Protein 8TN8 (pdb70)

Sequence (505 aa):
GDAYVYRGPCQEAADPLHAARYAAWSVVDVHTNHTSPPRWSGVVPDGQTSAWSACTLELPGAFYQGAQEIDPVAAADGTFAVNHWNTTNQKLTRLGTAYGCNQHRARTTGAEFRVISVTSVLWRAEISTGWNYDRFLAKLWNGTILAEPTTSHQDSGIPLTRGGLNWVRSENTVYAYRNQITAGKWYVTFWMTYDPDEWVWLDQFKLQFALHPANWSDPIAPRWDITEDSLGTGLWSLQDLTFYPVGHQPAAGDAYVYRGPCQEAADPLHAARYAAWSVVDVHTNHTSPPRWSGVVPDGQTSAWSACTLELPGAFYQGAQEIDPVAAADGTFAVNHWNTTNQKLTRLGTAYGCNQHRARTTGAEFRVISVTSVLWRAEISTGWNYDRFLAKLWNGTILAEPTTSHQDSGIPLTRGGLNWVRSENTVYAYRNQITAGKWYVTFWMTYDPDEWVWLDQFKLQFALHPANWSDPIAPRWDITEDSLGTGLWSLQDLTFYPVGHQPAAA

Solvent-accessible surface area: 19602 Å² total; per-residue (Å²): 57,113,33,4,28,9,71,48,59,8,35,17,3,15,72,120,145,68,33,39,22,38,6,2,3,15,12,8,0,48,93,44,11,129,116,64,54,2,75,52,6,0,0,0,0,60,54,58,37,29,2,28,4,7,2,3,0,11,4,66,34,20,7,68,65,77,82,120,114,26,74,6,54,87,36,29,94,10,64,13,13,0,9,19,41,42,48,123,88,144,115,71,44,115,1,0,13,0,23,0,0,6,5,19,50,9,125,16,58,62,105,136,114,53,20,0,0,1,0,2,0,0,0,82,3,78,60,69,44,20,16,74,10,26,138,9,48,4,52,0,2,1,5,6,24,17,0,22,12,43,63,110,113,62,58,8,28,16,0,49,10,47,0,0,15,21,45,20,37,104,104,90,0,4,3,24,9,121,2,50,0,51,48,49,71,42,3,0,0,2,10,8,14,6,35,14,96,90,62,25,80,16,101,161,26,117,0,0,0,7,12,20,7,22,110,58,35,78,15,100,73,20,49,0,84,20,60,150,96,3,71,8,2,2,3,13,21,20,44,48,2,24,0,49,2,1,42,78,18,55,100,47,67,107,32,1,36,8,84,48,61,9,36,17,2,11,70,111,142,57,37,42,23,47,6,2,4,14,11,9,0,54,86,45,20,135,103,62,57,3,75,52,6,0,0,0,0,59,54,58,36,30,1,28,5,7,2,3,0,11,3,65,35,20,7,64,71,74,73,124,99,34,77,6,64,86,30,28,96,9,64,15,12,0,9,17,41,42,45,123,89,144,112,70,38,118,1,0,12,0,34,0,0,6,4,21,38,8,103,11,112,54,113,115,119,38,16,0,1,1,0,2,0,0,0,102,1,80,64,74,42,19,17,75,11,26,142,10,51,4,48,0,2,0,6,6,25,17,0,21,11,42,76,109,110,66,52,8,29,15,0,48,10,59,0,0,14,21,41,20,42,106,110,89,1,5,3,22,9,112,2,42,2,48,48,29,60,40,2,0,0,3,10,9,15,7,31,15,97,93,63,24,87,15,127,157,19,100,0,0,0,7,13,19,7,23,105,60,38,76,15,96,73,15,64,1,80,19,60,140,100,4,84,7,2,2,2,15,22,22,51,40,2,22,1,52,1,2,20,81,4,55,79,10,108

Nearest PDB structures (foldseek):
  8tn8-assembly1_A  T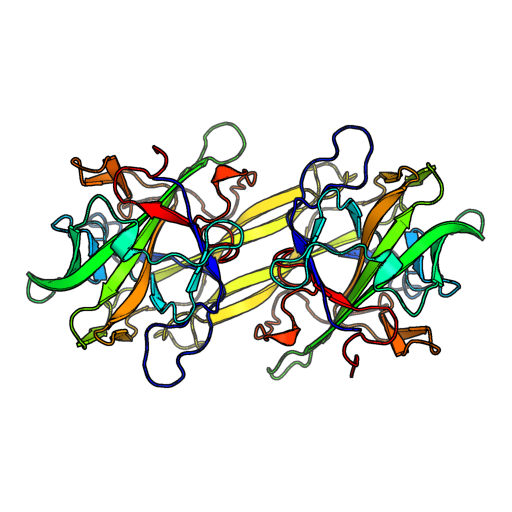M=1.004E+00  e=3.034E-51  Murine astrovirus
  8ufo-assembly1_C  TM=4.792E-01  e=1.916E-05  Astrovirus VA1
  8ufn-assembly1_A  TM=4.867E-01  e=2.343E-04  Astrovirus VA1
  5w1n-assembly1_A  TM=4.342E-01  e=2.229E-04  Human astrovirus 2
  4gei-assembly1_A  TM=2.595E-01  e=7.441E+00  Homo sapiens

B-factor: mean 27.11, std 10.26, range [12.43, 85.92]

Structure (mmCIF, N/CA/C/O backbone):
data_8TN8
#
_entry.id   8TN8
#
_cell.length_a   45.328
_cell.length_b   48.872
_cell.length_c   65.463
_cell.angle_alpha   93.340
_cell.angle_beta   102.910
_cell.angle_gamma   114.700
#
_symmetry.space_group_name_H-M   'P 1'
#
loop_
_entity.id
_entity.type
_entity.pdbx_description
1 polymer 'Capsid polyprotein VP90'
2 non-polymer 'POTASSIUM ION'
3 water water
#
loop_
_atom_site.group_PDB
_atom_site.id
_atom_site.type_symbol
_atom_site.label_atom_id
_atom_site.label_alt_id
_atom_site.labe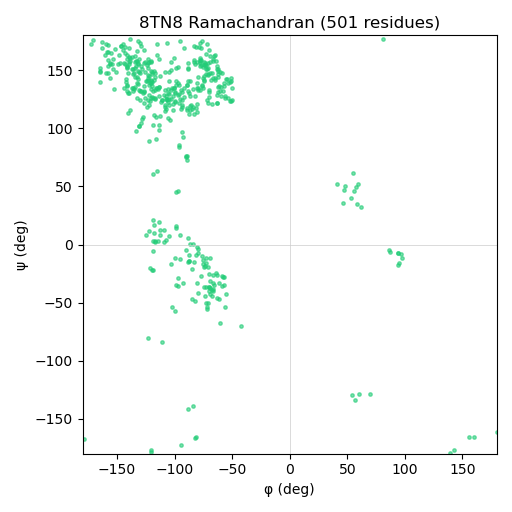l_comp_id
_atom_site.label_asym_id
_atom_site.label_entity_id
_atom_site.label_seq_id
_atom_site.pdbx_PDB_ins_code
_atom_site.Cartn_x
_atom_site.Cartn_y
_atom_site.Cartn_z
_atom_site.occupancy
_atom_site.B_iso_or_equiv
_atom_site.auth_seq_id
_atom_site.auth_comp_id
_atom_site.auth_asym_id
_atom_site.auth_atom_id
_atom_site.pdbx_PDB_model_num
ATOM 1 N N . GLY A 1 2 ? 12.31590 13.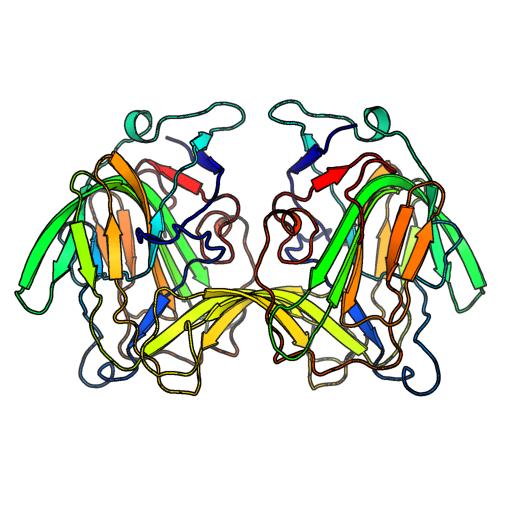52389 -5.43585 1.000 52.06677 427 GLY A N 1
ATOM 2 C CA . GLY A 1 2 ? 13.21530 13.81455 -4.33527 1.000 48.84270 427 GLY A CA 1
ATOM 3 C C . GLY A 1 2 ? 13.50679 12.61330 -3.45845 1.000 49.56910 427 GLY A C 1
ATOM 4 O O . GLY A 1 2 ? 13.61903 11.48643 -3.94371 1.000 50.20602 427 GLY A O 1
ATOM 5 N N . ASP A 1 3 ? 13.62009 12.85293 -2.15932 1.000 44.01580 428 ASP A N 1
ATOM 6 C CA . ASP A 1 3 ? 14.00955 11.82265 -1.21240 1.000 37.33869 428 ASP A CA 1
ATOM 7 C C . ASP A 1 3 ? 12.78918 11.17150 -0.57025 1.000 32.05911 428 ASP A C 1
ATOM 8 O O . ASP A 1 3 ? 11.64030 11.57058 -0.77077 1.000 30.22204 428 ASP A O 1
ATOM 13 N N . ALA A 1 4 ? 13.06772 10.15427 0.22561 1.000 28.31655 429 ALA A N 1
ATOM 14 C CA . ALA A 1 4 ? 12.02033 9.41610 0.89983 1.000 25.82941 429 ALA A CA 1
ATOM 15 C C . ALA A 1 4 ? 11.40774 10.23780 2.02573 1.000 25.28461 429 ALA A C 1
ATOM 16 O O . ALA A 1 4 ? 12.06142 11.08861 2.63733 1.000 27.00850 429 ALA A O 1
ATOM 18 N N . TYR A 1 5 ? 10.13858 9.96275 2.30496 1.000 22.82116 430 TYR A N 1
ATOM 19 C CA . TYR A 1 5 ? 9.45695 10.48443 3.47873 1.000 22.62903 430 TYR A CA 1
ATOM 20 C C . TYR A 1 5 ? 8.71956 9.32726 4.14100 1.000 21.61838 430 TYR A C 1
ATOM 21 O O . TYR A 1 5 ? 8.45887 8.29545 3.51657 1.000 21.60259 430 TYR A O 1
ATOM 30 N N . VAL A 1 6 ? 8.43285 9.48091 5.43189 1.000 20.70248 431 VAL A N 1
ATOM 31 C CA . VAL A 1 6 ? 7.94638 8.38369 6.25831 1.000 21.31045 431 VAL A CA 1
ATOM 32 C C . VAL A 1 6 ? 6.56010 8.73257 6.77265 1.000 20.51299 431 VAL A C 1
ATOM 33 O O . VAL A 1 6 ? 6.27795 9.89149 7.09783 1.000 23.33174 431 VAL A O 1
ATOM 37 N N . TYR A 1 7 ? 5.68605 7.73558 6.81589 1.000 18.74435 432 TYR A N 1
ATOM 38 C CA . TYR A 1 7 ? 4.34577 7.92146 7.34321 1.000 19.80237 432 TYR A CA 1
ATOM 39 C C . TYR A 1 7 ? 4.32794 7.64804 8.84512 1.000 21.43941 432 TYR A C 1
ATOM 40 O O . TYR A 1 7 ? 4.96365 6.69889 9.33021 1.000 22.03948 432 TYR A O 1
ATOM 49 N N . ARG A 1 8 ? 3.62256 8.50785 9.58298 1.000 20.86040 433 ARG A N 1
ATOM 50 C CA . ARG A 1 8 ? 3.41277 8.34345 11.01782 1.000 21.56838 433 ARG A CA 1
ATOM 51 C C . ARG A 1 8 ? 1.92560 8.38539 11.32302 1.000 19.62604 433 ARG A C 1
ATOM 52 O O . ARG A 1 8 ? 1.24681 9.36150 10.99392 1.000 21.77630 433 ARG A O 1
ATOM 60 N N . GLY A 1 9 ? 1.44321 7.36121 11.99947 1.000 18.76278 434 GLY A N 1
ATOM 61 C CA . GLY A 1 9 ? 0.04503 7.27216 12.32468 1.000 23.02381 434 GLY A CA 1
ATOM 62 C C . GLY A 1 9 ? -0.46491 5.86422 12.14800 1.000 22.21582 434 GLY A C 1
ATOM 63 O O . GLY A 1 9 ? 0.26827 4.94831 11.77514 1.000 21.67628 434 GLY A O 1
ATOM 64 N N . PRO A 1 10 ? -1.75005 5.66817 12.40724 1.000 24.22922 435 PRO A N 1
ATOM 65 C CA . PRO A 1 10 ? -2.33600 4.34323 12.24255 1.000 24.45030 435 PRO A CA 1
ATOM 66 C C . PRO A 1 10 ? -2.58620 4.04365 10.77232 1.000 22.26583 435 PRO A C 1
ATOM 67 O O . PRO A 1 10 ? -2.70772 4.94089 9.93151 1.000 20.93409 435 PRO A O 1
ATOM 71 N N . CYS A 1 11 ? -2.59406 2.75874 10.46196 1.000 21.71576 436 CYS A N 1
ATOM 72 C CA . CYS A 1 11 ? -3.07037 2.25111 9.18755 1.000 19.02860 436 CYS A CA 1
ATOM 73 C C . CYS A 1 11 ? -4.40154 1.57007 9.45663 1.000 20.41824 436 CYS A C 1
ATOM 74 O O . CYS A 1 11 ? -4.49305 0.72982 10.35534 1.000 23.17646 436 CYS A O 1
ATOM 77 N N . GLN A 1 12 ? -5.42811 1.93430 8.70117 1.000 19.38917 437 GLN A N 1
ATOM 78 C CA . GLN A 1 12 ? -6.77529 1.47825 9.01231 1.000 21.53942 437 GLN A CA 1
ATOM 79 C C . GLN A 1 12 ? -7.35968 0.69459 7.84876 1.000 22.79221 437 GLN A C 1
ATOM 80 O O . GLN A 1 12 ? -7.03003 0.93991 6.68301 1.000 21.04200 437 GLN A O 1
ATOM 86 N N . GLU A 1 13 ? -8.22188 -0.26649 8.18302 1.000 19.37864 438 GLU A N 1
ATOM 87 C CA . GLU A 1 13 ? -8.99834 -0.94618 7.15740 1.000 21.79472 438 GLU A CA 1
ATOM 88 C C . GLU A 1 13 ? -9.76387 0.08807 6.34828 1.000 21.89999 438 GLU A C 1
ATOM 89 O O . GLU A 1 13 ? -10.23114 1.09493 6.88431 1.000 22.75799 438 GLU A O 1
ATOM 95 N N . ALA A 1 14 ? -9.86716 -0.15156 5.04315 1.000 19.23125 439 ALA A N 1
ATOM 96 C CA . ALA A 1 14 ? -10.57765 0.76571 4.15102 1.000 21.87631 439 ALA A CA 1
ATOM 97 C C . ALA A 1 14 ? -12.05063 0.35775 4.10310 1.000 24.87667 439 ALA A C 1
ATOM 98 O O . ALA A 1 14 ? -12.54013 -0.24296 3.14866 1.000 24.41345 439 ALA A O 1
ATOM 100 N N . ALA A 1 15 ? -12.75422 0.69447 5.18081 1.000 25.75572 440 ALA A N 1
ATOM 101 C CA . ALA A 1 15 ? -14.12733 0.24644 5.37593 1.000 34.41728 440 ALA A CA 1
ATOM 102 C C . ALA A 1 15 ? -14.75591 1.09015 6.47283 1.000 47.62150 440 ALA A C 1
ATOM 103 O O . ALA A 1 15 ? -14.11447 1.37485 7.49126 1.000 47.61097 440 ALA A O 1
ATOM 105 N N . ASP A 1 16 ? -16.02480 1.45123 6.26923 1.000 56.78839 441 ASP A N 1
ATOM 106 C CA . ASP A 1 16 ? -16.62722 2.50502 7.08520 1.000 61.61791 441 ASP A CA 1
ATOM 107 C C . ASP A 1 16 ? -16.88402 2.09662 8.52795 1.000 63.31285 441 ASP A C 1
ATOM 108 O O . ASP A 1 16 ? -16.48949 2.85635 9.43038 1.000 63.41550 441 ASP A O 1
ATOM 113 N N . PRO A 1 17 ? -17.54621 0.93955 8.83326 1.000 66.60272 442 PRO A N 1
ATOM 114 C CA . PRO A 1 17 ? -18.00197 0.68317 10.21194 1.000 66.90276 442 PRO A CA 1
ATOM 115 C C . PRO A 1 17 ? -17.01256 1.05784 11.30858 1.000 65.66840 442 PRO A C 1
ATOM 116 O O . PRO A 1 17 ? -17.22194 2.03864 12.03175 1.000 64.94200 442 PRO A O 1
ATOM 120 N N . LEU A 1 18 ? -15.92065 0.30878 11.42897 1.000 57.34635 443 LEU A N 1
ATOM 121 C CA . LEU A 1 18 ? -15.03326 0.48743 12.56751 1.000 52.81949 443 LEU A CA 1
ATOM 122 C C . LEU A 1 18 ? -13.75407 1.25149 12.24842 1.000 44.60798 443 LEU A C 1
ATOM 123 O O . LEU A 1 18 ? -13.10957 1.73522 13.18491 1.000 44.04475 443 LEU A O 1
ATOM 128 N N . HIS A 1 19 ? -13.37537 1.38785 10.96967 1.000 41.13651 444 HIS A N 1
ATOM 129 C CA . HIS A 1 19 ? -12.09115 1.99592 10.59154 1.000 37.09918 444 HIS A CA 1
ATOM 130 C C . HIS A 1 19 ? -10.95162 1.43766 11.43801 1.000 30.68526 444 HIS A C 1
ATOM 131 O O . HIS A 1 19 ? -10.02281 2.15253 11.81272 1.000 31.24059 444 HIS A O 1
ATOM 138 N N . ALA A 1 20 ? -11.04083 0.15057 11.75860 1.000 28.97716 445 ALA A N 1
ATOM 139 C CA . ALA A 1 20 ? -10.16039 -0.45073 12.74891 1.000 26.40317 445 ALA A CA 1
ATOM 140 C C . ALA A 1 20 ? -8.71812 -0.49462 12.25569 1.000 23.43439 445 ALA A C 1
ATOM 141 O O . ALA A 1 20 ? -8.44447 -0.65529 11.06379 1.000 21.89999 445 ALA A O 1
ATOM 143 N N . ALA A 1 21 ? -7.78663 -0.36991 13.19923 1.000 24.59769 446 ALA A N 1
ATOM 144 C CA . ALA A 1 21 ? -6.36844 -0.39485 12.85800 1.000 20.11557 446 ALA A CA 1
ATOM 145 C C . ALA A 1 21 ? -5.96215 -1.74069 12.27084 1.000 19.42338 446 ALA A C 1
ATOM 146 O O . ALA A 1 21 ? -6.53735 -2.78577 12.58623 1.000 19.99450 446 ALA A O 1
ATOM 148 N N . ARG A 1 22 ? -4.94468 -1.70647 11.41741 1.000 17.34418 447 ARG A N 1
ATOM 149 C CA . ARG A 1 22 ? -4.32042 -2.90434 10.89141 1.000 18.72856 447 ARG A CA 1
ATOM 150 C C . ARG A 1 22 ? -2.81652 -2.79243 11.07127 1.000 17.17838 447 ARG A C 1
ATOM 151 O O . ARG A 1 22 ? -2.25046 -1.69642 11.01489 1.000 16.58357 447 ARG A O 1
ATOM 159 N N . TYR A 1 23 ? -2.17467 -3.94350 11.29229 1.000 16.60989 448 TYR A N 1
ATOM 160 C CA . TYR A 1 23 ? -0.75986 -3.99463 11.64005 1.000 17.10995 448 TYR A CA 1
ATOM 161 C C . TYR A 1 23 ? 0.06765 -4.81738 10.66728 1.000 16.13088 448 TYR A C 1
ATOM 162 O O . TYR A 1 23 ? 1.25251 -5.06148 10.92285 1.000 16.22037 448 TYR A O 1
ATOM 171 N N . ALA A 1 24 ? -0.49773 -5.18804 9.52786 1.000 14.20170 449 ALA A N 1
ATOM 172 C CA . ALA A 1 24 ? 0.23481 -5.91077 8.50506 1.000 14.94653 449 ALA A CA 1
ATOM 173 C C . ALA A 1 24 ? -0.46346 -5.66238 7.17875 1.000 14.35698 449 ALA A C 1
ATOM 174 O O . ALA A 1 24 ? -1.69443 -5.59134 7.14109 1.000 15.95981 449 ALA A O 1
ATOM 176 N N . ALA A 1 25 ? 0.33713 -5.54610 6.11822 1.000 15.28604 450 ALA A N 1
ATOM 177 C CA . ALA A 1 25 ? -0.12912 -5.74570 4.74290 1.000 18.25745 450 ALA A CA 1
ATOM 178 C C . ALA A 1 25 ? -0.25000 -7.23962 4.45542 1.000 16.20457 450 ALA A C 1
ATOM 179 O O . ALA A 1 25 ? 0.44565 -8.05680 5.05857 1.000 19.00228 450 ALA A O 1
ATOM 181 N N . TRP A 1 26 ? -1.13150 -7.60533 3.51983 1.000 16.44934 451 TRP A N 1
ATOM 182 C CA . TRP A 1 26 ? -1.37236 -9.00624 3.21030 1.000 16.06772 451 TRP A CA 1
ATOM 183 C C . TRP A 1 26 ? -1.52054 -9.16681 1.70318 1.000 16.63094 451 TRP A C 1
ATOM 184 O O . TRP A 1 26 ? -1.64111 -8.19260 0.95839 1.000 14.80177 451 TRP A O 1
ATOM 195 N N . SER A 1 27 ? -1.52633 -10.41769 1.26582 1.000 13.69638 452 SER A N 1
ATOM 196 C CA . SER A 1 27 ? -1.72057 -10.74829 -0.14438 1.000 17.08363 452 SER A CA 1
ATOM 197 C C . SER A 1 27 ? -2.68752 -11.91522 -0.28624 1.000 18.31009 452 SER A C 1
ATOM 198 O O . SER A 1 27 ? -2.56092 -12.93142 0.40554 1.000 17.40998 452 SER A O 1
ATOM 201 N N . VAL A 1 28 ? -3.63301 -11.78594 -1.20972 1.000 17.62843 453 VAL A N 1
ATOM 202 C CA . VAL A 1 28 ? -4.63190 -12.81285 -1.45256 1.000 18.79436 453 VAL A CA 1
ATOM 203 C C . VAL A 1 28 ? -4.12631 -13.71655 -2.56653 1.000 17.99953 453 VAL A C 1
ATOM 204 O O . VAL A 1 28 ? -3.66873 -13.23226 -3.60615 1.000 18.92332 453 VAL A O 1
ATOM 208 N N . VAL A 1 29 ? -4.18146 -15.02561 -2.34193 1.000 16.44144 454 VAL A N 1
ATOM 209 C CA . VAL A 1 29 ? -3.72296 -16.02035 -3.30796 1.000 20.38402 454 VAL A CA 1
ATOM 210 C C . VAL A 1 29 ? -4.91171 -16.82618 -3.80184 1.000 21.20254 454 VAL A C 1
ATOM 211 O O . VAL A 1 29 ? -5.64616 -17.41739 -3.00141 1.000 21.82630 454 VAL A O 1
ATOM 215 N N . ASP A 1 30 ? -5.05999 -16.90181 -5.11395 1.000 20.29191 455 ASP A N 1
ATOM 216 C CA . ASP A 1 30 ? -6.05967 -17.76561 -5.73574 1.000 21.92631 455 ASP A CA 1
ATOM 217 C C . ASP A 1 30 ? -5.51866 -19.19160 -5.80884 1.000 23.65547 455 ASP A C 1
ATOM 218 O O . ASP A 1 30 ? -4.50531 -19.43544 -6.47036 1.000 25.19776 455 ASP A O 1
ATOM 223 N N . VAL A 1 31 ? -6.18306 -20.12978 -5.12147 1.000 23.05276 456 VAL A N 1
ATOM 224 C CA . VAL A 1 31 ? -5.86505 -21.55276 -5.19570 1.000 25.05037 456 VAL A CA 1
ATOM 225 C C . VAL A 1 31 ? -7.04778 -22.35558 -5.73557 1.000 30.79053 456 VAL A C 1
ATOM 226 O O . VAL A 1 31 ? -7.14192 -23.55764 -5.51996 1.000 30.60367 456 VAL A O 1
ATOM 230 N N . HIS A 1 32 ? -7.95438 -21.68037 -6.43388 1.000 28.42446 457 HIS A N 1
ATOM 231 C CA . HIS A 1 32 ? -9.12806 -22.28717 -7.04669 1.000 35.60427 457 HIS A CA 1
ATOM 232 C C . HIS A 1 32 ? -8.93824 -22.48475 -8.54364 1.000 43.33677 457 HIS A C 1
ATOM 233 O O . HIS A 1 32 ? -9.07999 -23.60460 -9.04604 1.000 45.05540 457 HIS A O 1
ATOM 240 N N . THR A 1 33 ? -8.58482 -21.40855 -9.26015 1.000 45.19226 458 THR A N 1
ATOM 241 C CA . THR A 1 33 ? -8.52902 -21.38814 -10.72011 1.000 46.93984 458 THR A CA 1
ATOM 242 C C . THR A 1 33 ? -7.12772 -21.12002 -11.26527 1.000 49.99547 458 THR A C 1
ATOM 243 O O . THR A 1 33 ? -6.97905 -20.88068 -12.47312 1.000 51.18508 458 THR A O 1
ATOM 247 N N . ASN A 1 34 ? -6.10219 -21.14529 -10.41071 1.000 45.06330 459 ASN A N 1
ATOM 248 C CA . ASN A 1 34 ? -4.75395 -20.78520 -10.83487 1.000 42.10242 459 ASN A CA 1
ATOM 249 C C . ASN A 1 34 ? -4.17142 -21.77493 -11.83684 1.000 50.04811 459 ASN A C 1
ATOM 250 O O . ASN A 1 34 ? -3.29098 -21.40873 -12.62025 1.000 46.40293 459 ASN A O 1
ATOM 255 N N . HIS A 1 35 ? -4.62047 -23.03293 -11.81144 1.000 53.66433 460 HIS A N 1
ATOM 256 C CA . HIS A 1 35 ? -4.10097 -24.01967 -12.75143 1.000 57.86483 460 HIS A CA 1
ATOM 257 C C . HIS A 1 35 ? -4.55419 -23.71826 -14.17459 1.000 65.18150 460 HIS A C 1
ATOM 258 O O . HIS A 1 35 ? -3.75867 -23.80801 -15.11718 1.000 66.90802 460 HIS A O 1
ATOM 265 N N . THR A 1 36 ? -5.82709 -23.34918 -14.34419 1.000 81.44398 461 THR A N 1
ATOM 266 C CA . THR A 1 36 ? -6.36535 -23.06880 -15.67240 1.000 82.62833 461 THR A CA 1
ATOM 267 C C . THR A 1 36 ? -5.55194 -21.99261 -16.38865 1.000 83.99165 461 THR A C 1
ATOM 268 O O . THR A 1 36 ? -5.07733 -22.19631 -17.51245 1.000 85.91820 461 THR A O 1
ATOM 272 N N . SER A 1 37 ? -5.37726 -20.84480 -15.74423 1.000 63.26811 462 SER A N 1
ATOM 273 C CA . SER A 1 37 ? -4.55895 -19.75967 -16.27048 1.000 54.53022 462 SER A CA 1
ATOM 274 C C . SER A 1 37 ? -4.15757 -18.88201 -15.09501 1.000 46.35029 462 SER A C 1
ATOM 275 O O . SER A 1 37 ? -4.70418 -19.02931 -13.99235 1.000 44.57640 462 SER A O 1
ATOM 278 N N . PRO A 1 38 ? -3.17845 -17.99298 -15.27523 1.000 38.48093 463 PRO A N 1
ATOM 279 C CA . PRO A 1 38 ? -2.74204 -17.14131 -14.15675 1.000 33.16450 463 PRO A CA 1
ATOM 280 C C . PRO A 1 38 ? -3.90033 -16.33244 -13.60215 1.000 32.54601 463 PRO A C 1
ATOM 281 O O . PRO A 1 38 ? -4.73590 -15.83020 -14.36447 1.000 34.29622 463 PRO A O 1
ATOM 285 N N . PRO A 1 39 ? -3.99405 -16.20281 -12.27617 1.000 31.07215 464 PRO A N 1
ATOM 286 C CA . PRO A 1 39 ? -5.16238 -15.55296 -11.65362 1.000 27.94282 464 PRO A CA 1
ATOM 287 C C . PRO A 1 39 ? -5.19321 -14.05289 -11.90222 1.000 24.41872 464 PRO A C 1
ATOM 288 O O . PRO A 1 39 ? -4.28041 -13.32402 -11.50751 1.000 22.27899 464 PRO A O 1
ATOM 292 N N . ARG A 1 40 ? -6.27686 -13.59069 -12.51568 1.000 22.22372 465 ARG A N 1
ATOM 293 C CA . ARG A 1 40 ? -6.43762 -12.18758 -12.89837 1.000 22.82905 465 ARG A CA 1
ATOM 294 C C . ARG A 1 40 ? -7.83084 -11.74267 -12.46701 1.000 24.01077 465 ARG A C 1
ATOM 295 O O . ARG A 1 40 ? -8.80646 -11.97744 -13.18261 1.000 23.54493 465 ARG A O 1
ATOM 303 N N . TRP A 1 41 ? -7.93146 -11.08999 -11.31688 1.000 20.41561 466 TRP A N 1
ATOM 304 C CA . TRP A 1 41 ? -9.21980 -10.81314 -10.69050 1.000 20.34718 466 TRP A CA 1
ATOM 305 C C . TRP A 1 41 ? -9.43885 -9.31218 -10.52420 1.000 19.68657 466 TRP A C 1
ATOM 306 O O . TRP A 1 41 ? -8.60263 -8.49009 -10.89851 1.000 18.37326 466 TRP A O 1
ATOM 317 N N . SER A 1 42 ? -10.57917 -8.96732 -9.93273 1.000 20.60773 467 SER A N 1
ATOM 318 C CA . SER A 1 42 ? -10.91227 -7.57038 -9.69152 1.000 17.54421 467 SER A CA 1
ATOM 319 C C . SER A 1 42 ? -10.07288 -7.00572 -8.55590 1.000 17.84951 467 SER A C 1
ATOM 320 O O . SER A 1 42 ? -9.63338 -7.72698 -7.66086 1.000 17.41788 467 SER A O 1
ATOM 323 N N . GLY A 1 43 ? -9.88884 -5.69472 -8.57343 1.000 16.29406 468 GLY A N 1
ATOM 324 C CA . GLY A 1 43 ? -9.19043 -5.06205 -7.46387 1.000 15.20182 468 GLY A CA 1
ATOM 325 C C . GLY A 1 43 ? -8.65519 -3.69795 -7.84519 1.000 16.97046 468 GLY A C 1
ATOM 326 O O . GLY A 1 43 ? -9.04162 -3.11566 -8.85923 1.000 17.97058 468 GLY A O 1
ATOM 327 N N . VAL A 1 44 ? -7.76664 -3.19721 -6.99056 1.000 15.28078 469 VAL A N 1
ATOM 328 C CA . VAL A 1 44 ? -7.11647 -1.92515 -7.25384 1.000 13.69901 469 VAL A CA 1
ATOM 329 C C . VAL A 1 44 ? -5.92898 -2.18693 -8.16027 1.000 15.90980 469 VAL A C 1
ATOM 330 O O . VAL A 1 44 ? -5.16212 -3.13101 -7.93812 1.000 15.59134 469 VAL A O 1
ATOM 334 N N . VAL A 1 45 ? -5.78339 -1.36664 -9.19796 1.000 15.02812 470 VAL A N 1
ATOM 335 C CA . VAL A 1 45 ? -4.75584 -1.60537 -10.21146 1.000 15.72294 470 VAL A CA 1
ATOM 336 C C . VAL A 1 45 ? -4.08962 -0.29329 -10.56273 1.000 15.39132 470 VAL A C 1
ATOM 337 O O . VAL A 1 45 ? -4.68365 0.78869 -10.45675 1.000 16.77570 470 VAL A O 1
ATOM 341 N N . PRO A 1 46 ? -2.82240 -0.35920 -10.97105 1.000 16.49408 471 PRO A N 1
ATOM 342 C CA . PRO A 1 46 ? -2.11515 0.86289 -11.36732 1.000 15.70715 471 PRO A CA 1
ATOM 343 C C . PRO A 1 46 ? -2.33635 1.21831 -12.82534 1.000 18.83384 471 PRO A C 1
ATOM 344 O O . PRO A 1 46 ? -1.95787 0.45355 -13.72135 1.000 18.18376 471 PRO A O 1
ATOM 348 N N . ASP A 1 47 ? -2.90919 2.38939 -13.06432 1.000 18.07585 472 ASP A N 1
ATOM 349 C CA . ASP A 1 47 ? -3.04244 2.95477 -14.41324 1.000 18.89963 472 ASP A CA 1
ATOM 350 C C . ASP A 1 47 ? -3.74399 1.90203 -15.26792 1.000 18.99701 472 ASP A C 1
ATOM 351 O O . ASP A 1 47 ? -4.77924 1.37093 -14.83964 1.000 18.94438 472 ASP A O 1
ATOM 356 N N . GLY A 1 48 ? -3.21836 1.55635 -16.43373 1.000 21.81577 473 GLY A N 1
ATOM 357 C CA . GLY A 1 48 ? -3.88189 0.65062 -17.34535 1.000 20.12347 473 GLY A CA 1
ATOM 358 C C . GLY A 1 48 ? -3.43298 -0.78842 -17.22751 1.000 21.56838 473 GLY A C 1
ATOM 359 O O . GLY A 1 48 ? -3.81254 -1.60718 -18.07395 1.000 19.76290 473 GLY A O 1
ATOM 360 N N . GLN A 1 49 ? -2.62754 -1.12373 -16.21816 1.000 19.29179 474 GLN A N 1
ATOM 361 C CA . GLN A 1 49 ? -2.12768 -2.48979 -16.03127 1.000 20.81829 474 GLN A CA 1
ATOM 362 C C . GLN A 1 49 ? -3.11118 -3.24802 -15.14703 1.000 19.88659 474 GLN A C 1
ATOM 363 O O . GLN A 1 49 ? -2.86783 -3.50136 -13.96696 1.000 18.88384 474 GLN A O 1
ATOM 369 N N . THR A 1 50 ? -4.25086 -3.62383 -15.73876 1.000 18.84173 475 THR A N 1
ATOM 370 C CA . THR A 1 50 ? -5.29731 -4.27202 -14.95651 1.000 17.39419 475 THR A CA 1
ATOM 371 C C . THR A 1 50 ? -4.90959 -5.67116 -14.49570 1.000 17.71002 475 THR A C 1
ATOM 372 O O . THR A 1 50 ? -5.60107 -6.23538 -13.65323 1.000 18.59433 475 THR A O 1
ATOM 376 N N . SER A 1 51 ? -3.82632 -6.24004 -15.01726 1.000 17.01257 476 SER A N 1
ATOM 377 C CA . SER A 1 51 ? -3.43958 -7.57617 -14.59343 1.000 16.68621 476 SER A CA 1
ATOM 378 C C . SER A 1 51 ? -2.83335 -7.57358 -13.19510 1.000 17.40472 476 SER A C 1
ATOM 379 O O . SER A 1 51 ? -2.79173 -8.61976 -12.54537 1.000 17.28365 476 SER A O 1
ATOM 382 N N . ALA A 1 52 ? -2.37558 -6.42072 -12.72552 1.000 17.57579 477 ALA A N 1
ATOM 383 C CA . ALA A 1 52 ? -1.74930 -6.29111 -11.41014 1.000 16.92045 477 ALA A CA 1
ATOM 384 C C . ALA A 1 52 ? -2.81483 -5.82336 -10.42259 1.000 15.67820 477 ALA A C 1
ATOM 385 O O . ALA A 1 52 ? -2.96995 -4.63643 -10.14634 1.000 17.32576 477 ALA A O 1
ATOM 387 N N . TRP A 1 53 ? -3.58013 -6.78249 -9.90228 1.000 16.78886 478 TRP A N 1
ATOM 388 C CA . TRP A 1 53 ? -4.69761 -6.49171 -9.01381 1.000 14.89126 478 TRP A CA 1
ATOM 389 C C . TRP A 1 53 ? -4.27641 -6.67613 -7.56363 1.000 16.51514 478 TRP A C 1
ATOM 390 O O . TRP A 1 53 ? -3.62062 -7.66324 -7.22355 1.000 17.65738 478 TRP A O 1
ATOM 401 N N . SER A 1 54 ? -4.68686 -5.74036 -6.70959 1.000 15.39132 479 SER A N 1
ATOM 402 C CA . SER A 1 54 ? -4.43264 -5.82677 -5.27448 1.000 15.99665 479 SER A CA 1
ATOM 403 C C . SER A 1 54 ? -5.73407 -5.78097 -4.49018 1.000 16.93098 479 SER A C 1
ATOM 404 O O . SER A 1 54 ? -6.63089 -4.97486 -4.78944 1.000 16.36775 479 SER A O 1
ATOM 407 N N . ALA A 1 55 ? -5.82265 -6.63925 -3.47147 1.000 16.35722 480 ALA A N 1
ATOM 408 C CA . ALA A 1 55 ? -6.93017 -6.61649 -2.52507 1.000 16.01245 480 ALA A CA 1
ATOM 409 C C . ALA A 1 55 ? -6.53189 -6.01688 -1.17568 1.000 16.19668 480 ALA A C 1
ATOM 410 O O . ALA A 1 55 ? -7.33841 -6.03913 -0.23913 1.000 18.23903 480 ALA A O 1
ATOM 412 N N . CYS A 1 56 ? -5.32094 -5.46894 -1.05586 1.000 13.89640 481 CYS A N 1
ATOM 413 C CA . CYS A 1 56 ? -4.84562 -4.89231 0.20756 1.000 15.58871 481 CYS A CA 1
ATOM 414 C C . CYS A 1 56 ? -4.67751 -3.38727 0.06008 1.000 14.02800 481 CYS A C 1
ATOM 415 O O . CYS A 1 56 ? -3.66521 -2.92615 -0.47024 1.000 15.23867 481 CYS A O 1
ATOM 418 N N . THR A 1 57 ? -5.63378 -2.63140 0.59377 1.000 13.34897 482 THR A N 1
ATOM 419 C CA . THR A 1 57 ? -5.58176 -1.17441 0.61621 1.000 15.73347 482 THR A CA 1
ATOM 420 C C . THR A 1 57 ? -5.88553 -0.73481 2.04117 1.000 16.68621 482 THR A C 1
ATOM 421 O O . THR A 1 57 ? -6.81988 -1.25796 2.65651 1.000 18.71540 482 THR A O 1
ATOM 425 N N . LEU A 1 58 ? -5.08080 0.18602 2.57687 1.000 15.16761 483 LEU A N 1
ATOM 426 C CA . LEU A 1 58 ? -5.27553 0.71565 3.92491 1.000 14.88073 483 LEU A CA 1
ATOM 427 C C . LEU A 1 58 ? -5.42548 2.23166 3.90826 1.000 17.53631 483 LEU A C 1
ATOM 428 O O . LEU A 1 58 ? -4.72306 2.92585 3.17284 1.000 16.83623 483 LEU A O 1
ATOM 433 N N . GLU A 1 59 ? -6.31793 2.75144 4.74991 1.000 17.97847 484 GLU A N 1
ATOM 434 C CA . GLU A 1 59 ? -6.43298 4.19340 4.90326 1.000 18.00216 484 GLU A CA 1
ATOM 435 C C . GLU A 1 59 ? -5.33447 4.71711 5.82301 1.000 20.96041 484 GLU A C 1
ATOM 436 O O . GLU A 1 59 ? -4.95502 4.05683 6.79503 1.000 18.59433 484 GLU A O 1
ATOM 442 N N . LEU A 1 60 ? -4.83227 5.91519 5.51162 1.000 18.41010 485 LEU A N 1
ATOM 443 C CA . LEU A 1 60 ? -3.74267 6.55396 6.25240 1.000 19.34969 485 LEU A CA 1
ATOM 444 C C . LEU A 1 60 ? -4.20891 7.91182 6.75953 1.000 21.41309 485 LEU A C 1
ATOM 445 O O . LEU A 1 60 ? -4.05151 8.93901 6.07390 1.000 23.57125 485 LEU A O 1
ATOM 450 N N . PRO A 1 61 ? -4.79757 7.97050 7.95622 1.000 22.00527 486 PRO A N 1
ATOM 451 C CA . PRO A 1 61 ? -5.27883 9.25236 8.48932 1.000 23.14488 486 PRO A CA 1
ATOM 452 C C . PRO A 1 61 ? -4.19814 10.12116 9.10616 1.000 24.06604 486 PRO A C 1
ATOM 453 O O . PRO A 1 61 ? -4.50033 11.25506 9.50031 1.000 26.76637 486 PRO A O 1
ATOM 457 N N . GLY A 1 62 ? -2.96520 9.62911 9.18869 1.000 20.56562 487 GLY A N 1
ATOM 458 C CA . GLY A 1 62 ? -1.87754 10.34790 9.83649 1.000 23.31595 487 GLY A CA 1
ATOM 459 C C . GLY A 1 62 ? -1.18703 11.36514 8.94916 1.000 22.75273 487 GLY A C 1
ATOM 460 O O . GLY A 1 62 ? -1.83759 12.08837 8.18300 1.000 24.22922 487 GLY A O 1
ATOM 461 N N . ALA A 1 63 ? 0.13892 11.42708 9.03690 1.000 21.79998 488 ALA A N 1
ATOM 462 C CA . ALA A 1 63 ? 0.89431 12.48025 8.37961 1.000 22.62903 488 ALA A CA 1
ATOM 463 C C . ALA A 1 63 ? 2.24054 11.92734 7.93419 1.000 21.25255 488 ALA A C 1
ATOM 464 O O . ALA A 1 63 ? 2.63931 10.82223 8.31310 1.000 22.06054 488 ALA A O 1
ATOM 466 N N . PHE A 1 64 ? 2.95299 12.72955 7.14581 1.000 20.43929 489 PHE A N 1
ATOM 467 C CA . PHE A 1 64 ? 4.18634 12.31671 6.49036 1.000 20.50509 489 PHE A CA 1
ATOM 468 C C . PHE A 1 64 ? 5.30516 13.27458 6.86425 1.000 21.57364 489 PHE A C 1
ATOM 469 O O . PHE A 1 64 ? 5.08013 14.48755 6.95747 1.000 22.07633 489 PHE A O 1
ATOM 477 N N . TYR A 1 65 ? 6.50802 12.72849 7.08475 1.000 21.22886 490 TYR A N 1
ATOM 478 C CA . TYR A 1 65 ? 7.61176 13.52431 7.60758 1.000 23.30016 490 TYR A CA 1
ATOM 479 C C . TYR A 1 65 ? 8.90915 13.22749 6.86821 1.000 23.12646 490 TYR A C 1
ATOM 480 O O . TYR A 1 65 ? 9.15037 12.10361 6.42802 1.000 24.33976 490 TYR A O 1
ATOM 489 N N . GLN A 1 66 ? 9.74225 14.25951 6.74295 1.000 25.06353 491 GLN A N 1
ATOM 490 C CA . GLN A 1 66 ? 11.15742 14.12257 6.41369 1.000 27.53225 491 GLN A CA 1
ATOM 491 C C . GLN A 1 66 ? 11.93379 14.68622 7.59027 1.000 27.21116 491 GLN A C 1
ATOM 492 O O . GLN A 1 66 ? 11.88168 15.89215 7.84559 1.000 29.48511 491 GLN A O 1
ATOM 498 N N . GLY A 1 67 ? 12.61938 13.81500 8.31340 1.000 31.34850 492 GLY A N 1
ATOM 499 C CA . GLY A 1 67 ? 13.25471 14.24263 9.54587 1.000 33.38032 492 GLY A CA 1
ATOM 500 C C . GLY A 1 67 ? 12.19920 14.75539 10.50144 1.000 33.43822 492 GLY A C 1
ATOM 501 O O . GLY A 1 67 ? 11.18405 14.09834 10.75570 1.000 33.14871 492 GLY A O 1
ATOM 502 N N . ALA A 1 68 ? 12.42195 15.95424 11.01790 1.000 33.94881 493 ALA A N 1
ATOM 503 C CA . ALA A 1 68 ? 11.48945 16.57000 11.94456 1.000 35.57795 493 ALA A CA 1
ATOM 504 C C . ALA A 1 68 ? 10.38685 17.35022 11.24718 1.000 34.34886 493 ALA A C 1
ATOM 505 O O . ALA A 1 68 ? 9.53249 17.92205 11.93087 1.000 38.26248 493 ALA A O 1
ATOM 507 N N . GLN A 1 69 ? 10.37758 17.39260 9.91519 1.000 30.54840 494 GLN A N 1
ATOM 508 C CA . GLN A 1 69 ? 9.52502 18.30183 9.16298 1.000 29.74567 494 GLN A CA 1
ATOM 509 C C . GLN A 1 69 ? 8.36634 17.54203 8.54213 1.000 26.34000 494 GLN A C 1
ATOM 510 O O . GLN A 1 69 ? 8.57768 16.52121 7.88296 1.000 25.12670 494 GLN A O 1
ATOM 516 N N . GLU A 1 70 ? 7.15425 18.04801 8.73261 1.000 22.83168 495 GLU A N 1
ATOM 517 C CA . GLU A 1 70 ? 5.99459 17.45722 8.08081 1.000 23.32385 495 GLU A CA 1
ATOM 518 C C . GLU A 1 70 ? 5.97340 17.86363 6.61691 1.000 23.96866 495 GLU A C 1
ATOM 519 O O . GLU A 1 70 ? 6.23461 19.02172 6.27738 1.000 25.12933 495 GLU A O 1
ATOM 525 N N . ILE A 1 71 ? 5.66586 16.90889 5.73647 1.000 23.83444 496 ILE A N 1
ATOM 526 C CA . ILE A 1 71 ? 5.64865 17.19929 4.31254 1.000 25.13986 496 ILE A CA 1
ATOM 527 C C . ILE A 1 71 ? 4.29595 16.80448 3.73369 1.000 23.07119 496 ILE A C 1
ATOM 528 O O . ILE A 1 71 ? 3.57164 15.97035 4.27706 1.000 21.58943 496 ILE A O 1
ATOM 533 N N . ASP A 1 72 ? 3.97058 17.43781 2.61069 1.000 22.55534 497 ASP A N 1
ATOM 534 C CA . ASP A 1 72 ? 2.75299 17.16905 1.85795 1.000 22.75536 497 ASP A CA 1
ATOM 535 C C . ASP A 1 72 ? 3.10562 16.30038 0.66190 1.000 23.20015 497 ASP A C 1
ATOM 536 O O . ASP A 1 72 ? 3.88210 16.74660 -0.19555 1.000 23.68179 497 ASP A O 1
ATOM 541 N N . PRO A 1 73 ? 2.61264 15.06141 0.57828 1.000 22.31320 498 PRO A N 1
ATOM 542 C CA . PRO A 1 73 ? 2.96825 14.21273 -0.56777 1.000 21.87104 498 PRO A CA 1
ATOM 543 C C . PRO A 1 73 ? 2.61399 14.82211 -1.90679 1.000 22.97381 498 PRO A C 1
ATOM 544 O O . PRO A 1 73 ? 3.27153 14.50038 -2.90552 1.000 20.85250 498 PRO A O 1
ATOM 548 N N . VAL A 1 74 ? 1.59004 15.68115 -1.96411 1.000 23.04224 499 VAL A N 1
ATOM 549 C CA . VAL A 1 74 ? 1.27475 16.34952 -3.22209 1.000 24.66612 499 VAL A CA 1
ATOM 550 C C . VAL A 1 74 ? 2.38597 17.31659 -3.59021 1.000 23.44228 499 VAL A C 1
ATOM 551 O O . VAL A 1 74 ? 2.82561 17.36791 -4.74396 1.000 24.67927 499 VAL A O 1
ATOM 555 N N . ALA A 1 75 ? 2.86246 18.09131 -2.61473 1.000 22.92643 500 ALA A N 1
ATOM 556 C CA . ALA A 1 75 ? 3.94463 19.02736 -2.88688 1.000 26.71110 500 ALA A CA 1
ATOM 557 C C . ALA A 1 75 ? 5.23281 18.30343 -3.24437 1.000 25.79257 500 ALA A C 1
ATOM 558 O O . ALA A 1 75 ? 6.00627 18.79165 -4.07381 1.000 27.51646 500 ALA A O 1
ATOM 560 N N . ALA A 1 76 ? 5.48045 17.14125 -2.63957 1.000 21.62101 501 ALA A N 1
ATOM 561 C CA . ALA A 1 76 ? 6.71158 16.41730 -2.90610 1.000 24.49504 501 ALA A CA 1
ATOM 562 C C . ALA A 1 76 ? 6.64126 15.59966 -4.18537 1.000 27.74806 501 ALA A C 1
ATOM 563 O O . ALA A 1 76 ? 7.67149 15.08677 -4.63395 1.000 29.52459 501 ALA A O 1
ATOM 565 N N . ALA A 1 77 ? 5.46759 15.49086 -4.79704 1.000 23.76601 502 ALA A N 1
ATOM 566 C CA . ALA A 1 77 ? 5.29918 14.58418 -5.91639 1.000 25.27935 502 ALA A CA 1
ATOM 567 C C . ALA A 1 77 ? 6.04488 15.05052 -7.16185 1.000 29.82463 502 ALA A C 1
ATOM 568 O O . ALA A 1 77 ? 6.19505 16.24959 -7.43243 1.000 29.19561 502 ALA A O 1
ATOM 570 N N . ASP A 1 78 ? 6.49628 14.06672 -7.93588 1.000 29.34826 503 ASP A N 1
ATOM 571 C CA . ASP A 1 78 ? 6.95003 14.28810 -9.29657 1.000 31.26164 503 ASP A CA 1
ATOM 572 C C . ASP A 1 78 ? 5.96154 13.64539 -10.25829 1.000 29.54828 503 ASP A C 1
ATOM 573 O O . ASP A 1 78 ? 5.06584 14.31756 -10.77259 1.000 28.79029 503 ASP A O 1
ATOM 578 N N . GLY A 1 79 ? 6.10264 12.34546 -10.50058 1.000 29.01927 504 GLY A N 1
ATOM 579 C CA . GLY A 1 79 ? 5.14609 11.66172 -11.35130 1.000 28.99821 504 GLY A CA 1
ATOM 580 C C . GLY A 1 79 ? 3.81370 11.47455 -10.65408 1.000 26.09523 504 GLY A C 1
ATOM 581 O O . GLY A 1 79 ? 3.72503 11.43821 -9.42614 1.000 28.49289 504 GLY A O 1
ATOM 582 N N . THR A 1 80 ? 2.75014 11.36980 -11.45469 1.000 27.66384 505 THR A N 1
ATOM 583 C CA . THR A 1 80 ? 1.46685 10.89569 -10.95353 1.000 24.14237 505 THR A CA 1
ATOM 584 C C . THR A 1 80 ? 0.85640 9.96000 -11.98413 1.000 23.67389 505 THR A C 1
ATOM 585 O O . THR A 1 80 ? 1.20504 9.99032 -13.16693 1.000 23.88971 505 THR A O 1
ATOM 589 N N . PHE A 1 81 ? -0.05088 9.11189 -11.51586 1.000 21.81577 506 PHE A N 1
ATOM 590 C CA . PHE A 1 81 ? -0.78440 8.24316 -12.42051 1.000 20.87092 506 PHE A CA 1
ATOM 591 C C . PHE A 1 81 ? -2.09178 7.87000 -11.74833 1.000 20.92619 506 PHE A C 1
ATOM 592 O O . PHE A 1 81 ? -2.26444 8.05066 -10.53937 1.000 19.56550 506 PHE A O 1
ATOM 600 N N . ALA A 1 82 ? -3.01536 7.35425 -12.54898 1.000 18.64697 507 ALA A N 1
ATOM 601 C CA . ALA A 1 82 ? -4.32065 6.99613 -12.02380 1.000 18.20218 507 ALA A CA 1
ATOM 602 C C . ALA A 1 82 ? -4.23112 5.69990 -11.22711 1.000 17.64159 507 ALA A C 1
ATOM 603 O O . ALA A 1 82 ? -3.61090 4.73001 -11.67105 1.000 19.90502 507 ALA A O 1
ATOM 605 N N . VAL A 1 83 ? -4.85676 5.68459 -10.05946 1.000 18.12323 508 VAL A N 1
ATOM 606 C CA . VAL A 1 83 ? -5.11019 4.45338 -9.31795 1.000 17.54684 508 VAL A CA 1
ATOM 607 C C . VAL A 1 83 ? -6.56005 4.07550 -9.60185 1.000 19.10755 508 VAL A C 1
ATOM 608 O O . VAL A 1 83 ? -7.47315 4.87845 -9.37912 1.000 20.16821 508 VAL A O 1
ATOM 612 N N . ASN A 1 84 ? -6.76979 2.87165 -10.12430 1.000 17.73897 509 ASN A N 1
ATOM 613 C CA . ASN A 1 84 ? -8.05149 2.48284 -10.68811 1.000 15.64924 509 ASN A CA 1
ATOM 614 C C . ASN A 1 84 ? -8.60490 1.25165 -9.99176 1.000 17.69159 509 ASN A C 1
ATOM 615 O O . ASN A 1 84 ? -7.87024 0.44947 -9.39859 1.000 16.80465 509 ASN A O 1
ATOM 620 N N . HIS A 1 85 ? -9.92285 1.10471 -10.08253 1.000 15.45185 510 HIS A N 1
ATOM 621 C CA . HIS A 1 85 ? -10.59208 -0.12838 -9.72424 1.000 15.62029 510 HIS A CA 1
ATOM 622 C C . HIS A 1 85 ? -10.87439 -0.88401 -11.00961 1.000 19.15230 510 HIS A C 1
ATOM 623 O O . HIS A 1 85 ? -11.40685 -0.30773 -11.96374 1.000 18.66013 510 HIS A O 1
ATOM 630 N N . TRP A 1 86 ? -10.51341 -2.15601 -11.03477 1.000 18.86016 511 TRP A N 1
ATOM 631 C CA . TRP A 1 86 ? -10.76380 -3.01968 -12.18315 1.000 19.69447 511 TRP A CA 1
ATOM 632 C C . TRP A 1 86 ? -11.81902 -4.04776 -11.81502 1.000 20.06820 511 TRP A C 1
ATOM 633 O O . TRP A 1 86 ? -11.64557 -4.79703 -10.84913 1.000 16.05192 511 TRP A O 1
ATOM 644 N N . ASN A 1 87 ? -12.89159 -4.09951 -12.60262 1.000 18.34694 512 ASN A N 1
ATOM 645 C CA . ASN A 1 87 ? -14.02474 -4.99055 -12.36449 1.000 20.19979 512 ASN A CA 1
ATOM 646 C C . ASN A 1 87 ? -14.04216 -6.02724 -13.48379 1.000 19.91555 512 ASN A C 1
ATOM 647 O O . ASN A 1 87 ? -14.34052 -5.69490 -14.63386 1.000 22.79221 512 ASN A O 1
ATOM 652 N N . THR A 1 88 ? -13.73237 -7.28534 -13.15498 1.000 18.80225 513 THR A N 1
ATOM 653 C CA . THR A 1 88 ? -13.69482 -8.31004 -14.19625 1.000 22.95012 513 THR A CA 1
ATOM 654 C C . THR A 1 88 ? -15.07458 -8.76588 -14.65013 1.000 25.26619 513 THR A C 1
ATOM 655 O O . THR A 1 88 ? -15.17703 -9.42359 -15.69437 1.000 26.47949 513 THR A O 1
ATOM 659 N N . THR A 1 89 ? -16.13598 -8.43207 -13.91262 1.000 23.38701 514 THR A N 1
ATOM 660 C CA . THR A 1 89 ? -17.47276 -8.85492 -14.32347 1.000 24.65296 514 THR A CA 1
ATOM 661 C C . THR A 1 89 ? -18.04114 -7.96560 -15.42253 1.000 25.60833 514 THR A C 1
ATOM 662 O O . THR A 1 89 ? -18.66363 -8.46732 -16.36801 1.000 29.51407 514 THR A O 1
ATOM 666 N N . ASN A 1 90 ? -17.86616 -6.65063 -15.32406 1.000 22.99486 515 ASN A N 1
ATOM 667 C CA . ASN A 1 90 ? -18.33457 -5.76032 -16.38007 1.000 25.12670 515 ASN A CA 1
ATOM 668 C C . ASN A 1 90 ? -17.19210 -5.18011 -17.20028 1.000 25.55833 515 ASN A C 1
ATOM 669 O O . ASN A 1 90 ? -17.44159 -4.35886 -18.09319 1.000 22.76589 515 ASN A O 1
ATOM 674 N N . GLN A 1 91 ? -15.95426 -5.60022 -16.92672 1.000 22.15792 516 GLN A N 1
ATOM 675 C CA . GLN A 1 91 ? -14.77583 -5.19703 -17.69796 1.000 22.22372 516 GLN A CA 1
ATOM 676 C C . GLN A 1 91 ? -14.59380 -3.68104 -17.68944 1.000 22.98697 516 GLN A C 1
ATOM 677 O O . GLN A 1 91 ? -14.11625 -3.08677 -18.66201 1.000 22.49480 516 GLN A O 1
ATOM 683 N N . LYS A 1 92 ? -14.94440 -3.05134 -16.56845 1.000 22.33162 517 LYS A N 1
ATOM 684 C CA . LYS A 1 92 ? -14.90844 -1.60238 -16.44002 1.000 20.30770 517 LYS A CA 1
ATOM 685 C C . LYS A 1 92 ? -13.72790 -1.19665 -15.57326 1.000 20.40771 517 LYS A C 1
ATOM 686 O O . LYS A 1 92 ? -13.50250 -1.78296 -14.51030 1.000 20.05504 517 LYS A O 1
ATOM 692 N N . LEU A 1 93 ? -12.98963 -0.19654 -16.02957 1.000 17.71002 518 LEU A N 1
ATOM 693 C CA . LEU A 1 93 ? -11.88702 0.38122 -15.27881 1.000 20.22611 518 LEU A CA 1
ATOM 694 C C . LEU A 1 93 ? -12.31726 1.76009 -14.79065 1.000 21.62628 518 LEU A C 1
ATOM 695 O O . LEU A 1 93 ? -12.64880 2.63433 -15.59759 1.000 20.27348 518 LEU A O 1
ATOM 700 N N . THR A 1 94 ? -12.31598 1.95472 -13.47360 1.000 21.18412 519 THR A N 1
ATOM 701 C CA . THR A 1 94 ? -12.88229 3.14656 -12.85657 1.000 20.03135 519 THR A CA 1
ATOM 702 C C . THR A 1 94 ? -11.80070 3.86632 -12.07677 1.000 19.05492 519 THR A C 1
ATOM 703 O O . THR A 1 94 ? -11.14517 3.25606 -11.22759 1.000 18.80752 519 THR A O 1
ATOM 707 N N . ARG A 1 95 ? -11.61451 5.15539 -12.36231 1.000 17.98110 520 ARG A N 1
ATOM 708 C CA . ARG A 1 95 ? -10.59689 5.90416 -11.64154 1.000 21.19201 520 ARG A CA 1
ATOM 709 C C . ARG A 1 95 ? -11.03167 6.10477 -10.19872 1.000 22.19740 520 ARG A C 1
ATOM 710 O O . ARG A 1 95 ? -12.14581 6.56772 -9.92920 1.000 22.72115 520 ARG A O 1
ATOM 718 N N . LEU A 1 96 ? -10.15619 5.72048 -9.26835 1.000 19.57077 521 LEU A N 1
ATOM 719 C CA . LEU A 1 96 ? -10.38697 5.89109 -7.84343 1.000 21.55258 521 LEU A CA 1
ATOM 720 C C . LEU A 1 96 ? -9.68525 7.10991 -7.27270 1.000 19.09966 521 LEU A C 1
ATOM 721 O O . LEU A 1 96 ? -10.22672 7.76567 -6.37881 1.000 19.88133 521 LEU A O 1
ATOM 726 N N . GLY A 1 97 ? -8.50497 7.43303 -7.77696 1.000 18.55222 522 GLY A N 1
ATOM 727 C CA . GLY A 1 97 ? -7.70428 8.46583 -7.16423 1.000 20.89198 522 GLY A CA 1
ATOM 728 C C . GLY A 1 97 ? -6.42885 8.66103 -7.94348 1.000 21.09990 522 GLY A C 1
ATOM 729 O O . GLY A 1 97 ? -6.27425 8.15834 -9.05854 1.000 19.56024 522 GLY A O 1
ATOM 730 N N . THR A 1 98 ? -5.50317 9.38483 -7.32977 1.000 19.84185 523 THR A N 1
ATOM 731 C CA . THR A 1 98 ? -4.25180 9.73699 -7.98499 1.000 20.70775 523 THR A CA 1
ATOM 732 C C . THR A 1 98 ? -3.08429 9.33171 -7.10546 1.000 18.04427 523 THR A C 1
ATOM 733 O O . THR A 1 98 ? -3.05693 9.65737 -5.91535 1.000 17.63896 523 THR A O 1
ATOM 737 N N . ALA A 1 99 ? -2.12498 8.63786 -7.69913 1.000 19.73131 524 ALA A N 1
ATOM 738 C CA . ALA A 1 99 ? -0.91938 8.23363 -6.98859 1.000 18.12849 524 ALA A CA 1
ATOM 739 C C . ALA A 1 99 ? 0.05760 9.40058 -6.89572 1.000 18.53380 524 ALA A C 1
ATOM 740 O O . ALA A 1 99 ? 0.32216 10.08086 -7.89438 1.000 18.58644 524 ALA A O 1
ATOM 742 N N . TYR A 1 100 ? 0.59794 9.62823 -5.68936 1.000 18.07848 525 TYR A N 1
ATOM 743 C CA . TYR A 1 100 ? 1.61784 10.64314 -5.46252 1.000 16.03613 525 TYR A CA 1
ATOM 744 C C . TYR A 1 100 ? 2.94054 10.10296 -4.92894 1.000 17.92583 525 TYR A C 1
ATOM 745 O O . TYR A 1 100 ? 3.96865 10.77198 -5.09619 1.000 19.37601 525 TYR A O 1
ATOM 754 N N . GLY A 1 101 ? 2.95617 8.92978 -4.30227 1.000 17.69423 526 GLY A N 1
ATOM 755 C CA . GLY A 1 101 ? 4.19288 8.36961 -3.79775 1.000 17.30997 526 GLY A CA 1
ATOM 756 C C . GLY A 1 101 ? 4.19997 6.87167 -4.01817 1.000 17.58106 526 GLY A C 1
ATOM 757 O O . GLY A 1 101 ? 3.16309 6.26577 -4.26691 1.000 16.78886 526 GLY A O 1
ATOM 758 N N . CYS A 1 102 ? 5.38990 6.27962 -3.92868 1.000 18.11533 527 CYS A N 1
ATOM 759 C CA . CYS A 1 102 ? 5.47096 4.83367 -4.10305 1.000 15.79400 527 CYS A CA 1
ATOM 760 C C . CYS A 1 102 ? 6.72960 4.29245 -3.45151 1.000 18.22061 527 CYS A C 1
ATOM 761 O O . CYS A 1 102 ? 7.60837 5.04031 -3.00482 1.000 19.07071 527 CYS A O 1
ATOM 764 N N . ASN A 1 103 ? 6.79554 2.96344 -3.41185 1.000 16.49935 528 ASN A N 1
ATOM 765 C CA . ASN A 1 103 ? 7.97029 2.22529 -2.97541 1.000 19.19704 528 ASN A CA 1
ATOM 766 C C . ASN A 1 103 ? 7.90762 0.86448 -3.64983 1.000 18.24956 528 ASN A C 1
ATOM 767 O O . ASN A 1 103 ? 6.83083 0.40062 -4.05355 1.000 16.88887 528 ASN A O 1
ATOM 772 N N . GLN A 1 104 ? 9.07070 0.23650 -3.80937 1.000 19.48128 529 GLN A N 1
ATOM 773 C CA . GLN A 1 104 ? 9.09798 -1.09934 -4.39074 1.000 19.20230 529 GLN A CA 1
ATOM 774 C C . GLN A 1 104 ? 10.32569 -1.83751 -3.89027 1.000 20.61826 529 GLN A C 1
ATOM 775 O O . GLN A 1 104 ? 11.35754 -1.23162 -3.57654 1.000 20.29191 529 GLN A O 1
ATOM 781 N N . HIS A 1 105 ? 10.19963 -3.15652 -3.82271 1.000 18.02058 530 HIS A N 1
ATOM 782 C CA . HIS A 1 105 ? 11.28733 -3.96969 -3.30835 1.000 20.94198 530 HIS A CA 1
ATOM 783 C C . HIS A 1 105 ? 11.13857 -5.39155 -3.81783 1.000 21.96053 530 HIS A C 1
ATOM 784 O O . HIS A 1 105 ? 10.01767 -5.88246 -4.01658 1.000 20.74722 530 HIS A O 1
ATOM 791 N N . ARG A 1 106 ? 12.27767 -6.04651 -4.03339 1.000 22.30267 531 ARG A N 1
ATOM 792 C CA . ARG A 1 106 ? 12.32076 -7.48445 -4.25377 1.000 20.31823 531 ARG A CA 1
ATOM 793 C C . ARG A 1 106 ? 13.22117 -8.10477 -3.19946 1.000 24.81613 531 ARG A C 1
ATOM 794 O O . ARG A 1 106 ? 14.40813 -7.77082 -3.11971 1.000 22.82905 531 ARG A O 1
ATOM 802 N N . ALA A 1 107 ? 12.66171 -9.00498 -2.40302 1.000 22.12634 532 ALA A N 1
ATOM 803 C CA . ALA A 1 107 ? 13.39512 -9.68729 -1.34781 1.000 24.17921 532 ALA A CA 1
ATOM 804 C C . ALA A 1 107 ? 13.73434 -11.10017 -1.80202 1.000 26.08734 532 ALA A C 1
ATOM 805 O O . ALA A 1 107 ? 12.84553 -11.85704 -2.19672 1.000 22.62903 532 ALA A O 1
ATOM 807 N N . ARG A 1 108 ? 15.01630 -11.45122 -1.74642 1.000 24.77665 533 ARG A N 1
ATOM 808 C CA . ARG A 1 108 ? 15.49951 -12.75611 -2.18452 1.000 26.86112 533 ARG A CA 1
ATOM 809 C C . ARG A 1 108 ? 15.81883 -13.63046 -0.97759 1.000 29.82463 533 ARG A C 1
ATOM 810 O O . ARG A 1 108 ? 16.34829 -13.14275 0.02684 1.000 32.23018 533 ARG A O 1
ATOM 818 N N . THR A 1 109 ? 15.49885 -14.92342 -1.06913 1.000 31.20374 534 THR A N 1
ATOM 819 C CA . THR A 1 109 ? 15.71320 -15.80075 0.07874 1.000 34.32254 534 THR A CA 1
ATOM 820 C C . THR A 1 109 ? 17.19307 -16.05985 0.30347 1.000 41.17073 534 THR A C 1
ATOM 821 O O . THR A 1 109 ? 18.05753 -15.72464 -0.51596 1.000 42.37877 534 THR A O 1
ATOM 825 N N . THR A 1 110 ? 17.46044 -16.71917 1.42843 1.000 52.90108 535 THR A N 1
ATOM 826 C CA . THR A 1 110 ? 18.79125 -17.20529 1.75403 1.000 55.11713 535 THR A CA 1
ATOM 827 C C . THR A 1 110 ? 19.12767 -18.44107 0.92586 1.000 58.03591 535 THR A C 1
ATOM 828 O O . THR A 1 110 ? 18.26081 -19.27397 0.64115 1.000 56.84366 535 THR A O 1
ATOM 832 N N . GLY A 1 111 ? 20.39589 -18.54499 0.52653 1.000 57.93853 536 GLY A N 1
ATOM 833 C CA . GLY A 1 111 ? 20.91318 -19.76783 -0.05354 1.000 59.04655 536 GLY A CA 1
ATOM 834 C C . GLY A 1 111 ? 20.59398 -19.95241 -1.52476 1.000 58.75704 536 GLY A C 1
ATOM 835 O O . GLY A 1 111 ? 19.89635 -19.16122 -2.16192 1.000 55.77248 536 GLY A O 1
ATOM 836 N N . ALA A 1 112 ? 21.13325 -21.04427 -2.06878 1.000 57.30950 537 ALA A N 1
ATOM 837 C CA . ALA A 1 112 ? 20.95701 -21.38487 -3.47197 1.000 56.63311 537 ALA A CA 1
ATOM 838 C C . ALA A 1 112 ? 19.49716 -21.71275 -3.76486 1.000 57.07263 537 ALA A C 1
ATOM 839 O O . ALA A 1 112 ? 18.70466 -21.99599 -2.86237 1.000 57.64375 537 ALA A O 1
ATOM 841 N N . GLU A 1 113 ? 19.15187 -21.68038 -5.05004 1.000 57.19107 538 GLU A N 1
ATOM 842 C CA . GLU A 1 113 ? 17.77911 -21.89522 -5.50485 1.000 56.36202 538 GLU A CA 1
ATOM 843 C C . GLU A 1 113 ? 16.83774 -20.92040 -4.79209 1.000 55.52771 538 GLU A C 1
ATOM 844 O O . GLU A 1 113 ? 15.92533 -21.29759 -4.05370 1.000 55.74616 538 GLU A O 1
ATOM 850 N N . PHE A 1 114 ? 17.09890 -19.64034 -5.02359 1.000 46.23449 539 PHE A N 1
ATOM 851 C CA . PHE A 1 114 ? 16.50251 -18.56055 -4.25861 1.000 43.40257 539 PHE A CA 1
ATOM 852 C C . PHE A 1 114 ? 15.06876 -18.28539 -4.70532 1.000 38.27564 539 PHE A C 1
ATOM 853 O O . PHE A 1 114 ? 14.65236 -18.62706 -5.81464 1.000 38.17037 539 PHE A O 1
ATOM 861 N N . ARG A 1 115 ? 14.32028 -17.64662 -3.81055 1.000 34.59625 540 ARG A N 1
ATOM 862 C CA . ARG A 1 115 ? 12.93241 -17.25953 -4.01720 1.000 33.69615 540 ARG A CA 1
ATOM 863 C C . ARG A 1 115 ? 12.79634 -15.75858 -3.82585 1.000 28.66923 540 ARG A C 1
ATOM 864 O O . ARG A 1 115 ? 13.46488 -15.16484 -2.97731 1.000 26.43475 540 ARG A O 1
ATOM 872 N N . VAL A 1 116 ? 11.89677 -15.15034 -4.59217 1.000 26.16630 541 VAL A N 1
ATOM 873 C CA . VAL A 1 116 ? 11.68279 -13.71035 -4.56088 1.000 25.20302 541 VAL A CA 1
ATOM 874 C C . VAL A 1 116 ? 10.28750 -13.43047 -4.01956 1.000 22.04475 541 VAL A C 1
ATOM 875 O O . VAL A 1 116 ? 9.31470 -14.08533 -4.41628 1.000 18.87595 541 VAL A O 1
ATOM 879 N N . ILE A 1 117 ? 10.19601 -12.48273 -3.09535 1.000 19.17598 542 ILE A N 1
ATOM 880 C CA . ILE A 1 117 ? 8.95988 -11.76378 -2.82382 1.000 17.05994 542 ILE A CA 1
ATOM 881 C C . ILE A 1 117 ? 9.07529 -10.41958 -3.51738 1.000 18.91806 542 ILE A C 1
ATOM 882 O O . ILE A 1 117 ? 10.07621 -9.71365 -3.34763 1.000 20.04977 542 ILE A O 1
ATOM 887 N N . SER A 1 118 ? 8.08774 -10.07633 -4.32582 1.000 15.04391 543 SER A N 1
ATOM 888 C CA . SER A 1 118 ? 8.01909 -8.74317 -4.90848 1.000 18.09427 543 SER A CA 1
ATOM 889 C C . SER A 1 118 ? 6.96770 -7.93135 -4.16583 1.000 18.85752 543 SER A C 1
ATOM 890 O O . SER A 1 118 ? 5.84957 -8.41039 -3.94558 1.000 18.92595 543 SER A O 1
ATOM 893 N N . VAL A 1 119 ? 7.31453 -6.70046 -3.79029 1.000 19.47602 544 VAL A N 1
ATOM 894 C CA . VAL A 1 119 ? 6.36720 -5.79462 -3.15156 1.000 15.62819 544 VAL A CA 1
ATOM 895 C C . VAL A 1 119 ? 6.44061 -4.44443 -3.85213 1.000 17.18101 544 VAL A C 1
ATOM 896 O O . VAL A 1 119 ? 7.52582 -3.97235 -4.21041 1.000 16.72569 544 VAL A O 1
ATOM 900 N N . THR A 1 120 ? 5.27274 -3.85434 -4.07061 1.000 16.02034 545 THR A N 1
ATOM 901 C CA . THR A 1 120 ? 5.11205 -2.49519 -4.57831 1.000 13.85166 545 THR A CA 1
ATOM 902 C C . THR A 1 120 ? 4.04761 -1.81640 -3.73470 1.000 15.17024 545 THR A C 1
ATOM 903 O O . THR A 1 120 ? 2.97647 -2.39345 -3.50045 1.000 15.84664 545 THR A O 1
ATOM 907 N N . SER A 1 121 ? 4.31440 -0.59553 -3.29921 1.000 15.38606 546 SER A N 1
ATOM 908 C CA . SER A 1 121 ? 3.33400 0.15127 -2.53754 1.000 14.59386 546 SER A CA 1
ATOM 909 C C . SER A 1 121 ? 3.07642 1.46448 -3.25331 1.000 15.16234 546 SER A C 1
ATOM 910 O O . SER A 1 121 ? 3.98476 2.03263 -3.85365 1.000 15.25446 546 SER A O 1
ATOM 913 N N . VAL A 1 122 ? 1.82842 1.90950 -3.23287 1.000 13.98589 547 VAL A N 1
ATOM 914 C CA . VAL A 1 122 ? 1.44880 3.15770 -3.88172 1.000 13.72533 547 VAL A CA 1
ATOM 915 C C . VAL A 1 122 ? 0.66327 3.97643 -2.87892 1.000 14.78598 547 VAL A C 1
ATOM 916 O O . VAL A 1 122 ? -0.32005 3.49229 -2.30659 1.000 13.71480 547 VAL A O 1
ATOM 920 N N . LEU A 1 123 ? 1.12617 5.20135 -2.63432 1.000 17.83109 548 LEU A N 1
ATOM 921 C CA . LEU A 1 123 ? 0.41874 6.16414 -1.80844 1.000 15.19656 548 LEU A CA 1
ATOM 922 C C . LEU A 1 123 ? -0.42573 7.01942 -2.74166 1.000 14.42015 548 LEU A C 1
ATOM 923 O O . LEU A 1 123 ? 0.10880 7.59967 -3.68820 1.000 15.44133 548 LEU A O 1
ATOM 928 N N . TRP A 1 124 ? -1.73386 7.07638 -2.49736 1.000 13.84640 549 TRP A N 1
ATOM 929 C CA . TRP A 1 124 ? -2.62735 7.79366 -3.40264 1.000 17.10731 549 TRP A CA 1
ATOM 930 C C . TRP A 1 124 ? -3.73476 8.48346 -2.62605 1.000 15.71767 549 TRP A C 1
ATOM 931 O O . TRP A 1 124 ? -4.07038 8.10115 -1.50535 1.000 14.99917 549 TRP A O 1
ATOM 942 N N . ARG A 1 125 ? -4.30141 9.52664 -3.22607 1.000 15.72031 550 ARG A N 1
ATOM 943 C CA . ARG A 1 125 ? -5.42072 10.22950 -2.62449 1.000 15.87822 550 ARG A CA 1
ATOM 944 C C . ARG A 1 125 ? -6.67629 9.89575 -3.41927 1.000 17.23101 550 ARG A C 1
ATOM 945 O O . ARG A 1 125 ? -6.66762 9.94810 -4.65525 1.000 19.83922 550 ARG A O 1
ATOM 953 N N . ALA A 1 126 ? -7.74769 9.54958 -2.71595 1.000 18.01005 551 ALA A N 1
ATOM 954 C CA . ALA A 1 126 ? -9.00133 9.24480 -3.38872 1.000 16.98888 551 ALA A CA 1
ATOM 955 C C . ALA A 1 126 ? -9.66402 10.51596 -3.89473 1.000 20.18926 551 ALA A C 1
ATOM 956 O O . ALA A 1 126 ? -9.66637 11.54577 -3.21844 1.000 21.70260 551 ALA A O 1
ATOM 958 N N . GLU A 1 127 ? -10.24937 10.44031 -5.08507 1.000 19.31547 552 GLU A N 1
ATOM 959 C CA . GLU A 1 127 ? -11.03207 11.56447 -5.58918 1.000 21.82104 552 GLU A CA 1
ATOM 960 C C . GLU A 1 127 ? -12.49097 11.22456 -5.79207 1.000 21.20517 552 GLU A C 1
ATOM 961 O O . GLU A 1 127 ? -13.24767 12.06772 -6.29625 1.000 22.96591 552 GLU A O 1
ATOM 967 N N . ILE A 1 128 ? -12.90518 10.01147 -5.44864 1.000 20.80513 553 ILE A N 1
ATOM 968 C CA . ILE A 1 128 ? -14.31621 9.66049 -5.41252 1.000 22.22898 553 ILE A CA 1
ATOM 969 C C . ILE A 1 128 ? -14.56894 8.91813 -4.10986 1.000 24.32923 553 ILE A C 1
ATOM 970 O O . ILE A 1 128 ? -13.65529 8.36594 -3.49252 1.000 22.87116 553 ILE A O 1
ATOM 975 N N . SER A 1 129 ? -15.82717 8.91604 -3.68755 1.000 23.61862 554 SER A N 1
ATOM 976 C CA . SER A 1 129 ? -16.26979 8.07674 -2.58603 1.000 22.48691 554 SER A CA 1
ATOM 977 C C . SER A 1 129 ? -17.06550 6.92393 -3.17879 1.000 24.79771 554 SER A C 1
ATOM 978 O O . SER A 1 129 ? -18.07112 7.14814 -3.85928 1.000 24.32397 554 SER A O 1
ATOM 981 N N . THR A 1 130 ? -16.60565 5.70185 -2.94089 1.000 25.02142 555 THR A N 1
ATOM 982 C CA . THR A 1 130 ? -17.21533 4.54704 -3.58455 1.000 23.70547 555 THR A CA 1
ATOM 983 C C . THR A 1 130 ? -16.77977 3.30982 -2.82466 1.000 23.29227 555 THR A C 1
ATOM 984 O O . THR A 1 130 ? -15.89524 3.36656 -1.97016 1.000 22.25004 555 THR A O 1
ATOM 988 N N . GLY A 1 131 ? -17.42763 2.18892 -3.13333 1.000 22.50796 556 GLY A N 1
ATOM 989 C CA . GLY A 1 131 ? -17.08100 0.92574 -2.51449 1.000 23.97130 556 GLY A CA 1
ATOM 990 C C . GLY A 1 131 ? -17.20648 -0.20898 -3.50988 1.000 23.77390 556 GLY A C 1
ATOM 991 O O . GLY A 1 131 ? -17.82790 -0.07567 -4.56219 1.000 22.56060 556 GLY A O 1
ATOM 992 N N . TRP A 1 132 ? -16.61370 -1.34009 -3.15388 1.000 23.00802 557 TRP A N 1
ATOM 993 C CA . TRP A 1 132 ? -16.65524 -2.48984 -4.04022 1.000 22.79484 557 TRP A CA 1
ATOM 994 C C . TRP A 1 132 ? -16.35773 -3.72208 -3.20641 1.000 24.52136 557 TRP A C 1
ATOM 995 O O . TRP A 1 132 ? -15.83634 -3.61841 -2.09209 1.000 22.11055 557 TRP A O 1
ATOM 1006 N N . ASN A 1 133 ? -16.69845 -4.88192 -3.75592 1.000 22.18950 558 ASN A N 1
ATOM 1007 C CA . ASN A 1 133 ? -16.30680 -6.16009 -3.17407 1.000 22.75536 558 ASN A CA 1
ATOM 1008 C C . ASN A 1 133 ? -15.31532 -6.86486 -4.08673 1.000 23.31859 558 ASN A C 1
ATOM 1009 O O . ASN A 1 133 ? -15.42465 -6.80651 -5.31277 1.000 24.47399 558 ASN A O 1
ATOM 1014 N N . TYR A 1 134 ? -14.36867 -7.57005 -3.48441 1.000 20.66037 559 TYR A N 1
ATOM 1015 C CA . TYR A 1 134 ? -13.43924 -8.34284 -4.29012 1.000 21.37625 559 TYR A CA 1
ATOM 1016 C C . TYR A 1 134 ? -14.12000 -9.61869 -4.79085 1.000 21.20254 559 TYR A C 1
ATOM 1017 O O . TYR A 1 134 ? -15.23023 -9.97178 -4.38156 1.000 22.61850 559 TYR A O 1
ATOM 1026 N N . ASP A 1 135 ? -13.45751 -10.29944 -5.71868 1.000 21.14201 560 ASP A N 1
ATOM 1027 C CA . ASP A 1 135 ? -14.09718 -11.44125 -6.35435 1.000 21.79735 560 ASP A CA 1
ATOM 1028 C C . ASP A 1 135 ? -14.06771 -12.66750 -5.45068 1.000 22.29478 560 ASP A C 1
ATOM 1029 O O . ASP A 1 135 ? -13.23921 -12.79278 -4.54526 1.000 22.30794 560 ASP A O 1
ATOM 1034 N N . ARG A 1 136 ? -14.98658 -13.58441 -5.71844 1.000 21.44204 561 ARG A N 1
ATOM 1035 C CA . ARG A 1 136 ? -15.13404 -14.79963 -4.93087 1.000 24.20817 561 ARG A CA 1
ATOM 1036 C C . ARG A 1 136 ? -14.38470 -15.95045 -5.59678 1.000 24.16606 561 ARG A C 1
ATOM 1037 O O . ARG A 1 136 ? -14.65908 -16.29512 -6.74903 1.000 24.02920 561 ARG A O 1
ATOM 1045 N N . PHE A 1 137 ? -13.44412 -16.54068 -4.86343 1.000 26.14524 562 PHE A N 1
ATOM 1046 C CA . PHE A 1 137 ? -12.71492 -17.73258 -5.27237 1.000 22.66851 562 PHE A CA 1
ATOM 1047 C C . PHE A 1 137 ? -12.02961 -18.28395 -4.03415 1.000 22.74220 562 PHE A C 1
ATOM 1048 O O . PHE A 1 137 ? -11.67009 -17.52721 -3.12774 1.000 23.62915 562 PHE A O 1
ATOM 1056 N N . LEU A 1 138 ? -11.85666 -19.60296 -3.99743 1.000 21.85525 563 LEU A N 1
ATOM 1057 C CA . LEU A 1 138 ? -11.15229 -20.21030 -2.88121 1.000 22.97907 563 LEU A CA 1
ATOM 1058 C C . LEU A 1 138 ? -9.72630 -19.69534 -2.83329 1.000 22.95275 563 LEU A C 1
ATOM 1059 O O . LEU A 1 138 ? -9.02875 -19.67707 -3.84890 1.000 22.90011 563 LEU A O 1
ATOM 1064 N N . ALA A 1 139 ? -9.28894 -19.27369 -1.64793 1.000 21.32624 564 ALA A N 1
ATOM 1065 C CA . ALA A 1 139 ? -8.07198 -18.48474 -1.54404 1.000 19.35758 564 ALA A CA 1
ATOM 1066 C C . ALA A 1 139 ? -7.17961 -18.98208 -0.41269 1.000 20.52351 564 ALA A C 1
ATOM 1067 O O . ALA A 1 139 ? -7.63013 -19.65634 0.51487 1.000 19.57866 564 ALA A O 1
ATOM 1069 N N . LYS A 1 140 ? -5.88954 -18.66808 -0.51990 1.000 17.36524 565 LYS A N 1
ATOM 1070 C CA . LYS A 1 140 ? -5.02218 -18.56243 0.64961 1.000 19.91028 565 LYS A CA 1
ATOM 1071 C C . LYS A 1 140 ? -4.72730 -17.09452 0.92018 1.000 17.02309 565 LYS A C 1
ATOM 1072 O O . LYS A 1 140 ? -5.08085 -16.19929 0.14824 1.000 17.64948 565 LYS A O 1
ATOM 1078 N N . LEU A 1 141 ? -4.05290 -16.84785 2.03862 1.000 19.01807 566 LEU A N 1
ATOM 1079 C CA . LEU A 1 141 ? -3.70510 -15.50397 2.45319 1.000 15.87296 566 LEU A CA 1
ATOM 1080 C C . LEU A 1 141 ? -2.31744 -15.54218 3.07994 1.000 16.79938 566 LEU A C 1
ATOM 1081 O O . LEU A 1 141 ? -1.99386 -16.48739 3.80585 1.000 18.75225 566 LEU A O 1
ATOM 1086 N N . TRP A 1 142 ? -1.49326 -14.54012 2.79168 1.000 14.95706 567 TRP A N 1
ATOM 1087 C CA . TRP A 1 142 ? -0.19062 -14.48734 3.45140 1.000 16.19931 567 TRP A CA 1
ATOM 1088 C C . TRP A 1 142 ? 0.21321 -13.07045 3.82302 1.000 16.95203 567 TRP A C 1
ATOM 1089 O O . TRP A 1 142 ? -0.21643 -12.09027 3.20807 1.000 15.49396 567 TRP A O 1
ATOM 1100 N N . ASN A 1 143 ? 1.04164 -12.97676 4.86650 1.000 15.12287 568 ASN A N 1
ATOM 1101 C CA . ASN A 1 143 ? 1.76050 -11.75087 5.17524 1.000 15.45448 568 ASN A CA 1
ATOM 1102 C C . ASN A 1 143 ? 3.15923 -12.10704 5.65891 1.000 17.24680 568 ASN A C 1
ATOM 1103 O O . ASN A 1 143 ? 3.42997 -13.23816 6.07774 1.000 15.94928 568 ASN A O 1
ATOM 1108 N N . GLY A 1 144 ? 4.05329 -11.12603 5.57868 1.000 15.50449 569 GLY A N 1
ATOM 1109 C CA . GLY A 1 144 ? 5.41103 -11.33120 6.04436 1.000 13.48583 569 GLY A CA 1
ATOM 1110 C C . GLY A 1 144 ? 5.47621 -11.21062 7.55443 1.000 16.39670 569 GLY A C 1
ATOM 1111 O O . GLY A 1 144 ? 4.88391 -10.30078 8.14036 1.000 16.40723 569 GLY A O 1
ATOM 1112 N N . THR A 1 145 ? 6.17884 -12.15282 8.19355 1.000 16.31248 570 THR A N 1
ATOM 1113 C CA . THR A 1 145 ? 6.38505 -12.12323 9.63367 1.000 17.42314 570 THR A CA 1
ATOM 1114 C C . THR A 1 145 ? 7.87088 -12.13636 9.94748 1.000 14.41752 570 THR A C 1
ATOM 1115 O O . THR A 1 145 ? 8.70132 -12.51714 9.11983 1.000 15.88875 570 THR A O 1
ATOM 1119 N N . ILE A 1 146 ? 8.19623 -11.69871 11.16078 1.000 14.11485 571 ILE A N 1
ATOM 1120 C CA . ILE A 1 146 ? 9.56896 -11.67288 11.65354 1.000 15.50712 571 ILE A CA 1
ATOM 1121 C C . ILE A 1 146 ? 9.68238 -12.81516 12.65428 1.000 17.21785 571 ILE A C 1
ATOM 1122 O O . ILE A 1 146 ? 8.89386 -12.88841 13.60083 1.000 18.06796 571 ILE A O 1
ATOM 1127 N N . LEU A 1 147 ? 10.62349 -13.72812 12.41754 1.000 16.07035 572 LEU A N 1
ATOM 1128 C CA . LEU A 1 147 ? 10.71307 -14.99732 13.13323 1.000 14.89915 572 LEU A CA 1
ATOM 1129 C C . LEU A 1 147 ? 12.05769 -15.09955 13.82694 1.000 16.89676 572 LEU A C 1
ATOM 1130 O O . LEU A 1 147 ? 13.09905 -15.03739 13.16952 1.000 16.97046 572 LEU A O 1
ATOM 1135 N N . ALA A 1 148 ? 12.03897 -15.30692 15.13587 1.000 16.62831 573 ALA A N 1
ATOM 1136 C CA . ALA A 1 148 ? 13.26157 -15.63915 15.85144 1.000 15.47291 573 ALA A CA 1
ATOM 1137 C C . ALA A 1 148 ? 13.45355 -17.15214 15.82612 1.000 17.61264 573 ALA A C 1
ATOM 1138 O O . ALA A 1 148 ? 12.50938 -17.90020 16.08839 1.000 18.20218 573 ALA A O 1
ATOM 1140 N N . GLU A 1 149 ? 14.66272 -17.59808 15.48766 1.000 16.28353 574 GLU A N 1
ATOM 1141 C CA . GLU A 1 149 ? 14.94382 -19.00601 15.24841 1.000 19.04176 574 GLU A CA 1
ATOM 1142 C C . GLU A 1 149 ? 16.38160 -19.30116 15.63912 1.000 19.82343 574 GLU A C 1
ATOM 1143 O O . GLU A 1 149 ? 17.22562 -18.39818 15.63784 1.000 17.30471 574 GLU A O 1
ATOM 1149 N N . PRO A 1 150 ? 16.69939 -20.55826 15.97094 1.000 18.79699 575 PRO A N 1
ATOM 1150 C CA . PRO A 1 150 ? 18.09823 -20.91137 16.24060 1.000 19.50234 575 PRO A CA 1
ATOM 1151 C C . PRO A 1 150 ? 18.96792 -20.75204 15.00012 1.000 20.03398 575 PRO A C 1
ATOM 1152 O O . PRO A 1 150 ? 18.50154 -20.79170 13.85486 1.000 20.36034 575 PRO A O 1
ATOM 1156 N N . THR A 1 151 ? 20.26578 -20.60514 15.24788 1.000 18.49169 576 THR A N 1
ATOM 1157 C CA . THR A 1 151 ? 21.19436 -20.17587 14.21051 1.000 19.65236 576 THR A CA 1
ATOM 1158 C C . THR A 1 151 ? 21.54587 -21.27960 13.23239 1.000 23.77390 576 THR A C 1
ATOM 1159 O O . THR A 1 151 ? 21.89351 -20.98728 12.07966 1.000 24.01867 576 THR A O 1
ATOM 1163 N N . THR A 1 152 ? 21.47861 -22.53772 13.66399 1.000 21.73418 577 THR A N 1
ATOM 1164 C CA . THR A 1 152 ? 21.88304 -23.65749 12.82490 1.000 29.12454 577 THR A CA 1
ATOM 1165 C C . THR A 1 152 ? 20.97786 -24.85255 13.10407 1.000 27.88229 577 THR A C 1
ATOM 1166 O O . THR A 1 152 ? 20.22032 -24.87381 14.07965 1.000 26.12418 577 THR A O 1
ATOM 1170 N N . SER A 1 153 ? 21.06432 -25.85730 12.22483 1.000 28.24286 578 SER A N 1
ATOM 1171 C CA . SER A 1 153 ? 20.39614 -27.13136 12.48811 1.000 26.22946 578 SER A CA 1
ATOM 1172 C C . SER A 1 153 ? 20.97346 -27.82972 13.70422 1.000 31.61168 578 SER A C 1
ATOM 1173 O O . SER A 1 153 ? 20.29711 -28.66288 14.31762 1.000 31.20111 578 SER A O 1
ATOM 1176 N N . HIS A 1 154 ? 22.22128 -27.53385 14.05199 1.000 29.61408 579 HIS A N 1
ATOM 1177 C CA . HIS A 1 154 ? 22.80762 -28.16819 15.21913 1.000 32.75393 579 HIS A CA 1
ATOM 1178 C C . HIS A 1 154 ? 22.03195 -27.77052 16.46882 1.000 27.35328 579 HIS A C 1
ATOM 1179 O O . HIS A 1 154 ? 21.38094 -26.72652 16.52176 1.000 26.25841 579 HIS A O 1
ATOM 1186 N N . GLN A 1 155 ? 22.08738 -28.64381 17.46961 1.000 28.81661 580 GLN A N 1
ATOM 1187 C CA . GLN A 1 155 ? 21.42569 -28.39415 18.74531 1.000 27.36907 580 GLN A CA 1
ATOM 1188 C C . GLN A 1 155 ? 21.84737 -27.06834 19.37592 1.000 27.05061 580 GLN A C 1
ATOM 1189 O O . GLN A 1 155 ? 21.00311 -26.32247 19.89067 1.000 26.48475 580 GLN A O 1
ATOM 1195 N N . ASP A 1 156 ? 23.14440 -26.75336 19.34072 1.000 24.70033 581 ASP A N 1
ATOM 1196 C CA . ASP A 1 156 ? 23.67605 -25.58857 20.03934 1.000 26.14524 581 ASP A CA 1
ATOM 1197 C C . ASP A 1 156 ? 23.52055 -24.34432 19.17660 1.000 25.90311 581 ASP A C 1
ATOM 1198 O O . ASP A 1 156 ? 24.14213 -24.23404 18.11597 1.000 27.34012 581 ASP A O 1
ATOM 1203 N N . SER A 1 157 ? 22.73031 -23.39644 19.64844 1.000 23.03697 582 SER A N 1
ATOM 1204 C CA . SER A 1 157 ? 22.45375 -22.18322 18.89963 1.000 21.88947 582 SER A CA 1
ATOM 1205 C C . SER A 1 157 ? 23.24048 -20.99939 19.44139 1.000 21.79472 582 SER A C 1
ATOM 1206 O O . SER A 1 157 ? 23.52883 -20.91373 20.63858 1.000 23.45544 582 SER A O 1
ATOM 1209 N N . GLY A 1 158 ? 23.56000 -20.07014 18.53783 1.000 21.30255 583 GLY A N 1
ATOM 1210 C CA . GLY A 1 158 ? 24.00882 -18.75526 18.92045 1.000 22.23688 583 GLY A CA 1
ATOM 1211 C C . GLY A 1 158 ? 22.82766 -17.86232 19.24005 1.000 22.52639 583 GLY A C 1
ATOM 1212 O O . GLY A 1 158 ? 21.68756 -18.30835 19.41130 1.000 18.28377 583 GLY A O 1
ATOM 1213 N N . ILE A 1 159 ? 23.11665 -16.56535 19.32158 1.000 19.54445 584 ILE A N 1
ATOM 1214 C CA . ILE A 1 159 ? 22.02657 -15.60538 19.50525 1.000 18.59170 584 ILE A CA 1
ATOM 1215 C C . ILE A 1 159 ? 21.02218 -15.79904 18.37865 1.000 18.45484 584 ILE A C 1
ATOM 1216 O O . ILE A 1 159 ? 21.42283 -15.86171 17.19985 1.000 19.09703 584 ILE A O 1
ATOM 1221 N N . PRO A 1 160 ? 19.73901 -15.97209 18.68190 1.000 15.74399 585 PRO A N 1
ATOM 1222 C CA . PRO A 1 160 ? 18.77357 -16.34578 17.64626 1.000 15.74926 585 PRO A CA 1
ATOM 1223 C C . PRO A 1 160 ? 18.79224 -15.38745 16.46754 1.000 17.16785 585 PRO A C 1
ATOM 1224 O O . PRO A 1 160 ? 18.96018 -14.17950 16.62498 1.000 17.61001 585 PRO A O 1
ATOM 1228 N N . LEU A 1 161 ? 18.61888 -15.95011 15.27529 1.000 15.19130 586 LEU A N 1
ATOM 1229 C CA . LEU A 1 161 ? 18.37054 -15.14577 14.09038 1.000 16.74674 586 LEU A CA 1
ATOM 1230 C C . LEU A 1 161 ? 16.97152 -14.54176 14.16478 1.000 16.41776 586 LEU A C 1
ATOM 1231 O O . LEU A 1 161 ? 16.06817 -15.10591 14.78113 1.000 18.66803 586 LEU A O 1
ATOM 1236 N N . THR A 1 162 ? 16.78489 -13.38357 13.52301 1.000 15.57292 587 THR A N 1
ATOM 1237 C CA . THR A 1 162 ? 15.45999 -12.78050 13.37445 1.000 18.33641 587 THR A CA 1
ATOM 1238 C C . THR A 1 162 ? 15.33281 -12.47307 11.88747 1.000 19.56287 587 THR A C 1
ATOM 1239 O O . THR A 1 162 ? 15.96011 -11.53495 11.38808 1.000 19.35495 587 THR A O 1
ATOM 1243 N N . ARG A 1 163 ? 14.55618 -13.29086 11.18381 1.000 17.16258 588 ARG A N 1
ATOM 1244 C CA . ARG A 1 163 ? 14.47597 -13.24845 9.73178 1.000 20.08925 588 ARG A CA 1
ATOM 1245 C C . ARG A 1 163 ? 13.01520 -13.19130 9.32100 1.000 17.13100 588 ARG A C 1
ATOM 1246 O O . ARG A 1 163 ? 12.10575 -13.35851 10.14045 1.000 15.50186 588 ARG A O 1
ATOM 1254 N N . GLY A 1 164 ? 12.79291 -12.95593 8.03094 1.000 18.81015 589 GLY A N 1
ATOM 1255 C CA . GLY A 1 164 ? 11.44320 -12.91975 7.50121 1.000 17.29944 589 GLY A CA 1
ATOM 1256 C C . GLY A 1 164 ? 10.98841 -14.30261 7.06358 1.000 17.40209 589 GLY A C 1
ATOM 1257 O O . GLY A 1 164 ? 11.76169 -15.08347 6.50878 1.000 18.23113 589 GLY A O 1
ATOM 1258 N N . GLY A 1 165 ? 9.71625 -14.60566 7.34279 1.000 18.06269 590 GLY A N 1
ATOM 1259 C CA . GLY A 1 165 ? 9.06855 -15.75448 6.75011 1.000 16.65463 590 GLY A CA 1
ATOM 1260 C C . GLY A 1 165 ? 7.62272 -15.41336 6.44842 1.000 18.01532 590 GLY A C 1
ATOM 1261 O O . GLY A 1 165 ? 7.11452 -14.37147 6.85644 1.000 19.22073 590 GLY A O 1
ATOM 1262 N N . LEU A 1 166 ? 6.96610 -16.29814 5.71881 1.000 18.57591 591 LEU A N 1
ATOM 1263 C CA . LEU A 1 166 ? 5.57730 -16.05401 5.35612 1.000 18.41273 591 LEU A CA 1
ATOM 1264 C C . LEU A 1 166 ? 4.64974 -16.72627 6.35442 1.000 19.87607 591 LEU A C 1
ATOM 1265 O O . LEU A 1 166 ? 4.85751 -17.88738 6.72821 1.000 20.27348 591 LEU A O 1
ATOM 1270 N N . ASN A 1 167 ? 3.65051 -15.98337 6.80508 1.000 18.81278 592 ASN A N 1
ATOM 1271 C CA . ASN A 1 167 ? 2.47815 -16.57052 7.42828 1.000 18.69698 592 ASN A CA 1
ATOM 1272 C C . ASN A 1 167 ? 1.49276 -16.84418 6.30466 1.000 18.05480 592 ASN A C 1
ATOM 1273 O O . ASN A 1 167 ? 1.04815 -15.91098 5.64368 1.000 18.82594 592 ASN A O 1
ATOM 1278 N N . TRP A 1 168 ? 1.18886 -18.11711 6.06513 1.000 16.86255 593 TRP A N 1
ATOM 1279 C CA . TRP A 1 168 ? 0.44950 -18.55775 4.88061 1.000 18.37589 593 TRP A CA 1
ATOM 1280 C C . TRP A 1 168 ? -0.70678 -19.41886 5.36773 1.000 19.36811 593 TRP A C 1
ATOM 1281 O O . TRP A 1 168 ? -0.48407 -20.53500 5.84154 1.000 18.66013 593 TRP A O 1
ATOM 1292 N N . VAL A 1 169 ? -1.93472 -18.89681 5.27520 1.000 18.19165 594 VAL A N 1
ATOM 1293 C CA . VAL A 1 169 ? -3.09510 -19.47897 5.94141 1.000 20.64195 594 VAL A CA 1
ATOM 1294 C C . VAL A 1 169 ? -4.23755 -19.58366 4.93675 1.000 21.91579 594 VAL A C 1
ATOM 1295 O O . VAL A 1 169 ? -4.28399 -18.85538 3.94493 1.000 17.79161 594 VAL A O 1
ATOM 1299 N N . ARG A 1 170 ? -5.16571 -20.51071 5.18898 1.000 21.74998 595 ARG A N 1
ATOM 1300 C CA . ARG A 1 170 ? -5.27631 -21.52201 6.23763 1.000 24.37661 595 ARG A CA 1
ATOM 1301 C C . ARG A 1 170 ? -5.61300 -22.86582 5.61307 1.000 25.40041 595 ARG A C 1
ATOM 1302 O O . ARG A 1 170 ? -5.86334 -22.95548 4.41291 1.000 26.48475 595 ARG A O 1
ATOM 1310 N N . SER A 1 171 ? -5.65046 -23.92505 6.41875 1.000 26.48475 596 SER A N 1
ATOM 1311 C CA . SER A 1 171 ? -6.01118 -25.21588 5.84819 1.000 28.39814 596 SER A CA 1
ATOM 1312 C C . SER A 1 171 ? -7.47796 -25.24073 5.43938 1.000 27.22432 596 SER A C 1
ATOM 1313 O O . SER A 1 171 ? -7.83041 -25.82643 4.40702 1.000 29.26667 596 SER A O 1
ATOM 1316 N N . GLU A 1 172 ? -8.34438 -24.61193 6.22808 1.000 27.69806 597 GLU A N 1
ATOM 1317 C CA . GLU A 1 172 ? -9.76520 -24.58781 5.90931 1.000 31.01951 597 GLU A CA 1
ATOM 1318 C C . GLU A 1 172 ? -10.02051 -23.71146 4.67642 1.000 29.62987 597 GLU A C 1
ATOM 1319 O O . GLU A 1 172 ? -9.15323 -22.97634 4.20310 1.000 27.09799 597 GLU A O 1
ATOM 1325 N N . ASN A 1 173 ? -11.22921 -23.81028 4.13873 1.000 27.99546 598 ASN A N 1
ATOM 1326 C CA . ASN A 1 173 ? -11.57055 -23.02693 2.95576 1.000 29.87463 598 ASN A CA 1
ATOM 1327 C C . ASN A 1 173 ? -11.79671 -21.57003 3.32005 1.000 25.53727 598 ASN A C 1
ATOM 1328 O O . ASN A 1 173 ? -12.35129 -21.25532 4.37584 1.000 28.48499 598 ASN A O 1
ATOM 1333 N N . THR A 1 174 ? -11.34022 -20.67379 2.44555 1.000 24.12658 599 THR A N 1
ATOM 1334 C CA . THR A 1 174 ? -11.50830 -19.24985 2.66186 1.000 23.54493 599 THR A CA 1
ATOM 1335 C C . THR A 1 174 ? -11.79456 -18.57947 1.33390 1.000 25.13196 599 THR A C 1
ATOM 1336 O O . THR A 1 174 ? -11.23700 -18.96119 0.30009 1.000 24.04762 599 THR A O 1
ATOM 1340 N N . VAL A 1 175 ? -12.66956 -17.58047 1.38770 1.000 23.98709 600 VAL A N 1
ATOM 1341 C CA . VAL A 1 175 ? -12.96794 -16.68715 0.27779 1.000 20.53404 600 VAL A CA 1
ATOM 1342 C C . VAL A 1 175 ? -12.79518 -15.26529 0.78528 1.000 21.37888 600 VAL A C 1
ATOM 1343 O O . VAL A 1 175 ? -13.20179 -14.94960 1.91015 1.000 25.28198 600 VAL A O 1
ATOM 1347 N N . TYR A 1 176 ? -12.15772 -14.41108 -0.02213 1.000 20.14715 601 TYR A N 1
ATOM 1348 C CA . TYR A 1 176 ? -11.91292 -13.03920 0.40139 1.000 20.39455 601 TYR A CA 1
ATOM 1349 C C . TYR A 1 176 ? -12.67742 -12.06894 -0.47775 1.000 19.98397 601 TYR A C 1
ATOM 1350 O O . TYR A 1 176 ? -12.07801 -11.25775 -1.18819 1.000 20.34191 601 TYR A O 1
ATOM 1359 N N . ALA A 1 177 ? -14.00043 -12.15892 -0.44750 1.000 17.98637 602 ALA A N 1
ATOM 1360 C CA . ALA A 1 177 ? -14.82997 -11.27067 -1.25970 1.000 19.97082 602 ALA A CA 1
ATOM 1361 C C . ALA A 1 177 ? -15.35040 -10.10489 -0.43066 1.000 22.31320 602 ALA A C 1
ATOM 1362 O O . ALA A 1 177 ? -16.54035 -9.75284 -0.50221 1.000 21.88157 602 ALA A O 1
ATOM 1364 N N . TYR A 1 178 ? -14.45281 -9.49513 0.36000 1.000 18.02848 603 TYR A N 1
ATOM 1365 C CA . TYR A 1 178 ? -14.85133 -8.50840 1.34107 1.000 18.97596 603 TYR A CA 1
ATOM 1366 C C . TYR A 1 178 ? -15.00494 -7.14121 0.68337 1.000 21.90526 603 TYR A C 1
ATOM 1367 O O . TYR A 1 178 ? -14.65130 -6.93089 -0.47538 1.000 20.51035 603 TYR A O 1
ATOM 1376 N N . ARG A 1 179 ? -15.55134 -6.21542 1.45333 1.000 21.54732 604 ARG A N 1
ATOM 1377 C CA . ARG A 1 179 ? -15.89305 -4.88028 0.98452 1.000 21.46310 604 ARG A CA 1
ATOM 1378 C C . ARG A 1 179 ? -14.77121 -3.90740 1.31641 1.000 23.83180 604 ARG A C 1
ATOM 1379 O O . ARG A 1 179 ? -14.20781 -3.94472 2.41571 1.000 21.23676 604 ARG A O 1
ATOM 1387 N N . ASN A 1 180 ? -14.44367 -3.03814 0.36883 1.000 21.78682 605 ASN A N 1
ATOM 1388 C CA . ASN A 1 180 ? -13.63680 -1.86524 0.66560 1.000 21.37625 605 ASN A CA 1
ATOM 1389 C C . ASN A 1 180 ? -14.46658 -0.64512 0.30049 1.000 25.25303 605 ASN A C 1
ATOM 1390 O O . ASN A 1 180 ? -15.28107 -0.68483 -0.63196 1.000 21.91052 605 ASN A O 1
ATOM 1395 N N . GLN A 1 181 ? -14.27397 0.42566 1.06390 1.000 22.65008 606 GLN A N 1
ATOM 1396 C CA . GLN A 1 181 ? -14.97082 1.68474 0.84188 1.000 22.95275 606 GLN A CA 1
ATOM 1397 C C . GLN A 1 181 ? -13.94888 2.79567 0.99775 1.000 23.25805 606 GLN A C 1
ATOM 1398 O O . GLN A 1 181 ? -13.15840 2.77639 1.94318 1.000 24.18974 606 GLN A O 1
ATOM 1404 N N . ILE A 1 182 ? -13.95335 3.75194 0.07402 1.000 22.43690 607 ILE A N 1
ATOM 1405 C CA . ILE A 1 182 ? -13.03436 4.87689 0.14684 1.000 22.10528 607 ILE A CA 1
ATOM 1406 C C . ILE A 1 182 ? -13.84737 6.15890 0.20875 1.000 26.16366 607 ILE A C 1
ATOM 1407 O O . ILE A 1 182 ? -15.01415 6.21004 -0.19387 1.000 21.76314 607 ILE A O 1
ATOM 1412 N N . THR A 1 183 ? -13.21964 7.20273 0.74239 1.000 22.92117 608 THR A N 1
ATOM 1413 C CA . THR A 1 183 ? -13.81764 8.52772 0.81144 1.000 24.38713 608 THR A CA 1
ATOM 1414 C C . THR A 1 183 ? -12.91822 9.51591 0.08921 1.000 22.52902 608 THR A C 1
ATOM 1415 O O . THR A 1 183 ? -11.71637 9.57280 0.35888 1.000 21.83420 608 THR A O 1
ATOM 1419 N N . ALA A 1 184 ? -13.50170 10.28118 -0.83089 1.000 23.24752 609 ALA A N 1
ATOM 1420 C CA . ALA A 1 184 ? -12.76628 11.31337 -1.55320 1.000 21.48415 609 ALA A CA 1
ATOM 1421 C C . ALA A 1 184 ? -12.00179 12.21508 -0.59053 1.000 24.40819 609 ALA A C 1
ATOM 1422 O O . ALA A 1 184 ? -12.53534 12.63880 0.43830 1.000 22.95275 609 ALA A O 1
ATOM 1424 N N . GLY A 1 185 ? -10.73660 12.49614 -0.92775 1.000 21.34993 610 GLY A N 1
ATOM 1425 C CA . GLY A 1 185 ? -9.89502 13.34790 -0.12505 1.000 19.59972 610 GLY A CA 1
ATOM 1426 C C . GLY A 1 185 ? -9.02758 12.62160 0.87922 1.000 21.79735 610 GLY A C 1
ATOM 1427 O O . GLY A 1 185 ? -8.05884 13.20343 1.37891 1.000 23.07908 610 GLY A O 1
ATOM 1428 N N . LYS A 1 186 ? -9.34379 11.37151 1.19469 1.000 21.66049 611 LYS A N 1
ATOM 1429 C CA . LYS A 1 186 ? -8.53632 10.61423 2.13692 1.000 20.09188 611 LYS A CA 1
ATOM 1430 C C . LYS A 1 186 ? -7.32895 9.98840 1.44340 1.000 20.13399 611 LYS A C 1
ATOM 1431 O O . LYS A 1 186 ? -7.32530 9.76674 0.23634 1.000 19.71815 611 LYS A O 1
ATOM 1437 N N . TRP A 1 187 ? -6.30740 9.65515 2.24187 1.000 17.31523 612 TRP A N 1
ATOM 1438 C CA . TRP A 1 187 ? -5.07614 9.05726 1.74637 1.000 17.64422 612 TRP A CA 1
ATOM 1439 C C . TRP A 1 187 ? -5.09830 7.55319 1.98094 1.000 17.00993 612 TRP A C 1
ATOM 1440 O O . TRP A 1 187 ? -5.46191 7.10389 3.07161 1.000 17.97584 612 TRP A O 1
ATOM 1451 N N . TYR A 1 188 ? -4.70576 6.78947 0.95894 1.000 13.74902 613 TYR A N 1
ATOM 1452 C CA . TYR A 1 188 ? -4.63684 5.33345 1.02956 1.000 14.48332 613 TYR A CA 1
ATOM 1453 C C . TYR A 1 188 ? -3.25962 4.83554 0.61718 1.000 13.94904 613 TYR A C 1
ATOM 1454 O O . TYR A 1 188 ? -2.53720 5.49573 -0.12724 1.000 14.49121 613 TYR A O 1
ATOM 1463 N N . VAL A 1 189 ? -2.90191 3.63240 1.08603 1.000 12.98840 614 VAL A N 1
ATOM 1464 C CA . VAL A 1 189 ? -1.78461 2.89553 0.51044 1.000 14.76756 614 VAL A CA 1
ATOM 1465 C C . VAL A 1 189 ? -2.30536 1.56169 0.00077 1.000 14.71492 614 VAL A C 1
ATOM 1466 O O . VAL A 1 189 ? -3.09474 0.89452 0.67615 1.000 14.93337 614 VAL A O 1
ATOM 1470 N N . THR A 1 190 ? -1.91070 1.19702 -1.21011 1.000 14.68071 615 THR A N 1
ATOM 1471 C CA . THR A 1 190 ? -2.24844 -0.10282 -1.74966 1.000 14.05432 615 THR A CA 1
ATOM 1472 C C . THR A 1 190 ? -0.96738 -0.90281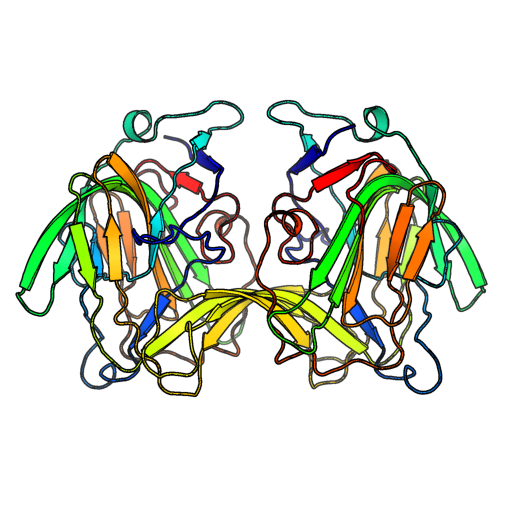 -1.89219 1.000 14.85704 615 THR A C 1
ATOM 1473 O O . THR A 1 190 ? 0.05387 -0.37771 -2.32848 1.000 14.00957 615 THR A O 1
ATOM 1477 N N . PHE A 1 191 ? -1.01563 -2.16092 -1.48057 1.000 13.29896 616 PHE A N 1
ATOM 1478 C CA . PHE A 1 191 ? 0.14136 -3.04694 -1.50919 1.000 15.96244 616 PHE A CA 1
ATOM 1479 C C . PHE A 1 191 ? -0.09610 -4.13965 -2.54363 1.000 13.50162 616 PHE A C 1
ATOM 1480 O O . PHE A 1 191 ? -1.09116 -4.86965 -2.45638 1.000 15.51502 616 PHE A O 1
ATOM 1488 N N . TRP A 1 192 ? 0.80243 -4.24039 -3.51316 1.000 12.90681 617 TRP A N 1
ATOM 1489 C CA . TRP A 1 192 ? 0.85390 -5.38014 -4.42346 1.000 17.57316 617 TRP A CA 1
ATOM 1490 C C . TRP A 1 192 ? 2.02364 -6.25529 -3.98806 1.000 17.03362 617 TRP A C 1
ATOM 1491 O O . TRP A 1 192 ? 3.18377 -5.89525 -4.20733 1.000 19.49971 617 TRP A O 1
ATOM 1502 N N . MET A 1 193 ? 1.72929 -7.40945 -3.39355 1.000 17.40472 618 MET A N 1
ATOM 1503 C CA . MET A 1 193 ? 2.76899 -8.29062 -2.87823 1.000 18.87595 618 MET A CA 1
ATOM 1504 C C . MET A 1 193 ? 2.57427 -9.67945 -3.45173 1.000 18.22850 618 MET A C 1
ATOM 1505 O O . MET A 1 193 ? 1.45925 -10.20143 -3.42949 1.000 18.75488 618 MET A O 1
ATOM 1510 N N . THR A 1 194 ? 3.65353 -10.27733 -3.95731 1.000 16.90992 619 THR A N 1
ATOM 1511 C CA . THR A 1 194 ? 3.54887 -11.56814 -4.62373 1.000 18.60749 619 THR A CA 1
ATOM 1512 C C . THR A 1 194 ? 4.72965 -12.44527 -4.26533 1.000 19.02860 619 THR A C 1
ATOM 1513 O O . THR A 1 194 ? 5.88074 -12.02526 -4.40758 1.000 18.00742 619 THR A O 1
ATOM 1517 N N . TYR A 1 195 ? 4.44241 -13.67538 -3.86883 1.000 17.41261 620 TYR A N 1
ATOM 1518 C CA . TYR A 1 195 ? 5.48123 -14.65448 -3.59254 1.000 19.29442 620 TYR A CA 1
ATOM 1519 C C . TYR A 1 195 ? 5.78590 -15.46513 -4.84860 1.000 21.04726 620 TYR A C 1
ATOM 1520 O O . TYR A 1 195 ? 4.87523 -16.02493 -5.47226 1.000 20.48930 620 TYR A O 1
ATOM 1529 N N . ASP A 1 196 ? 7.06810 -15.50906 -5.22291 1.000 19.45496 621 ASP A N 1
ATOM 1530 C CA . ASP A 1 196 ? 7.57168 -16.34476 -6.30987 1.000 21.46047 621 ASP A CA 1
ATOM 1531 C C . ASP A 1 196 ? 6.89742 -16.02337 -7.64215 1.000 21.31308 621 ASP A C 1
ATOM 1532 O O . ASP A 1 196 ? 6.40476 -16.93717 -8.31568 1.000 21.33940 621 ASP A O 1
ATOM 1537 N N . PRO A 1 197 ? 6.86768 -14.76525 -8.07581 1.000 21.07095 622 PRO A N 1
ATOM 1538 C CA . PRO A 1 197 ? 6.17738 -14.44887 -9.33610 1.000 21.38414 622 PRO A CA 1
ATOM 1539 C C . PRO A 1 197 ? 6.96603 -14.92155 -10.54480 1.000 23.70811 622 PRO A C 1
ATOM 1540 O O . PRO A 1 197 ? 8.18601 -15.09959 -10.50519 1.000 24.86351 622 PRO A O 1
ATOM 1544 N N . ASP A 1 198 ? 6.22662 -15.12223 -11.63527 1.000 23.28963 623 ASP A N 1
ATOM 1545 C CA . ASP A 1 198 ? 6.79433 -15.41887 -12.94204 1.000 24.50294 623 ASP A CA 1
ATOM 1546 C C . ASP A 1 198 ? 7.01682 -14.16564 -13.77156 1.000 28.35340 623 ASP A C 1
ATOM 1547 O O . ASP A 1 198 ? 7.96925 -14.10844 -14.56103 1.000 29.89832 623 ASP A O 1
ATOM 1552 N N . GLU A 1 199 ? 6.15875 -13.16567 -13.60675 1.000 24.81087 624 GLU A N 1
ATOM 1553 C CA . GLU A 1 199 ? 6.11526 -12.01941 -14.50045 1.000 26.03207 624 GLU A CA 1
ATOM 1554 C C . GLU A 1 199 ? 5.85686 -10.74663 -13.71623 1.000 24.42924 624 GLU A C 1
ATOM 1555 O O . GLU A 1 199 ? 5.18730 -10.75891 -12.68160 1.000 22.99223 624 GLU A O 1
ATOM 1561 N N . TRP A 1 200 ? 6.35819 -9.64349 -14.26265 1.000 26.26104 625 TRP A N 1
ATOM 1562 C CA . TRP A 1 200 ? 6.08896 -8.29961 -13.78942 1.000 23.07119 625 TRP A CA 1
ATOM 1563 C C . TRP A 1 200 ? 5.50160 -7.47328 -14.92650 1.000 23.79233 625 TRP A C 1
ATOM 1564 O O . TRP A 1 200 ? 5.79224 -7.70895 -16.10241 1.000 25.17407 625 TRP A O 1
ATOM 1575 N N . VAL A 1 201 ? 4.69343 -6.48536 -14.56667 1.000 20.02345 626 VAL A N 1
ATOM 1576 C CA . VAL A 1 201 ? 4.33696 -5.41409 -15.49156 1.000 23.12383 626 VAL A CA 1
ATOM 1577 C C . VAL A 1 201 ? 4.90268 -4.11726 -14.93089 1.000 26.01891 626 VAL A C 1
ATOM 1578 O O . VAL A 1 201 ? 5.25604 -4.02961 -13.75067 1.000 22.88695 626 VAL A O 1
ATOM 1582 N N . TRP A 1 202 ? 4.97918 -3.09502 -15.78956 1.000 23.90287 627 TRP A N 1
ATOM 1583 C CA . TRP A 1 202 ? 5.67501 -1.86714 -15.43783 1.000 27.63489 627 TRP A CA 1
ATOM 1584 C C . TRP A 1 202 ? 4.86426 -0.65201 -15.83593 1.000 28.54026 627 TRP A C 1
ATOM 1585 O O . TRP A 1 202 ? 4.15181 -0.66571 -16.84232 1.000 26.34263 627 TRP A O 1
ATOM 1596 N N . LEU A 1 203 ? 5.00085 0.40776 -15.04355 1.000 26.24262 628 LEU A N 1
ATOM 1597 C CA . LEU A 1 203 ? 4.72714 1.76491 -15.52132 1.000 27.67963 628 LEU A CA 1
ATOM 1598 C C . LEU A 1 203 ? 6.06342 2.30801 -16.00644 1.000 32.26176 628 LEU A C 1
ATOM 1599 O O . LEU A 1 203 ? 6.85301 2.85778 -15.23685 1.000 29.68777 628 LEU A O 1
ATOM 1604 N N . ASP A 1 204 ? 6.31913 2.12637 -17.30735 1.000 33.00396 629 ASP A N 1
ATOM 1605 C CA . ASP A 1 204 ? 7.65444 2.34750 -17.86056 1.000 35.18843 629 ASP A CA 1
ATOM 1606 C C . ASP A 1 204 ? 8.15033 3.76241 -17.60088 1.000 33.36979 629 ASP A C 1
ATOM 1607 O O . ASP A 1 204 ? 9.34521 3.97532 -17.36917 1.000 34.90418 629 ASP A O 1
ATOM 1612 N N . GLN A 1 205 ? 7.24836 4.74044 -17.62410 1.000 30.77474 630 GLN A N 1
ATOM 1613 C CA . GLN A 1 205 ? 7.66430 6.12839 -17.45748 1.000 34.15673 630 GLN A CA 1
ATOM 1614 C C . GLN A 1 205 ? 8.28956 6.37198 -16.08707 1.000 34.48571 630 GLN A C 1
ATOM 1615 O O . GLN A 1 205 ? 9.11650 7.27892 -15.93236 1.000 34.42781 630 GLN A O 1
ATOM 1621 N N . PHE A 1 206 ? 7.93000 5.56971 -15.09149 1.000 31.32218 631 PHE A N 1
ATOM 1622 C CA . PHE A 1 206 ? 8.41326 5.77032 -13.73517 1.000 29.78252 631 PHE A CA 1
ATOM 1623 C C . PHE A 1 206 ? 9.30396 4.64116 -13.24300 1.000 29.18771 631 PHE A C 1
ATOM 1624 O O . PHE A 1 206 ? 9.72933 4.67882 -12.08676 1.000 29.92464 631 PHE A O 1
ATOM 1632 N N . LYS A 1 207 ? 9.59441 3.65339 -14.09712 1.000 30.67473 632 LYS A N 1
ATOM 1633 C CA . LYS A 1 207 ? 10.31119 2.42128 -13.74508 1.000 29.95359 632 LYS A CA 1
ATOM 1634 C C . LYS A 1 207 ? 9.74848 1.78493 -12.47457 1.000 27.83228 632 LYS A C 1
ATOM 1635 O O . LYS A 1 207 ? 10.48497 1.36866 -11.57428 1.000 26.00575 632 LYS A O 1
ATOM 1641 N N . LEU A 1 208 ? 8.41645 1.68895 -12.42732 1.000 25.09248 633 LEU A N 1
ATOM 1642 C CA . LEU A 1 208 ? 7.68481 1.13764 -11.29088 1.000 26.77689 633 LEU A CA 1
ATOM 1643 C C . LEU A 1 208 ? 7.12199 -0.22524 -11.66857 1.000 25.91363 633 LEU A C 1
ATOM 1644 O O . LEU A 1 208 ? 6.27748 -0.32996 -12.56606 1.000 25.03721 633 LEU A O 1
ATOM 1649 N N . GLN A 1 209 ? 7.58858 -1.25744 -10.97161 1.000 23.78180 634 GLN A N 1
ATOM 1650 C CA . GLN A 1 209 ? 7.24368 -2.65137 -11.21319 1.000 25.87415 634 GLN A CA 1
ATOM 1651 C C . GLN A 1 209 ? 5.99225 -3.05156 -10.43599 1.000 22.69219 634 GLN A C 1
ATOM 1652 O O . GLN A 1 209 ? 5.70867 -2.52186 -9.35799 1.000 21.02884 634 GLN A O 1
ATOM 1658 N N . PHE A 1 210 ? 5.26153 -4.01839 -10.98766 1.000 18.93648 635 PHE A N 1
ATOM 1659 C CA . PHE A 1 210 ? 4.20812 -4.72556 -10.26744 1.000 19.05755 635 PHE A CA 1
ATOM 1660 C C . PHE A 1 210 ? 4.29928 -6.20146 -10.63680 1.000 21.01305 635 PHE A C 1
ATOM 1661 O O . PHE A 1 210 ? 4.10491 -6.56513 -11.80001 1.000 20.92093 635 PHE A O 1
ATOM 1669 N N . ALA A 1 211 ? 4.59873 -7.05774 -9.66588 1.000 19.43654 636 ALA A N 1
ATOM 1670 C CA . ALA A 1 211 ? 4.56186 -8.48866 -9.95130 1.000 19.48128 636 ALA A CA 1
ATOM 1671 C C . ALA A 1 211 ? 3.12595 -8.96758 -10.13623 1.000 16.87834 636 ALA A C 1
ATOM 1672 O O . ALA A 1 211 ? 2.20060 -8.48874 -9.48160 1.000 20.07872 636 ALA A O 1
ATOM 1674 N N . LEU A 1 212 ? 2.95041 -9.94132 -11.03260 1.000 18.27588 637 LEU A N 1
ATOM 1675 C CA . LEU A 1 212 ? 1.65653 -10.56622 -11.26548 1.000 19.43917 637 LEU A CA 1
ATOM 1676 C C . LEU A 1 212 ? 1.53707 -11.87044 -10.49092 1.000 19.39969 637 LEU A C 1
ATOM 1677 O O . LEU A 1 212 ? 2.52791 -12.54854 -10.22856 1.000 19.53392 637 LEU A O 1
ATOM 1682 N N . HIS A 1 213 ? 0.30488 -12.22951 -10.15769 1.000 20.46298 638 HIS A N 1
ATOM 1683 C CA . HIS A 1 213 ? 0.03548 -13.48469 -9.46919 1.000 20.14715 638 HIS A CA 1
ATOM 1684 C C . HIS A 1 213 ? 0.43293 -14.66245 -10.35631 1.000 22.68693 638 HIS A C 1
ATOM 1685 O O . HIS A 1 213 ? -0.10046 -14.79713 -11.47064 1.000 21.19728 638 HIS A O 1
ATOM 1692 N N . PRO A 1 214 ? 1.32767 -15.53960 -9.90707 1.000 21.27097 639 PRO A N 1
ATOM 1693 C CA . PRO A 1 214 ? 1.76010 -16.66538 -10.74115 1.000 24.19764 639 PRO A CA 1
ATOM 1694 C C . PRO A 1 214 ? 0.73609 -17.79134 -10.76802 1.000 24.60032 639 PRO A C 1
ATOM 1695 O O . PRO A 1 214 ? -0.08841 -17.94558 -9.86552 1.000 24.11868 639 PRO A O 1
ATOM 1699 N N . ALA A 1 215 ? 0.80565 -18.59104 -11.83521 1.000 25.11880 640 ALA A N 1
ATOM 1700 C CA . ALA A 1 215 ? -0.03734 -19.78101 -11.90601 1.000 28.48499 640 ALA A CA 1
ATOM 1701 C C . ALA A 1 215 ? 0.41509 -20.83130 -10.89906 1.000 29.85621 640 ALA A C 1
ATOM 1702 O O . ALA A 1 215 ? -0.41725 -21.53944 -10.31671 1.000 30.71684 640 ALA A O 1
ATOM 1704 N N . ASN A 1 216 ? 1.72597 -20.94539 -10.68137 1.000 25.65308 641 ASN A N 1
ATOM 1705 C CA . ASN A 1 216 ? 2.29643 -21.90667 -9.74833 1.000 25.29777 641 ASN A CA 1
ATOM 1706 C C . ASN A 1 216 ? 3.39701 -21.23392 -8.94154 1.000 26.09787 641 ASN A C 1
ATOM 1707 O O . ASN A 1 216 ? 3.92924 -20.19182 -9.32995 1.000 25.53201 641 ASN A O 1
ATOM 1712 N N . TRP A 1 217 ? 3.73437 -21.84625 -7.80753 1.000 23.26858 642 TRP A N 1
ATOM 1713 C CA . TRP A 1 217 ? 4.73889 -21.28453 -6.90782 1.000 22.65272 642 TRP A CA 1
ATOM 1714 C C . TRP A 1 217 ? 5.29939 -22.40378 -6.04283 1.000 28.31129 642 TRP A C 1
ATOM 1715 O O . TRP A 1 217 ? 4.63324 -23.41284 -5.79948 1.000 26.85059 642 TRP A O 1
ATOM 1726 N N . SER A 1 218 ? 6.53315 -22.21694 -5.58910 1.000 27.06377 643 SER A N 1
ATOM 1727 C CA . SER A 1 218 ? 7.17367 -23.21819 -4.76003 1.000 26.82953 643 SER A CA 1
ATOM 1728 C C . SER A 1 218 ? 6.64889 -23.12058 -3.33429 1.000 25.43463 643 SER A C 1
ATOM 1729 O O . SER A 1 218 ? 5.90072 -22.20766 -2.98444 1.000 25.56622 643 SER A O 1
ATOM 1732 N N . ASP A 1 219 ? 7.05342 -24.07882 -2.50534 1.000 27.76649 644 ASP A N 1
ATOM 1733 C CA . ASP A 1 219 ? 6.64065 -24.11421 -1.11158 1.000 26.06892 644 ASP A CA 1
ATOM 1734 C C . ASP A 1 219 ? 6.86733 -22.75240 -0.45507 1.000 25.06616 644 ASP A C 1
ATOM 1735 O O . ASP A 1 219 ? 7.99836 -22.23341 -0.48730 1.000 28.19022 644 ASP A O 1
ATOM 1740 N N . PRO A 1 220 ? 5.83702 -22.13854 0.12754 1.000 25.56359 645 PRO A N 1
ATOM 1741 C CA . PRO A 1 220 ? 6.01268 -20.84773 0.80600 1.000 26.29789 645 PRO A CA 1
ATOM 1742 C C . PRO A 1 220 ? 6.35487 -20.95216 2.28416 1.000 25.80309 645 PRO A C 1
ATOM 1743 O O . PRO A 1 220 ? 6.61755 -19.91934 2.91060 1.000 27.39539 645 PRO A O 1
ATOM 1747 N N . ILE A 1 221 ? 6.37254 -22.16032 2.84283 1.000 26.28210 646 ILE A N 1
ATOM 1748 C CA . ILE A 1 221 ? 6.52274 -22.35873 4.28386 1.000 28.18759 646 ILE A CA 1
ATOM 1749 C C . ILE A 1 221 ? 7.98651 -22.36788 4.70266 1.000 28.02704 646 ILE A C 1
ATOM 1750 O O . ILE A 1 221 ? 8.36299 -21.73416 5.68704 1.000 27.25590 646 ILE A O 1
ATOM 1755 N N . ALA A 1 222 ? 8.82689 -23.09970 3.98891 1.000 28.21128 647 ALA A N 1
ATOM 1756 C CA . ALA A 1 222 ? 10.22166 -23.27684 4.38862 1.000 27.26380 647 ALA A CA 1
ATOM 1757 C C . ALA A 1 222 ? 11.12282 -22.05880 4.16346 1.000 27.51383 647 ALA A C 1
ATOM 1758 O O . ALA A 1 222 ? 12.02637 -21.82305 4.97902 1.000 24.11079 647 ALA A O 1
ATOM 1760 N N . PRO A 1 223 ? 10.96142 -21.27649 3.08959 1.000 23.88707 648 PRO A N 1
ATOM 1761 C CA . PRO A 1 223 ? 11.95359 -20.23144 2.82143 1.000 23.70547 648 PRO A CA 1
ATOM 1762 C C . PRO A 1 223 ? 12.04201 -19.18575 3.92777 1.000 22.89485 648 PRO A C 1
ATOM 1763 O O . PRO A 1 223 ? 11.08562 -18.91694 4.66033 1.000 19.77342 648 PRO A O 1
ATOM 1767 N N . ARG A 1 224 ? 13.22995 -18.61182 4.05659 1.000 21.97106 649 ARG A N 1
ATOM 1768 C CA . ARG A 1 224 ? 13.49646 -17.55209 5.01203 1.000 20.10241 649 ARG A CA 1
ATOM 1769 C C . ARG A 1 224 ? 14.24287 -16.44291 4.29675 1.000 22.15792 649 ARG A C 1
ATOM 1770 O O . ARG A 1 224 ? 15.06235 -16.71168 3.41512 1.000 24.32660 649 ARG A O 1
ATOM 1778 N N . TRP A 1 225 ? 13.94970 -15.20001 4.66994 1.000 20.99462 650 TRP A N 1
ATOM 1779 C CA . TRP A 1 225 ? 14.57805 -14.02385 4.08162 1.000 21.45520 650 TRP A CA 1
ATOM 1780 C C . TRP A 1 225 ? 15.36548 -13.29318 5.15826 1.000 21.23939 650 TRP A C 1
ATOM 1781 O O . TRP A 1 225 ? 14.80692 -12.93146 6.19505 1.000 19.64446 650 TRP A O 1
ATOM 1792 N N . ASP A 1 226 ? 16.65361 -13.06314 4.91703 1.000 21.44204 651 ASP A N 1
ATOM 1793 C CA . ASP A 1 226 ? 17.36817 -12.12539 5.76768 1.000 23.31595 651 ASP A CA 1
ATOM 1794 C C . ASP A 1 226 ? 16.73228 -10.75334 5.61772 1.000 22.17898 651 ASP A C 1
ATOM 1795 O O . ASP A 1 226 ? 16.40090 -10.32802 4.50966 1.000 22.01053 651 ASP A O 1
ATOM 1800 N N . ILE A 1 227 ? 16.52369 -10.07265 6.73780 1.000 21.08411 652 ILE A N 1
ATOM 1801 C CA . ILE A 1 227 ? 15.89673 -8.75662 6.70383 1.000 22.10265 652 ILE A CA 1
ATOM 1802 C C . ILE A 1 227 ? 16.97192 -7.72157 6.40871 1.000 23.49492 652 ILE A C 1
ATOM 1803 O O . ILE A 1 227 ? 17.93351 -7.56780 7.17028 1.000 23.19225 652 ILE A O 1
ATOM 1808 N N . THR A 1 228 ? 16.82355 -7.03025 5.28682 1.000 23.98182 653 THR A N 1
ATOM 1809 C CA . THR A 1 228 ? 17.77883 -6.03714 4.82562 1.000 25.10827 653 THR A CA 1
ATOM 1810 C C . THR A 1 228 ? 17.25171 -4.63720 5.10373 1.000 27.41645 653 THR A C 1
ATOM 1811 O O . THR A 1 228 ? 16.04564 -4.41721 5.22913 1.000 22.60008 653 THR A O 1
ATOM 1815 N N . GLU A 1 229 ? 18.18569 -3.68425 5.18251 1.000 27.92440 654 GLU A N 1
ATOM 1816 C CA . GLU A 1 229 ? 17.81958 -2.29531 5.43470 1.000 29.02453 654 GLU A CA 1
ATOM 1817 C C . GLU A 1 229 ? 16.87918 -1.75899 4.35934 1.000 26.63214 654 GLU A C 1
ATOM 1818 O O . GLU A 1 229 ? 15.97404 -0.97205 4.65507 1.000 27.24800 654 GLU A O 1
ATOM 1824 N N . ASP A 1 230 ? 17.06486 -2.17364 3.10732 1.000 25.29514 655 ASP A N 1
ATOM 1825 C CA . ASP A 1 230 ? 16.17543 -1.65633 2.08198 1.000 26.09787 655 ASP A CA 1
ATOM 1826 C C . ASP A 1 230 ? 14.82043 -2.35029 2.05105 1.000 26.12155 655 ASP A C 1
ATOM 1827 O O . ASP A 1 230 ? 13.94785 -1.90305 1.29969 1.000 23.37386 655 ASP A O 1
ATOM 1832 N N . SER A 1 231 ? 14.61398 -3.42850 2.82363 1.000 23.35280 656 SER A N 1
ATOM 1833 C CA . SER A 1 231 ? 13.25890 -3.95751 2.95974 1.000 22.12371 656 SER A CA 1
ATOM 1834 C C . SER A 1 231 ? 12.45533 -3.22079 4.01651 1.000 19.71552 656 SER A C 1
ATOM 1835 O O . SER A 1 231 ? 11.22830 -3.37778 4.07579 1.000 18.51275 656 SER A O 1
ATOM 1838 N N . LEU A 1 232 ? 13.11488 -2.44804 4.87008 1.000 21.58153 657 LEU A N 1
ATOM 1839 C CA . LEU A 1 232 ? 12.39136 -1.66030 5.85391 1.000 20.56562 657 LEU A CA 1
ATOM 1840 C C . LEU A 1 232 ? 11.62078 -0.55708 5.14180 1.000 20.54194 657 LEU A C 1
ATOM 1841 O O . LEU A 1 232 ? 12.10732 0.02918 4.17223 1.000 22.20529 657 LEU A O 1
ATOM 1846 N N . GLY A 1 233 ? 10.41052 -0.28619 5.61921 1.000 20.53404 658 GLY A N 1
ATOM 1847 C CA . GLY A 1 233 ? 9.58386 0.76099 5.05406 1.000 20.36297 658 GLY A CA 1
ATOM 1848 C C . GLY A 1 233 ? 8.73049 0.32934 3.88247 1.000 19.57077 658 GLY A C 1
ATOM 1849 O O . GLY A 1 233 ? 7.90276 1.12049 3.41424 1.000 18.43642 658 GLY A O 1
ATOM 1850 N N . THR A 1 234 ? 8.89772 -0.89553 3.40021 1.000 17.17838 659 THR A N 1
ATOM 1851 C CA . THR A 1 234 ? 8.19337 -1.33718 2.20470 1.000 18.47590 659 THR A CA 1
ATOM 1852 C C . THR A 1 234 ? 6.82020 -1.92022 2.48679 1.000 19.68131 659 THR A C 1
ATOM 1853 O O . THR A 1 234 ? 6.02771 -2.08194 1.54331 1.000 19.17862 659 THR A O 1
ATOM 1857 N N . GLY A 1 235 ? 6.51650 -2.23757 3.74753 1.000 19.72079 660 GLY A N 1
ATOM 1858 C CA . GLY A 1 235 ? 5.30130 -2.94664 4.09167 1.000 16.81517 660 GLY A CA 1
ATOM 1859 C C . GLY A 1 235 ? 5.46721 -4.45067 4.18033 1.000 18.45221 660 GLY A C 1
ATOM 1860 O O . GLY A 1 235 ? 4.53996 -5.13877 4.60863 1.000 16.30722 660 GLY A O 1
ATOM 1861 N N . LEU A 1 236 ? 6.62541 -4.98259 3.79782 1.000 15.72031 661 LEU A N 1
ATOM 1862 C CA . LEU A 1 236 ? 6.76044 -6.43056 3.68148 1.000 16.33354 661 LEU A CA 1
ATOM 1863 C C . LEU A 1 236 ? 6.77668 -7.10295 5.04630 1.000 17.10468 661 LEU A C 1
ATOM 1864 O O . LEU A 1 236 ? 6.00052 -8.03100 5.29961 1.000 16.98888 661 LEU A O 1
ATOM 1869 N N . TRP A 1 237 ? 7.66520 -6.67022 5.93591 1.000 15.95454 662 TRP A N 1
ATOM 1870 C CA . TRP A 1 237 ? 7.83849 -7.37158 7.21181 1.000 16.83097 662 TRP A CA 1
ATOM 1871 C C . TRP A 1 237 ? 7.10488 -6.70089 8.35760 1.000 20.07083 662 TRP A C 1
ATOM 1872 O O . TRP A 1 237 ? 6.99627 -7.29619 9.44137 1.000 22.16582 662 TRP A O 1
ATOM 1883 N N . SER A 1 238 ? 6.61102 -5.48782 8.14967 1.000 17.95215 663 SER A N 1
ATOM 1884 C CA . SER A 1 238 ? 5.75850 -4.81707 9.11839 1.000 21.11569 663 SER A CA 1
ATOM 1885 C C . SER A 1 238 ? 5.21590 -3.56987 8.43944 1.000 21.09463 663 SER A C 1
ATOM 1886 O O . SER A 1 238 ? 5.57354 -3.25555 7.29873 1.000 21.23676 663 SER A O 1
ATOM 1889 N N . LEU A 1 239 ? 4.34054 -2.86305 9.14117 1.000 18.25482 664 LEU A N 1
ATOM 1890 C CA . LEU A 1 239 ? 3.87382 -1.57090 8.66927 1.000 21.37098 664 LEU A CA 1
ATOM 1891 C C . LEU A 1 239 ? 4.62947 -0.44811 9.35701 1.000 26.44528 664 LEU A C 1
ATOM 1892 O O . LEU A 1 239 ? 4.22254 0.70892 9.27711 1.000 28.59817 664 LEU A O 1
ATOM 1897 N N . GLN A 1 240 ? 5.73511 -0.78732 10.01251 1.000 25.02932 665 GLN A N 1
ATOM 1898 C CA . GLN A 1 240 ? 6.57075 0.18346 10.70325 1.000 29.66408 665 GLN A CA 1
ATOM 1899 C C . GLN A 1 240 ? 7.30231 1.07572 9.71290 1.000 26.25841 665 GLN A C 1
ATOM 1900 O O . GLN A 1 240 ? 7.93782 0.59198 8.76811 1.000 27.50593 665 GLN A O 1
ATOM 1906 N N . ASP A 1 241 ? 7.23722 2.38066 9.94923 1.000 27.82965 666 ASP A N 1
ATOM 1907 C CA . ASP A 1 241 ? 8.02366 3.33786 9.18193 1.000 27.48751 666 ASP A CA 1
ATOM 1908 C C . ASP A 1 241 ? 7.73647 3.18428 7.69373 1.000 23.78969 666 ASP A C 1
ATOM 1909 O O . ASP A 1 241 ? 8.65491 3.10949 6.88221 1.000 22.89748 666 ASP A O 1
ATOM 1914 N N . LEU A 1 242 ? 6.44966 3.09041 7.34800 1.000 21.23149 667 LEU A N 1
ATOM 1915 C CA . LEU A 1 242 ? 6.05842 3.08782 5.94478 1.000 19.34179 667 LEU A CA 1
ATOM 1916 C C . LEU A 1 242 ? 6.68584 4.27800 5.24346 1.000 20.14715 667 LEU A C 1
ATOM 1917 O O . LEU A 1 242 ? 6.52063 5.42088 5.67470 1.000 20.42350 667 LEU A O 1
ATOM 1922 N N . THR A 1 243 ? 7.44240 3.99128 4.19280 1.000 17.52315 668 THR A N 1
ATOM 1923 C CA . THR A 1 243 ? 8.25281 4.96446 3.48851 1.000 18.22587 668 THR A CA 1
ATOM 1924 C C . THR A 1 243 ? 7.80661 5.02588 2.03729 1.000 17.32313 668 THR A C 1
ATOM 1925 O O . THR A 1 243 ? 7.52592 3.99106 1.41884 1.000 17.83898 668 THR A O 1
ATOM 1929 N N . PHE A 1 244 ? 7.74793 6.24403 1.50760 1.000 17.80477 669 PHE A N 1
ATOM 1930 C CA . PHE A 1 244 ? 7.35668 6.49843 0.13346 1.000 19.86817 669 PHE A CA 1
ATOM 1931 C C . PHE A 1 244 ? 8.33704 7.48558 -0.47873 1.000 20.11820 669 PHE A C 1
ATOM 1932 O O . PHE A 1 244 ? 8.97068 8.28436 0.22284 1.000 18.87858 669 PHE A O 1
ATOM 1940 N N . TYR A 1 245 ? 8.49276 7.37294 -1.78968 1.000 18.06006 670 TYR A N 1
ATOM 1941 C CA . TYR A 1 245 ? 9.28525 8.21917 -2.64700 1.000 18.93648 670 TYR A CA 1
ATOM 1942 C C . TYR A 1 245 ? 8.36381 8.88047 -3.65532 1.000 20.20242 670 TYR A C 1
ATOM 1943 O O . TYR A 1 245 ? 7.33600 8.30560 -4.02505 1.000 20.72880 670 TYR A O 1
ATOM 1952 N N . PRO A 1 246 ? 8.69109 10.08159 -4.10880 1.000 22.77115 671 PRO A N 1
ATOM 1953 C CA . PRO A 1 246 ? 8.02876 10.60895 -5.30302 1.000 23.09224 671 PRO A CA 1
ATOM 1954 C C . PRO A 1 246 ? 8.09135 9.58326 -6.42427 1.000 22.23161 671 PRO A C 1
ATOM 1955 O O . PRO A 1 246 ? 9.09542 8.88829 -6.59592 1.000 23.86865 671 PRO A O 1
ATOM 1959 N N . VAL A 1 247 ? 6.99375 9.47150 -7.17690 1.000 21.58680 672 VAL A N 1
ATOM 1960 C CA . VAL A 1 247 ? 6.93232 8.48180 -8.24822 1.000 23.07382 672 VAL A CA 1
ATOM 1961 C C . VAL A 1 247 ? 7.98190 8.80708 -9.30155 1.000 25.79783 672 VAL A C 1
ATOM 1962 O O . VAL A 1 247 ? 8.06020 9.94021 -9.79819 1.000 27.06640 672 VAL A O 1
ATOM 1966 N N . GLY A 1 248 ? 8.79607 7.80916 -9.65439 1.000 26.47686 673 GLY A N 1
ATOM 1967 C CA . GLY A 1 248 ? 9.94455 8.00637 -10.52070 1.000 26.31105 673 GLY A CA 1
ATOM 1968 C C . GLY A 1 248 ? 11.25615 8.19214 -9.78493 1.000 29.53512 673 GLY A C 1
ATOM 1969 O O . GLY A 1 248 ? 12.31551 8.21829 -10.42835 1.000 34.81733 673 GLY A O 1
ATOM 1970 N N . HIS A 1 249 ? 11.21443 8.32576 -8.45892 1.000 27.84544 674 HIS A N 1
ATOM 1971 C CA . HIS A 1 249 ? 12.39799 8.49950 -7.63722 1.000 29.84305 674 HIS A CA 1
ATOM 1972 C C . HIS A 1 249 ? 12.59043 7.35322 -6.66344 1.000 28.40341 674 HIS A C 1
ATOM 1973 O O . HIS A 1 249 ? 13.54199 7.37298 -5.87391 1.000 27.55067 674 HIS A O 1
ATOM 1980 N N . GLN A 1 250 ? 11.72243 6.35526 -6.70620 1.000 26.14524 675 GLN A N 1
ATOM 1981 C CA . GLN A 1 250 ? 11.83892 5.20901 -5.82745 1.000 24.37661 675 GLN A CA 1
ATOM 1982 C C . GLN A 1 250 ? 13.05411 4.36409 -6.21303 1.000 27.01377 675 GLN A C 1
ATOM 1983 O O . GLN A 1 250 ? 13.59072 4.49839 -7.31370 1.000 27.52698 675 GLN A O 1
ATOM 1989 N N . PRO A 1 251 ? 13.51960 3.49482 -5.31202 1.000 26.17682 676 PRO A N 1
ATOM 1990 C CA . PRO A 1 251 ? 14.63477 2.60690 -5.66366 1.000 31.34586 676 PRO A CA 1
ATOM 1991 C C . PRO A 1 251 ? 14.25738 1.68423 -6.81313 1.000 31.81697 676 PRO A C 1
ATOM 1992 O O . PRO A 1 251 ? 13.10444 1.26729 -6.95287 1.000 30.70105 676 PRO A O 1
ATOM 1996 N N . ALA A 1 252 ? 15.24982 1.36344 -7.63867 1.000 32.39336 677 ALA A N 1
ATOM 1997 C CA . ALA A 1 252 ? 15.07137 0.36474 -8.68205 1.000 36.92022 677 ALA A CA 1
ATOM 1998 C C . ALA A 1 252 ? 14.85000 -1.02043 -8.06957 1.000 44.84485 677 ALA A C 1
ATOM 1999 O O . ALA A 1 252 ? 15.21937 -1.29276 -6.92144 1.000 42.30507 677 ALA A O 1
ATOM 2001 N N . ALA A 1 253 ? 14.23941 -1.90219 -8.85515 1.000 56.69890 678 ALA A N 1
ATOM 2002 C CA . ALA A 1 253 ? 14.00014 -3.27231 -8.41267 1.000 54.05648 678 ALA A CA 1
ATOM 2003 C C . ALA A 1 253 ? 14.94950 -4.23414 -9.11642 1.000 56.05146 678 ALA A C 1
ATOM 2004 O O . ALA A 1 253 ? 15.57113 -5.08333 -8.47932 1.000 59.16499 678 ALA A O 1
ATOM 2006 N N . GLY B 1 2 ? 7.63113 13.06164 34.12135 1.000 56.21727 427 GLY B N 1
ATOM 2007 C CA . GLY B 1 2 ? 8.35605 12.14169 33.26422 1.000 49.51383 427 GLY B CA 1
ATOM 2008 C C . GLY B 1 2 ? 7.49694 11.50175 32.18827 1.000 51.61145 427 GLY B C 1
ATOM 2009 O O . GLY B 1 2 ? 6.77197 10.53674 32.44429 1.000 51.27983 427 GLY B O 1
ATOM 2010 N N . ASP B 1 3 ? 7.57881 12.03683 30.97530 1.000 49.15326 428 ASP B N 1
ATOM 2011 C CA . ASP B 1 3 ? 6.83769 11.47989 29.85634 1.000 47.32146 428 ASP B CA 1
ATOM 2012 C C . ASP B 1 3 ? 7.68562 10.45494 29.10419 1.000 40.24430 428 ASP B C 1
ATOM 2013 O O . ASP B 1 3 ? 8.88764 10.30894 29.32605 1.000 37.57556 428 ASP B O 1
ATOM 2018 N N . ALA B 1 4 ? 7.03453 9.73099 28.20421 1.000 38.34933 429 ALA B N 1
ATOM 2019 C CA . ALA B 1 4 ? 7.70645 8.67404 27.47208 1.000 34.07514 429 ALA B CA 1
ATOM 2020 C C . ALA B 1 4 ? 8.61234 9.25211 26.39402 1.000 36.95180 429 ALA B C 1
ATOM 2021 O O . ALA B 1 4 ? 8.38028 10.34614 25.87211 1.000 38.63621 429 ALA B O 1
ATOM 2023 N N . TYR B 1 5 ? 9.65731 8.50114 26.06486 1.000 33.61982 430 TYR B N 1
ATOM 2024 C CA . TYR B 1 5 ? 10.51819 8.82921 24.94179 1.000 34.15146 430 TYR B CA 1
ATOM 2025 C C . TYR B 1 5 ? 10.70310 7.57926 24.08970 1.000 32.27229 430 TYR B C 1
ATOM 2026 O O . TYR B 1 5 ? 10.46316 6.45124 24.53465 1.000 30.17993 430 TYR B O 1
ATOM 2035 N N . VAL B 1 6 ? 11.09197 7.79034 22.83467 1.000 31.60379 431 VAL B N 1
ATOM 2036 C CA . VAL B 1 6 ? 11.11187 6.73540 21.83160 1.000 29.89832 431 VAL B CA 1
ATOM 2037 C C . VAL B 1 6 ? 12.52481 6.58144 21.29544 1.000 28.44025 431 VAL B C 1
ATOM 2038 O O . VAL B 1 6 ? 13.23079 7.56946 21.07743 1.000 32.37230 431 VAL B O 1
ATOM 2042 N N . TYR B 1 7 ? 12.93880 5.33746 21.09632 1.000 26.80848 432 TYR B N 1
ATOM 2043 C CA . TYR B 1 7 ? 14.25575 5.05750 20.55917 1.000 28.06126 432 TYR B CA 1
ATOM 2044 C C . TYR B 1 7 ? 14.19959 5.01759 19.03917 1.000 30.10624 432 TYR B C 1
ATOM 2045 O O . TYR B 1 7 ? 13.26553 4.46662 18.44924 1.000 28.98769 432 TYR B O 1
ATOM 2054 N N . ARG B 1 8 ? 15.19952 5.62663 18.40910 1.000 28.67449 433 ARG B N 1
ATOM 2055 C CA . ARG B 1 8 ? 15.32336 5.63672 16.95809 1.000 27.70595 433 ARG B CA 1
ATOM 2056 C C . ARG B 1 8 ? 16.71333 5.13375 16.62191 1.000 27.54541 433 ARG B C 1
ATOM 2057 O O . ARG B 1 8 ? 17.70638 5.70473 17.08084 1.000 28.29023 433 ARG B O 1
ATOM 2065 N N . GLY B 1 9 ? 16.78325 4.06580 15.83984 1.000 28.93242 434 GLY B N 1
ATOM 2066 C CA . GLY B 1 9 ? 18.04722 3.47383 15.49367 1.000 28.36393 434 GLY B CA 1
ATOM 2067 C C . GLY B 1 9 ? 17.93822 1.96783 15.43859 1.000 27.40065 434 GLY B C 1
ATOM 2068 O O . GLY B 1 9 ? 16.85924 1.39081 15.60467 1.000 25.44516 434 GLY B O 1
ATOM 2069 N N . PRO B 1 10 ? 19.05720 1.30185 15.18743 1.000 27.35591 435 PRO B N 1
ATOM 2070 C CA . PRO B 1 10 ? 19.04720 -0.15915 15.12535 1.000 26.79795 435 PRO B CA 1
ATOM 2071 C C . PRO B 1 10 ? 19.12735 -0.77023 16.51630 1.000 24.46346 435 PRO B C 1
ATOM 2072 O O . PRO B 1 10 ? 19.61145 -0.15929 17.46729 1.000 25.26619 435 PRO B O 1
ATOM 2076 N N . CYS B 1 11 ? 18.61937 -1.99024 16.61928 1.000 22.07370 436 CYS B N 1
ATOM 2077 C CA . CYS B 1 11 ? 18.79450 -2.83531 17.79021 1.000 21.82104 436 CYS B CA 1
ATOM 2078 C C . CYS B 1 11 ? 19.78146 -3.92228 17.40404 1.000 22.04738 436 CYS B C 1
ATOM 2079 O O . CYS B 1 11 ? 19.57936 -4.61622 16.40202 1.000 24.07657 436 CYS B O 1
ATOM 2082 N N . GLN B 1 12 ? 20.86254 -4.04532 18.16292 1.000 20.11820 437 GLN B N 1
ATOM 2083 C CA . GLN B 1 12 ? 21.95351 -4.92629 17.78375 1.000 21.75524 437 GLN B CA 1
ATOM 2084 C C . GLN B 1 12 ? 22.12862 -6.03135 18.81266 1.000 22.35794 437 GLN B C 1
ATOM 2085 O O . GLN B 1 12 ? 21.96075 -5.81443 20.02270 1.000 21.36572 437 GLN B O 1
ATOM 2091 N N . GLU B 1 13 ? 22.47458 -7.21532 18.33056 1.000 22.73694 438 GLU B N 1
ATOM 2092 C CA . GLU B 1 13 ? 22.84768 -8.28238 19.24845 1.000 21.76577 438 GLU B CA 1
ATOM 2093 C C . GLU B 1 13 ? 23.90878 -7.76643 20.21337 1.000 24.55821 438 GLU B C 1
ATOM 2094 O O . GLU B 1 13 ? 24.75174 -6.94040 19.85133 1.000 24.87930 438 GLU B O 1
ATOM 2100 N N . ALA B 1 14 ? 23.83491 -8.21751 21.46435 1.000 24.48978 439 ALA B N 1
ATOM 2101 C CA . ALA B 1 14 ? 24.81802 -7.82856 22.47627 1.000 25.83468 439 ALA B CA 1
ATOM 2102 C C . ALA B 1 14 ? 25.97602 -8.82355 22.44909 1.000 27.19273 439 ALA B C 1
ATOM 2103 O O . ALA B 1 14 ? 26.14612 -9.67761 23.32202 1.000 26.74005 439 ALA B O 1
ATOM 2105 N N . ALA B 1 15 ? 26.77891 -8.70748 21.39701 1.000 28.74292 440 ALA B N 1
ATOM 2106 C CA . ALA B 1 15 ? 27.90989 -9.60347 21.19684 1.000 37.27552 440 ALA B CA 1
ATOM 2107 C C . ALA B 1 15 ? 28.97280 -8.87341 20.39277 1.000 46.67928 440 ALA B C 1
ATOM 2108 O O . ALA B 1 15 ? 28.65869 -8.25035 19.37384 1.000 44.20267 440 ALA B O 1
ATOM 2110 N N . ASP B 1 16 ? 30.22185 -8.97643 20.84463 1.000 68.96353 441 ASP B N 1
ATOM 2111 C CA . ASP B 1 16 ? 31.35280 -8.17940 20.37456 1.000 69.18461 441 ASP B CA 1
ATOM 2112 C C . ASP B 1 16 ? 31.94566 -8.54131 19.01348 1.000 71.45330 441 ASP B C 1
ATOM 2113 O O . ASP B 1 16 ? 32.69459 -7.72527 18.46045 1.000 75.55643 441 ASP B O 1
ATOM 2118 N N . PRO B 1 17 ? 31.69460 -9.73028 18.43443 1.000 54.29598 442 PRO B N 1
ATOM 2119 C CA . PRO B 1 17 ? 32.15146 -9.92919 17.05037 1.000 50.91137 442 PRO B CA 1
ATOM 2120 C C . PRO B 1 17 ? 31.52935 -8.93614 16.06550 1.000 48.21368 442 PRO B C 1
ATOM 2121 O O . PRO B 1 17 ? 32.22629 -8.06410 15.53548 1.000 43.17360 442 PRO B O 1
ATOM 2125 N N . LEU B 1 18 ? 30.21832 -9.02613 15.83263 1.000 42.46562 443 LEU B N 1
ATOM 2126 C CA . LEU B 1 18 ? 29.60420 -8.34506 14.69874 1.000 39.27313 443 LEU B CA 1
ATOM 2127 C C . LEU B 1 18 ? 28.54723 -7.29909 15.04391 1.000 37.55450 443 LEU B C 1
ATOM 2128 O O . LEU B 1 18 ? 28.27714 -6.42904 14.20099 1.000 33.19872 443 LEU B O 1
ATOM 2133 N N . HIS B 1 19 ? 27.93636 -7.35616 16.22797 1.000 34.92261 444 HIS B N 1
ATOM 2134 C CA . HIS B 1 19 ? 26.88539 -6.40819 16.60114 1.000 34.52256 444 HIS B CA 1
ATOM 2135 C C . HIS B 1 19 ? 25.77528 -6.36914 15.55126 1.000 28.42446 444 HIS B C 1
ATOM 2136 O O . HIS B 1 19 ? 25.25624 -5.30412 15.21138 1.000 26.39001 444 HIS B O 1
ATOM 2143 N N . ALA B 1 20 ? 25.41423 -7.54111 15.02523 1.000 27.74280 445 ALA B N 1
ATOM 2144 C CA . ALA B 1 20 ? 24.45312 -7.61304 13.92432 1.000 27.41381 445 ALA B CA 1
ATOM 2145 C C . ALA B 1 20 ? 23.06616 -7.12408 14.34550 1.000 24.70296 445 ALA B C 1
ATOM 2146 O 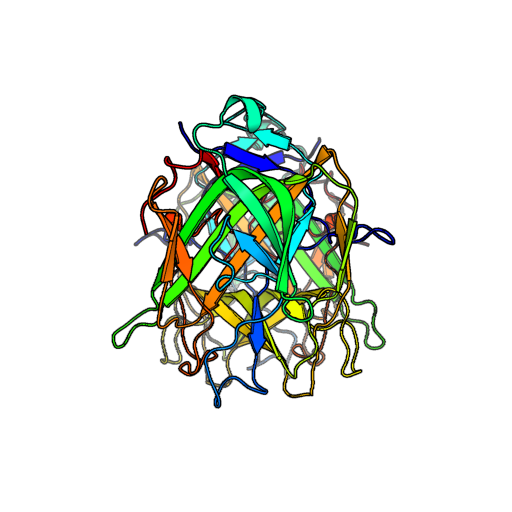O . ALA B 1 20 ? 22.61928 -7.36315 15.46953 1.000 23.13698 445 ALA B O 1
ATOM 2148 N N . ALA B 1 21 ? 22.37106 -6.44903 13.42361 1.000 23.86339 446 ALA B N 1
ATOM 2149 C CA . ALA B 1 21 ? 21.01908 -5.97105 13.70179 1.000 22.50007 446 ALA B CA 1
ATOM 2150 C C . ALA B 1 21 ? 20.09013 -7.12608 14.05081 1.000 21.44731 446 ALA B C 1
ATOM 2151 O O . ALA B 1 21 ? 20.23208 -8.24504 13.55073 1.000 21.78945 446 ALA B O 1
ATOM 2153 N N . ARG B 1 22 ? 19.12922 -6.84113 14.92293 1.000 18.69698 447 ARG B N 1
ATOM 2154 C CA . ARG B 1 22 ? 18.06526 -7.77616 15.25099 1.000 20.98409 447 ARG B CA 1
ATOM 2155 C C . ARG B 1 22 ? 16.73324 -7.07016 15.10017 1.000 17.61790 447 ARG B C 1
ATOM 2156 O O . ARG B 1 22 ? 16.63625 -5.85317 15.29026 1.000 18.92595 447 ARG B O 1
ATOM 2164 N N . TYR B 1 23 ? 15.69921 -7.85114 14.77023 1.000 18.83910 448 TYR B N 1
ATOM 2165 C CA . TYR B 1 23 ? 14.40417 -7.28713 14.43540 1.000 17.92847 448 TYR B CA 1
ATOM 2166 C C . TYR B 1 23 ? 13.27726 -7.85919 15.28549 1.000 19.39706 448 TYR B C 1
ATOM 2167 O O . TYR B 1 23 ? 12.11023 -7.58518 15.00963 1.000 18.02058 448 TYR B O 1
ATOM 2176 N N . ALA B 1 24 ? 13.59537 -8.64025 16.31541 1.000 16.21773 449 ALA B N 1
ATOM 2177 C CA . ALA B 1 24 ? 12.58447 -9.09631 17.25249 1.000 15.90717 449 ALA B CA 1
ATOM 2178 C C . ALA B 1 24 ? 13.24962 -9.30239 18.60340 1.000 15.08339 449 ALA B C 1
ATOM 2179 O O . ALA B 1 24 ? 14.44363 -9.60939 18.67126 1.000 17.76792 449 ALA B O 1
ATOM 2181 N N . ALA B 1 25 ? 12.47973 -9.07446 19.66850 1.000 15.35974 450 ALA B N 1
ATOM 2182 C CA . ALA B 1 25 ? 12.81687 -9.59054 20.98743 1.000 18.38378 450 ALA B CA 1
ATOM 2183 C C . ALA B 1 25 ? 12.33089 -11.02955 21.09340 1.000 16.48356 450 ALA B C 1
ATOM 2184 O O . ALA B 1 25 ? 11.42782 -11.45251 20.37046 1.000 18.28903 450 ALA B O 1
ATOM 2186 N N . TRP B 1 26 ? 12.93999 -11.79860 21.99628 1.000 16.14930 451 TRP B N 1
ATOM 2187 C CA . TRP B 1 26 ? 12.61001 -13.21261 22.11423 1.000 16.78096 451 TRP B CA 1
ATOM 2188 C C . TRP B 1 26 ? 12.68817 -13.64069 23.56920 1.000 16.82570 451 TRP B C 1
ATOM 2189 O O . TRP B 1 26 ? 13.15325 -12.90274 24.44419 1.000 16.70727 451 TRP B O 1
ATOM 2200 N N . SER B 1 27 ? 12.25320 -14.87571 23.80317 1.000 15.90717 452 SER B N 1
ATOM 2201 C CA . SER B 1 27 ? 12.19234 -15.45379 25.13714 1.000 18.01005 452 SER B CA 1
ATOM 2202 C C . SER B 1 27 ? 12.64034 -16.90578 25.06401 1.000 19.47076 452 SER B C 1
ATOM 2203 O O . SER B 1 27 ? 12.16826 -17.65774 24.21201 1.000 18.87858 452 SER B O 1
ATOM 2206 N N . VAL B 1 28 ? 13.55844 -17.29483 25.94089 1.000 17.38893 453 VAL B N 1
ATOM 2207 C CA . VAL B 1 28 ? 14.03645 -18.66983 25.99475 1.000 20.42877 453 VAL B CA 1
ATOM 2208 C C . VAL B 1 28 ? 13.18256 -19.44090 26.99080 1.000 19.81027 453 VAL B C 1
ATOM 2209 O O . VAL B 1 28 ? 12.89767 -18.95097 28.09086 1.000 20.36560 453 VAL B O 1
ATOM 2213 N N . VAL B 1 29 ? 12.76553 -20.64688 26.61277 1.000 16.54935 454 VAL B N 1
ATOM 2214 C CA . VAL B 1 29 ? 11.86162 -21.45293 27.42481 1.000 15.78874 454 VAL B CA 1
ATOM 2215 C C . VAL B 1 29 ? 12.56666 -22.75395 27.78666 1.000 21.86315 454 VAL B C 1
ATOM 2216 O O . VAL B 1 29 ? 13.05457 -23.46489 26.90256 1.000 21.78682 454 VAL B O 1
ATOM 2220 N N . ASP B 1 30 ? 12.61080 -23.06503 29.08264 1.000 19.22336 455 ASP B N 1
ATOM 2221 C CA . ASP B 1 30 ? 13.17586 -24.31906 29.57850 1.000 20.02609 455 ASP B CA 1
ATOM 2222 C C . ASP B 1 30 ? 12.11685 -25.41506 29.47255 1.000 23.11067 455 ASP B C 1
ATOM 2223 O O . ASP B 1 30 ? 11.10093 -25.36710 30.17066 1.000 24.02656 455 ASP B O 1
ATOM 2228 N N . VAL B 1 31 ? 12.33577 -26.39000 28.58946 1.000 22.82379 456 VAL B N 1
ATOM 2229 C CA . VAL B 1 31 ? 11.47976 -27.56800 28.47948 1.000 26.00049 456 VAL B CA 1
ATOM 2230 C C . VAL B 1 31 ? 12.23781 -28.82702 28.87933 1.000 30.49576 456 VAL B C 1
ATOM 2231 O O . VAL B 1 31 ? 11.84478 -29.93500 28.51830 1.000 31.96173 456 VAL B O 1
ATOM 2235 N N . HIS B 1 32 ? 13.33189 -28.65806 29.61622 1.000 29.86674 457 HIS B N 1
ATOM 2236 C CA . HIS B 1 32 ? 14.14294 -29.76508 30.08707 1.000 32.69076 457 HIS B CA 1
ATOM 2237 C C . HIS B 1 32 ? 13.80710 -30.07917 31.54008 1.000 41.67605 457 HIS B C 1
ATOM 2238 O O . HIS B 1 32 ? 13.37114 -31.19219 31.85206 1.000 46.77666 457 HIS B O 1
ATOM 2245 N N . THR B 1 33 ? 13.94719 -29.08322 32.42513 1.000 39.97585 458 THR B N 1
ATOM 2246 C CA . THR B 1 33 ? 13.85034 -29.26231 33.87113 1.000 43.04200 458 THR B CA 1
ATOM 2247 C C . THR B 1 33 ? 12.63540 -28.57236 34.49530 1.000 48.23999 458 THR B C 1
ATOM 2248 O O . THR B 1 33 ? 12.56753 -28.46243 35.72831 1.000 50.24550 458 THR B O 1
ATOM 2252 N N . ASN B 1 34 ? 11.67031 -28.11631 33.68343 1.000 43.02884 459 ASN B N 1
ATOM 2253 C CA . ASN B 1 34 ? 10.54936 -27.34135 34.21859 1.000 42.26033 459 ASN B CA 1
ATOM 2254 C C . ASN B 1 34 ? 9.60546 -28.18641 35.06564 1.000 50.17444 459 ASN B C 1
ATOM 2255 O O . ASN B 1 34 ? 8.89755 -27.64546 35.92075 1.000 45.98183 459 ASN B O 1
ATOM 2260 N N . HIS B 1 35 ? 9.55844 -29.49939 34.83557 1.000 60.64675 460 HIS B N 1
ATOM 2261 C CA . HIS B 1 35 ? 8.66253 -30.33945 35.62061 1.000 61.54422 460 HIS B CA 1
ATOM 2262 C C . HIS B 1 35 ? 9.14068 -30.45553 37.06255 1.000 65.26835 460 HIS B C 1
ATOM 2263 O O . HIS B 1 35 ? 8.33078 -30.40659 37.99564 1.000 70.09788 460 HIS B O 1
ATOM 2270 N N . THR B 1 36 ? 10.45570 -30.57854 37.26641 1.000 62.16798 461 THR B N 1
ATOM 2271 C CA . THR B 1 36 ? 10.98885 -30.76462 38.61334 1.000 64.70249 461 THR B CA 1
ATOM 2272 C C . THR B 1 36 ? 10.79193 -29.51967 39.47244 1.000 61.18102 461 THR B C 1
ATOM 2273 O O . THR B 1 36 ? 10.47306 -29.62674 40.66246 1.000 61.83636 461 THR B O 1
ATOM 2277 N N . SER B 1 37 ? 10.96886 -28.33263 38.88649 1.000 56.50941 462 SER B N 1
ATOM 2278 C CA . SER B 1 37 ? 10.93793 -27.07068 39.61557 1.000 51.76147 462 SER B CA 1
ATOM 2279 C C . SER B 1 37 ? 10.79482 -25.93062 38.61465 1.000 42.11558 462 SER B C 1
ATOM 2280 O O . SER B 1 37 ? 11.21570 -26.08054 37.45960 1.000 44.65272 462 SER B O 1
ATOM 2283 N N . PRO B 1 38 ? 10.19485 -24.79964 38.98979 1.000 38.57831 463 PRO B N 1
ATOM 2284 C CA . PRO B 1 38 ? 10.11775 -23.66559 38.05786 1.000 34.22779 463 PRO B CA 1
ATOM 2285 C C . PRO B 1 38 ? 11.50870 -23.24055 37.62474 1.000 32.93816 463 PRO B C 1
ATOM 2286 O O . PRO B 1 38 ? 12.40979 -23.09960 38.46465 1.000 31.07478 463 PRO B O 1
ATOM 2290 N N . PRO B 1 39 ? 11.72156 -23.04947 36.32173 1.000 30.46155 464 PRO B N 1
ATOM 2291 C CA . PRO B 1 39 ? 13.07951 -22.82443 35.78960 1.000 28.69028 464 PRO B CA 1
ATOM 2292 C C . PRO B 1 39 ? 13.65755 -21.48946 36.23562 1.000 23.50808 464 PRO B C 1
ATOM 2293 O O . PRO B 1 39 ? 13.10951 -20.42644 35.93574 1.000 21.77630 464 PRO B O 1
ATOM 2297 N N . ARG B 1 40 ? 14.79762 -21.55449 36.92150 1.000 26.15314 465 ARG B N 1
ATOM 2298 C CA . ARG B 1 40 ? 15.50567 -20.38452 37.44149 1.000 24.36608 465 ARG B CA 1
ATOM 2299 C C . ARG B 1 40 ? 16.96762 -20.52649 37.02433 1.000 24.21869 465 ARG B C 1
ATOM 2300 O O . ARG B 1 40 ? 17.72469 -21.29052 37.63220 1.000 22.86853 465 ARG B O 1
ATOM 2308 N N . TRP B 1 41 ? 17.36451 -19.79942 35.98833 1.000 19.27336 466 TRP B N 1
ATOM 2309 C CA . TRP B 1 41 ? 18.68445 -19.93238 35.38319 1.000 18.86016 466 TRP B CA 1
ATOM 2310 C C . TRP B 1 41 ? 19.44545 -18.61238 35.44218 1.000 18.08638 466 TRP B C 1
ATOM 2311 O O . TRP B 1 41 ? 18.97050 -17.60641 35.97530 1.000 19.65236 466 TRP B O 1
ATOM 2322 N N . SER B 1 42 ? 20.64038 -18.62434 34.86006 1.000 19.61814 467 SER B N 1
ATOM 2323 C CA . SER B 1 42 ? 21.48137 -17.44533 34.81904 1.000 19.73921 467 SER B CA 1
ATOM 2324 C C . SER B 1 42 ? 20.95626 -16.45027 33.79916 1.000 20.95251 467 SER B C 1
ATOM 2325 O O . SER B 1 42 ? 20.26416 -16.80321 32.83721 1.000 20.22085 467 SER B O 1
ATOM 2328 N N . GLY B 1 43 ? 21.33227 -15.20028 33.99619 1.000 19.00754 468 GLY B N 1
ATOM 2329 C CA . GLY B 1 43 ? 20.99817 -14.18122 33.02429 1.000 19.35758 468 GLY B CA 1
ATOM 2330 C C . GLY B 1 43 ? 20.97223 -12.80926 33.65738 1.000 20.22085 468 GLY B C 1
ATOM 2331 O O . GLY B 1 43 ? 21.46834 -12.59832 34.76234 1.000 19.70236 468 GLY B O 1
ATOM 2332 N N . VAL B 1 44 ? 20.39114 -11.87922 32.91049 1.000 19.32074 469 VAL B N 1
ATOM 2333 C CA . VAL B 1 44 ? 20.24118 -10.51025 33.37059 1.000 17.63106 469 VAL B CA 1
ATOM 2334 C C . VAL B 1 44 ? 19.01628 -10.43031 34.26573 1.000 18.86805 469 VAL B C 1
ATOM 2335 O O . VAL B 1 44 ? 17.93024 -10.89629 33.90281 1.000 17.01257 469 VAL B O 1
ATOM 2339 N N . VAL B 1 45 ? 19.19740 -9.87238 35.45674 1.000 18.55749 470 VAL B N 1
ATOM 2340 C CA . VAL B 1 45 ? 18.11850 -9.81744 36.43186 1.000 19.37338 470 VAL B CA 1
ATOM 2341 C C . VAL B 1 45 ? 17.99355 -8.38448 36.93396 1.000 18.95754 470 VAL B C 1
ATOM 2342 O O . VAL B 1 45 ? 18.97354 -7.62247 36.91890 1.000 19.28652 470 VAL B O 1
ATOM 2346 N N . PRO B 1 46 ? 16.81359 -7.98251 37.39211 1.000 17.86793 471 PRO B N 1
ATOM 2347 C CA . PRO B 1 46 ? 16.64664 -6.63154 37.94021 1.000 19.89975 471 PRO B CA 1
ATOM 2348 C C . PRO B 1 46 ? 16.93680 -6.56663 39.43318 1.000 22.48691 471 PRO B C 1
ATOM 2349 O O . PRO B 1 46 ? 16.26189 -7.22469 40.23221 1.000 20.74459 471 PRO B O 1
ATOM 2353 N N . ASP B 1 47 ? 17.95084 -5.79565 39.81212 1.000 21.73155 472 ASP B N 1
ATOM 2354 C CA . ASP B 1 47 ? 18.24698 -5.50773 41.21911 1.000 21.95263 472 ASP B CA 1
ATOM 2355 C C . ASP B 1 47 ? 18.43106 -6.85378 41.91801 1.000 21.18938 472 ASP B C 1
ATOM 2356 O O . ASP B 1 47 ? 19.14301 -7.71174 41.37388 1.000 21.44204 472 ASP B O 1
ATOM 2361 N N . GLY B 1 48 ? 17.83319 -7.07985 43.08205 1.000 24.78981 473 GLY B N 1
ATOM 2362 C CA . GLY B 1 48 ? 18.01827 -8.30389 43.83596 1.000 22.23951 473 GLY B CA 1
ATOM 2363 C C . GLY B 1 48 ? 17.06224 -9.42488 43.48099 1.000 21.32624 473 GLY B C 1
ATOM 2364 O O . GLY B 1 48 ? 17.06932 -10.46392 44.14593 1.000 19.76553 473 GLY B O 1
ATOM 2365 N N . GLN B 1 49 ? 16.22713 -9.24982 42.45909 1.000 19.33916 474 GLN B N 1
ATOM 2366 C CA . GLN B 1 49 ? 15.21810 -10.25180 42.10614 1.000 20.75775 474 GLN B CA 1
ATOM 2367 C C . GLN B 1 49 ? 15.82500 -11.22974 41.10201 1.000 20.79986 474 GLN B C 1
ATOM 2368 O O . GLN B 1 49 ? 15.51588 -11.21667 39.90805 1.000 19.20493 474 GLN B O 1
ATOM 2374 N N . THR B 1 50 ? 16.67806 -12.13277 41.60887 1.000 18.17850 475 THR B N 1
ATOM 2375 C CA . THR B 1 50 ? 17.43197 -13.00071 40.69974 1.000 18.83910 475 THR B CA 1
ATOM 2376 C C . THR B 1 50 ? 16.57191 -14.07367 40.03976 1.000 20.65511 475 THR B C 1
ATOM 2377 O O . THR B 1 50 ? 17.04281 -14.72661 39.09767 1.000 20.75249 475 THR B O 1
ATOM 2381 N N . SER B 1 51 ? 15.33496 -14.27771 40.50288 1.000 19.33127 476 SER B N 1
ATOM 2382 C CA . SER B 1 51 ? 14.46289 -15.25467 39.86591 1.000 20.15242 476 SER B CA 1
ATOM 2383 C C . SER B 1 51 ? 13.98075 -14.79059 38.50199 1.000 20.23400 476 SER B C 1
ATOM 2384 O O . SER B 1 51 ? 13.54767 -15.62155 37.69699 1.000 19.84712 476 SER B O 1
ATOM 2387 N N . ALA B 1 52 ? 14.04571 -13.49058 38.22207 1.000 19.07071 477 ALA B N 1
ATOM 2388 C CA . ALA B 1 52 ? 13.56457 -12.93650 36.95715 1.000 19.83922 477 ALA B CA 1
ATOM 2389 C C . ALA B 1 52 ? 14.75948 -12.81344 36.02603 1.000 17.97058 477 ALA B C 1
ATOM 2390 O O . ALA B 1 52 ? 15.37346 -11.75643 35.92503 1.000 19.27073 477 ALA B O 1
ATOM 2392 N N . TRP B 1 53 ? 15.08141 -13.89639 35.33093 1.000 19.99977 478 TRP B N 1
ATOM 2393 C CA . TRP B 1 53 ? 16.25832 -13.95634 34.47080 1.000 17.85214 478 TRP B CA 1
ATOM 2394 C C . TRP B 1 53 ? 15.82316 -13.75425 33.02386 1.000 19.93397 478 TRP B C 1
ATOM 2395 O O . TRP B 1 53 ? 14.81312 -14.31323 32.59493 1.000 18.96543 478 TRP B O 1
ATOM 2406 N N . SER B 1 54 ? 16.55708 -12.92120 32.29783 1.000 16.62041 479 SER B N 1
ATOM 2407 C CA . SER B 1 54 ? 16.32693 -12.69512 30.87787 1.000 17.66264 479 SER B CA 1
ATOM 2408 C C . SER B 1 54 ? 17.55785 -13.07906 30.07672 1.000 19.42601 479 SER B C 1
ATOM 2409 O O . SER B 1 54 ? 18.69289 -12.77908 30.47762 1.000 17.05731 479 SER B O 1
ATOM 2412 N N . ALA B 1 55 ? 17.32673 -13.70999 28.92271 1.000 17.29155 480 ALA B N 1
ATOM 2413 C CA . ALA B 1 55 ? 18.38663 -14.00293 27.96958 1.000 18.74698 480 ALA B CA 1
ATOM 2414 C C . ALA B 1 55 ? 18.29649 -13.15485 26.70364 1.000 19.03649 480 ALA B C 1
ATOM 2415 O O . ALA B 1 55 ? 19.00939 -13.43779 25.74054 1.000 17.96794 480 ALA B O 1
ATOM 2417 N N . CYS B 1 56 ? 17.47249 -12.10786 26.69379 1.000 17.61001 481 CYS B N 1
ATOM 2418 C CA . CYS B 1 56 ? 17.32536 -11.22979 25.52886 1.000 16.13088 481 CYS B CA 1
ATOM 2419 C C . CYS B 1 56 ? 17.73239 -9.80281 25.89890 1.000 17.03625 481 CYS B C 1
ATOM 2420 O O . CYS B 1 56 ? 16.99146 -9.08485 26.57702 1.000 18.05216 481 CYS B O 1
ATOM 2423 N N . THR B 1 57 ? 18.93134 -9.40878 25.47680 1.000 14.92284 482 THR B N 1
ATOM 2424 C CA . THR B 1 57 ? 19.46136 -8.06278 25.66882 1.000 19.41022 482 THR B CA 1
ATOM 2425 C C . THR B 1 57 ? 19.97121 -7.57770 24.32580 1.000 18.71277 482 THR B C 1
ATOM 2426 O O . THR B 1 57 ? 20.69114 -8.30565 23.63668 1.000 20.54194 482 THR B O 1
ATOM 2430 N N . LEU B 1 58 ? 19.59517 -6.36068 23.94691 1.000 18.97070 483 LEU B N 1
ATOM 2431 C CA . LEU B 1 58 ? 20.01603 -5.78960 22.67790 1.000 21.14727 483 LEU B CA 1
ATOM 2432 C C . LEU B 1 58 ? 20.69105 -4.45061 22.93191 1.000 21.79472 483 LEU B C 1
ATOM 2433 O O . LEU B 1 58 ? 20.26013 -3.68167 23.79200 1.000 19.13124 483 LEU B O 1
ATOM 2438 N N . GLU B 1 59 ? 21.75297 -4.18256 22.18282 1.000 21.85525 484 GLU B N 1
ATOM 2439 C CA . GLU B 1 59 ? 22.42797 -2.89856 22.26482 1.000 22.19477 484 GLU B CA 1
ATOM 2440 C C . GLU B 1 59 ? 21.68588 -1.85352 21.44296 1.000 22.62113 484 GLU B C 1
ATOM 2441 O O . GLU B 1 59 ? 21.20076 -2.13545 20.34500 1.000 23.06856 484 GLU B O 1
ATOM 2447 N N . LEU B 1 60 ? 21.58393 -0.64355 21.99105 1.000 23.35017 485 LEU B N 1
ATOM 2448 C CA . LEU B 1 60 ? 20.89585 0.47849 21.35119 1.000 21.91842 485 LEU B CA 1
ATOM 2449 C C . LEU B 1 60 ? 21.90582 1.58551 21.06615 1.000 26.65846 485 LEU B C 1
ATOM 2450 O O . LEU B 1 60 ? 22.14590 2.45746 21.92018 1.000 26.92165 485 LEU B O 1
ATOM 2455 N N . PRO B 1 61 ? 22.53069 1.59458 19.88608 1.000 25.13722 486 PRO B N 1
ATOM 2456 C CA . PRO B 1 61 ? 23.53466 2.62561 19.58704 1.000 28.86399 486 PRO B CA 1
ATOM 2457 C C . PRO B 1 61 ? 22.95759 3.93364 19.06318 1.000 28.36919 486 PRO B C 1
ATOM 2458 O O . PRO B 1 61 ? 23.72956 4.85266 18.77116 1.000 33.46717 486 PRO B O 1
ATOM 2462 N N . GLY B 1 62 ? 21.63858 4.04464 18.92833 1.000 27.75333 487 GLY B N 1
ATOM 2463 C CA . GLY B 1 62 ? 21.03151 5.22167 18.33646 1.000 30.37469 487 GLY B CA 1
ATOM 2464 C C . GLY B 1 62 ? 20.72461 6.32261 19.32856 1.000 32.39599 487 GLY B C 1
ATOM 2465 O O . GLY B 1 62 ? 21.50871 6.57356 20.25449 1.000 31.33534 487 GLY B O 1
ATOM 2466 N N . ALA B 1 63 ? 19.58959 6.99361 19.14472 1.000 32.23018 488 ALA B N 1
ATOM 2467 C CA . ALA B 1 63 ? 19.22067 8.12356 19.98483 1.000 33.84616 488 ALA B CA 1
ATOM 2468 C C . ALA B 1 63 ? 17.77472 7.97752 20.44197 1.000 30.83791 488 ALA B C 1
ATOM 2469 O O . ALA B 1 63 ? 17.01167 7.15655 19.92600 1.000 30.97740 488 ALA B O 1
ATOM 2471 N N . PHE B 1 64 ? 17.40882 8.78746 21.42706 1.000 31.07741 489 PHE B N 1
ATOM 2472 C CA . PHE B 1 64 ? 16.08088 8.77942 22.02520 1.000 32.51179 489 PHE B CA 1
ATOM 2473 C C . PHE B 1 64 ? 15.45285 10.15343 21.84935 1.000 36.56228 489 PHE B C 1
ATOM 2474 O O . PHE B 1 64 ? 16.13786 11.17142 21.97834 1.000 38.96520 489 PHE B O 1
ATOM 2482 N N . TYR B 1 65 ? 14.14882 10.18244 21.57149 1.000 34.46992 490 TYR B N 1
ATOM 2483 C CA . TYR B 1 65 ? 13.46278 11.41345 21.20364 1.000 38.75465 490 TYR B CA 1
ATOM 2484 C C . TYR B 1 65 ? 12.14986 11.55640 21.95178 1.000 40.68383 490 TYR B C 1
ATOM 2485 O O . TYR B 1 65 ? 11.45889 10.56738 22.21180 1.000 38.06509 490 TYR B O 1
ATOM 2494 N N . GLN B 1 66 ? 11.82089 12.80038 22.29289 1.000 42.29191 491 GLN B N 1
ATOM 2495 C CA . GLN B 1 66 ? 10.47792 13.21535 22.68306 1.000 44.61324 491 GLN B CA 1
ATOM 2496 C C . GLN B 1 66 ? 9.98580 14.15541 21.58817 1.000 49.11905 491 GLN B C 1
ATOM 2497 O O . GLN B 1 66 ? 10.32780 15.34041 21.57621 1.000 49.55331 491 GLN B O 1
ATOM 2503 N N . GLY B 1 67 ? 9.18971 13.62446 20.67322 1.000 47.40042 492 GLY B N 1
ATOM 2504 C CA . GLY B 1 67 ? 8.84658 14.39453 19.49230 1.000 52.35628 492 GLY B CA 1
ATOM 2505 C C . GLY B 1 67 ? 10.07349 14.53359 18.61418 1.000 53.50115 492 GLY B C 1
ATOM 2506 O O . GLY B 1 67 ? 10.75146 13.54962 18.29505 1.000 47.40305 492 GLY B O 1
ATOM 2507 N N . ALA B 1 68 ? 10.38144 15.76762 18.22823 1.000 53.37482 493 ALA B N 1
ATOM 2508 C CA . ALA B 1 68 ? 11.55435 16.02967 17.41112 1.000 53.05899 493 ALA B CA 1
ATOM 2509 C C . ALA B 1 68 ? 12.82044 16.23963 18.23000 1.000 54.86974 493 ALA B C 1
ATOM 2510 O O . ALA B 1 68 ? 13.91638 16.18967 17.66188 1.000 56.82523 493 ALA B O 1
ATOM 2512 N N . GLN B 1 69 ? 12.70458 16.45955 19.54002 1.000 53.63801 494 GLN B N 1
ATOM 2513 C CA . GLN B 1 69 ? 13.84966 16.78251 20.38592 1.000 55.46191 494 GLN B CA 1
ATOM 2514 C C . GLN B 1 69 ? 14.53372 15.51548 20.88277 1.000 50.63765 494 GLN B C 1
ATOM 2515 O O . GLN B 1 69 ? 13.88379 14.63344 21.45479 1.000 49.51383 494 GLN B O 1
ATOM 2521 N N . GLU B 1 70 ? 15.84470 15.43450 20.67363 1.000 49.07167 495 GLU B N 1
ATOM 2522 C CA . GLU B 1 70 ? 16.62177 14.34447 21.24248 1.000 47.66887 495 GLU B CA 1
ATOM 2523 C C . GLU B 1 70 ? 16.80692 14.56538 22.74048 1.000 47.36884 495 GLU B C 1
ATOM 2524 O O . GLU B 1 70 ? 16.92097 15.69835 23.21253 1.000 47.92154 495 GLU B O 1
ATOM 2530 N N . ILE B 1 71 ? 16.81801 13.46833 23.49841 1.000 43.43152 496 ILE B N 1
ATOM 2531 C CA . ILE B 1 71 ? 16.91716 13.55925 24.94840 1.000 40.44432 496 ILE B CA 1
ATOM 2532 C C . ILE B 1 71 ? 17.95922 12.57322 25.45623 1.000 40.84963 496 ILE B C 1
ATOM 2533 O O . ILE B 1 71 ? 18.23716 11.54626 24.83014 1.000 37.82822 496 ILE B O 1
ATOM 2538 N N . ASP B 1 72 ? 18.53834 12.91015 26.60719 1.000 38.62305 497 ASP B N 1
ATOM 2539 C CA . ASP B 1 72 ? 19.44442 12.02811 27.33204 1.000 39.71529 497 ASP B CA 1
ATOM 2540 C C . ASP B 1 72 ? 18.63554 11.26005 28.36808 1.000 36.76757 497 ASP B C 1
ATOM 2541 O O . ASP B 1 72 ? 18.06463 11.88499 29.27218 1.000 37.79137 497 ASP B O 1
ATOM 2546 N N . PRO B 1 73 ? 18.54053 9.93105 28.27501 1.000 38.09404 498 PRO B N 1
ATOM 2547 C CA . PRO B 1 73 ? 17.72464 9.19599 29.25505 1.000 36.34910 498 PRO B CA 1
ATOM 2548 C C . PRO B 1 73 ? 18.16079 9.40690 30.69702 1.000 35.54900 498 PRO B C 1
ATOM 2549 O O . PRO B 1 73 ? 17.31889 9.32384 31.60010 1.000 35.01472 498 PRO B O 1
ATOM 2553 N N . VAL B 1 74 ? 19.44282 9.69090 30.94690 1.000 34.39623 499 VAL B N 1
ATOM 2554 C CA . VAL B 1 74 ? 19.87296 9.95381 32.31687 1.000 37.25710 499 VAL B CA 1
ATOM 2555 C C . VAL B 1 74 ? 19.24001 11.23978 32.83102 1.000 40.10218 499 VAL B C 1
ATOM 2556 O O . VAL B 1 74 ? 18.83313 11.32471 33.99407 1.000 41.26284 499 VAL B O 1
ATOM 2560 N N . ALA B 1 75 ? 19.13091 12.25283 31.97009 1.000 38.34144 500 ALA B N 1
ATOM 2561 C CA . ALA B 1 75 ? 18.52795 13.51380 32.38523 1.000 40.01269 500 ALA B CA 1
ATOM 2562 C C . ALA B 1 75 ? 17.02797 13.36178 32.59938 1.000 38.89940 500 ALA B C 1
ATOM 2563 O O . ALA B 1 75 ? 16.45706 13.97272 33.50848 1.000 42.69722 500 ALA B O 1
ATOM 2565 N N . ALA B 1 76 ? 16.37589 12.54783 31.77640 1.000 38.20984 501 ALA B N 1
ATOM 2566 C CA . ALA B 1 76 ? 14.95090 12.29381 31.92653 1.000 40.37326 501 ALA B CA 1
ATOM 2567 C C . ALA B 1 76 ? 14.63403 11.35174 33.07751 1.000 36.92285 501 ALA B C 1
ATOM 2568 O O . ALA B 1 76 ? 13.45907 11.19971 33.42662 1.000 38.85203 501 ALA B O 1
ATOM 2570 N N . ALA B 1 77 ? 15.64310 10.72471 33.66737 1.000 35.94115 502 ALA B N 1
ATOM 2571 C CA . ALA B 1 77 ? 15.40120 9.64165 34.60433 1.000 36.91495 502 ALA B CA 1
ATOM 2572 C C . ALA B 1 77 ? 14.88834 10.16057 35.94441 1.000 38.59673 502 ALA B C 1
ATOM 2573 O O . ALA B 1 77 ? 15.11637 11.31155 36.33046 1.000 39.35735 502 ALA B O 1
ATOM 2575 N N . ASP B 1 78 ? 14.16442 9.29052 36.64343 1.000 35.74639 503 ASP B N 1
ATOM 2576 C CA . ASP B 1 78 ? 13.77656 9.51644 38.02749 1.000 38.39671 503 ASP B CA 1
ATOM 2577 C C . ASP B 1 78 ? 14.27966 8.35339 38.87137 1.000 37.53345 503 ASP B C 1
ATOM 2578 O O . ASP B 1 78 ? 15.32373 8.45035 39.52026 1.000 36.98075 503 ASP B O 1
ATOM 2583 N N . GLY B 1 79 ? 13.54666 7.24438 38.85938 1.000 35.70165 504 GLY B N 1
ATOM 2584 C CA . GLY B 1 79 ? 14.00374 6.06534 39.56026 1.000 34.38307 504 GLY B CA 1
ATOM 2585 C C . GLY B 1 79 ? 15.15867 5.39439 38.84109 1.000 32.78814 504 GLY B C 1
ATOM 2586 O O . GLY B 1 79 ? 15.26254 5.42447 37.61508 1.000 32.18281 504 GLY B O 1
ATOM 2587 N N . THR B 1 80 ? 16.06176 4.80335 39.62696 1.000 31.80645 505 THR B N 1
ATOM 2588 C CA . THR B 1 80 ? 17.12871 3.97439 39.08280 1.000 28.94031 505 THR B CA 1
ATOM 2589 C C . THR B 1 80 ? 17.31981 2.75834 39.97271 1.000 30.36154 505 THR B C 1
ATOM 2590 O O . THR B 1 80 ? 16.97993 2.76026 41.16074 1.000 29.81410 505 THR B O 1
ATOM 2594 N N . PHE B 1 81 ? 17.88475 1.71638 39.37658 1.000 27.51383 506 PHE B N 1
ATOM 2595 C CA . PHE B 1 81 ? 18.20283 0.50233 40.10548 1.000 24.94510 506 PHE B CA 1
ATOM 2596 C C . PHE B 1 81 ? 19.28776 -0.22361 39.33432 1.000 26.37158 506 PHE B C 1
ATOM 2597 O O . PHE B 1 81 ? 19.54863 0.07946 38.16631 1.000 27.66648 506 PHE B O 1
ATOM 2605 N N . ALA B 1 82 ? 19.91383 -1.18765 39.99919 1.000 25.39252 507 ALA B N 1
ATOM 2606 C CA . ALA B 1 82 ? 20.97977 -1.96261 39.38803 1.000 23.33964 507 ALA B CA 1
ATOM 2607 C C . ALA B 1 82 ? 20.42267 -2.99355 38.42003 1.000 23.51335 507 ALA B C 1
ATOM 2608 O O . ALA B 1 82 ? 19.44271 -3.68258 38.71809 1.000 22.26846 507 ALA B O 1
ATOM 2610 N N . VAL B 1 83 ? 21.05855 -3.09948 37.25996 1.000 21.38941 508 VAL B N 1
ATOM 2611 C CA . VAL B 1 83 ? 20.85446 -4.21942 36.35091 1.000 21.96842 508 VAL B CA 1
ATOM 2612 C C . VAL B 1 83 ? 22.02149 -5.17343 36.56373 1.000 22.54218 508 VAL B C 1
ATOM 2613 O O . VAL B 1 83 ? 23.18548 -4.77342 36.45563 1.000 23.60020 508 VAL B O 1
ATOM 2617 N N . ASN B 1 84 ? 21.71653 -6.42245 36.89368 1.000 20.92356 509 ASN B N 1
ATOM 2618 C CA . ASN B 1 84 ? 22.71459 -7.36348 37.36752 1.000 20.61300 509 ASN B CA 1
ATOM 2619 C C . ASN B 1 84 ? 22.78950 -8.58042 36.45644 1.000 19.48128 509 ASN B C 1
ATOM 2620 O O . ASN B 1 84 ? 21.86442 -8.88738 35.70152 1.000 21.20517 509 ASN B O 1
ATOM 2625 N N . HIS B 1 85 ? 23.93251 -9.24942 36.50828 1.000 20.85513 510 HIS B N 1
ATOM 2626 C CA . HIS B 1 85 ? 24.07646 -10.59338 35.98518 1.000 17.21522 510 HIS B CA 1
ATOM 2627 C C . HIS B 1 85 ? 23.98659 -11.57346 37.14313 1.000 21.04989 510 HIS B C 1
ATOM 2628 O O . HIS B 1 85 ? 24.66369 -11.39451 38.16307 1.000 21.20254 510 HIS B O 1
ATOM 2635 N N . TRP B 1 86 ? 23.15758 -12.59645 36.98216 1.000 19.71026 511 TRP B N 1
ATOM 2636 C CA . TRP B 1 86 ? 23.02968 -13.66751 37.96411 1.000 20.92356 511 TRP B CA 1
ATOM 2637 C C . TRP B 1 86 ? 23.63963 -14.93447 37.39297 1.000 22.03159 511 TRP B C 1
ATOM 2638 O O . TRP B 1 86 ? 23.29952 -15.33941 36.27898 1.000 20.38139 511 TRP B O 1
ATOM 2649 N N . ASN B 1 87 ? 24.53572 -15.55651 38.15783 1.000 20.96830 512 ASN B N 1
ATOM 2650 C CA . ASN B 1 87 ? 25.25268 -16.75649 37.75369 1.000 22.03159 512 ASN B CA 1
ATOM 2651 C C . ASN B 1 87 ? 24.81579 -17.86355 38.70466 1.000 23.23173 512 ASN B C 1
ATOM 2652 O O . ASN B 1 87 ? 25.13691 -17.81962 39.89663 1.000 21.99474 512 ASN B O 1
ATOM 2657 N N . THR B 1 88 ? 24.04874 -18.83352 38.19869 1.000 21.81577 513 THR B N 1
ATOM 2658 C CA . THR B 1 88 ? 23.59784 -19.90957 39.07767 1.000 24.55294 513 THR B CA 1
ATOM 2659 C C . THR B 1 88 ? 24.70688 -20.88459 39.42149 1.000 24.29765 513 THR B C 1
ATOM 2660 O O . THR B 1 88 ? 24.56598 -21.64165 40.39146 1.000 26.45580 513 THR B O 1
ATOM 2664 N N . THR B 1 89 ? 25.79680 -20.90754 38.65238 1.000 24.01604 514 THR B N 1
ATOM 2665 C CA . THR B 1 89 ? 26.85983 -21.86255 38.95621 1.000 25.76625 514 THR B CA 1
ATOM 2666 C C . THR B 1 89 ? 27.64596 -21.44262 40.19215 1.000 26.96376 514 THR B C 1
ATOM 2667 O O . THR B 1 89 ? 27.95806 -22.28167 41.05006 1.000 27.12430 514 THR B O 1
ATOM 2671 N N . ASN B 1 90 ? 27.99097 -20.16163 40.30819 1.000 24.00551 515 ASN B N 1
ATOM 2672 C CA . ASN B 1 90 ? 28.74009 -19.70369 41.47514 1.000 24.91351 515 ASN B CA 1
ATOM 2673 C C . ASN B 1 90 ? 27.91118 -18.83475 42.41128 1.000 24.58453 515 ASN B C 1
ATOM 2674 O O . ASN B 1 90 ? 28.44529 -18.34281 43.41225 1.000 22.61587 515 ASN B O 1
ATOM 2679 N N . GLN B 1 91 ? 26.62715 -18.62774 42.11143 1.000 23.57914 516 GLN B N 1
ATOM 2680 C CA . GLN B 1 91 ? 25.70724 -17.90980 42.99057 1.000 23.82128 516 GLN B CA 1
ATOM 2681 C C . GLN B 1 91 ? 26.15725 -16.47181 43.21361 1.000 23.40807 516 GLN B C 1
ATOM 2682 O O . GLN B 1 91 ? 25.93736 -15.89588 44.28267 1.000 22.22109 516 GLN B O 1
ATOM 2688 N N . LYS B 1 92 ? 26.78614 -15.88975 42.19858 1.000 24.43188 517 LYS B N 1
ATOM 2689 C CA . LYS B 1 92 ? 27.32314 -14.54175 42.26660 1.000 21.53416 517 LYS B CA 1
ATOM 2690 C C . LYS B 1 92 ? 26.41306 -13.60671 41.48775 1.000 22.72904 517 LYS B C 1
ATOM 2691 O O . LYS B 1 92 ? 26.05894 -13.88864 40.33277 1.000 19.81817 517 LYS B O 1
ATOM 2697 N N . LEU B 1 93 ? 26.02312 -12.51275 42.12986 1.000 19.89712 518 LEU B N 1
ATOM 2698 C CA . LEU B 1 93 ? 25.26604 -11.44671 41.48301 1.000 19.82869 518 LEU B CA 1
ATOM 2699 C C . LEU B 1 93 ? 26.23600 -10.31569 41.17397 1.000 21.55785 518 LEU B C 1
ATOM 2700 O O . LEU B 1 93 ? 26.87110 -9.77874 42.08994 1.000 21.64996 518 LEU B O 1
ATOM 2705 N N . THR B 1 94 ? 26.36187 -9.96161 39.89098 1.000 22.31847 519 THR B N 1
ATOM 2706 C CA . THR B 1 94 ? 27.35081 -8.99258 39.42993 1.000 24.65822 519 THR B CA 1
ATOM 2707 C C . THR B 1 94 ? 26.65074 -7.78854 38.82508 1.000 22.63166 519 THR B C 1
ATOM 2708 O O . THR B 1 94 ? 25.84865 -7.93449 37.89416 1.000 22.82116 519 THR B O 1
ATOM 2712 N N . ARG B 1 95 ? 26.98979 -6.59857 39.31112 1.000 23.62915 520 ARG B N 1
ATOM 2713 C CA . ARG B 1 95 ? 26.37672 -5.39954 38.75026 1.000 22.92906 520 ARG B CA 1
ATOM 2714 C C . ARG B 1 95 ? 26.91657 -5.12045 37.35022 1.000 24.28186 520 ARG B C 1
ATOM 2715 O O . ARG B 1 95 ? 28.12855 -5.01043 37.15209 1.000 23.20541 520 ARG B O 1
ATOM 2723 N N . LEU B 1 96 ? 26.00947 -5.01440 36.37532 1.000 25.08459 521 LEU B N 1
ATOM 2724 C CA . LEU B 1 96 ? 26.35832 -4.69231 34.99530 1.000 24.74244 521 LEU B CA 1
ATOM 2725 C C . LEU B 1 96 ? 26.18428 -3.21429 34.67841 1.000 23.06329 521 LEU B C 1
ATOM 2726 O O . LEU B 1 96 ? 26.97720 -2.64724 33.92336 1.000 24.10815 521 LEU B O 1
ATOM 2731 N N . GLY B 1 97 ? 25.18034 -2.57233 35.25755 1.000 24.09236 522 GLY B N 1
ATOM 2732 C CA . GLY B 1 97 ? 24.94030 -1.17532 34.95366 1.000 24.26607 522 GLY B CA 1
ATOM 2733 C C . GLY B 1 97 ? 23.75238 -0.65737 35.72482 1.000 26.13734 522 GLY B C 1
ATOM 2734 O O . GLY B 1 97 ? 23.32648 -1.25643 36.71183 1.000 25.09775 522 GLY B O 1
ATOM 2735 N N . THR B 1 98 ? 23.20532 0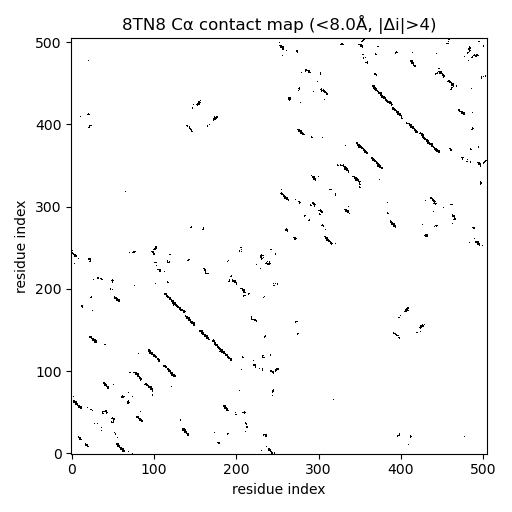.45966 35.24895 1.000 25.06616 523 THR B N 1
ATOM 2736 C CA . THR B 1 98 ? 22.14139 1.16561 35.94510 1.000 26.11366 523 THR B CA 1
ATOM 2737 C C . THR B 1 98 ? 20.96029 1.37066 35.01124 1.000 25.70835 523 THR B C 1
ATOM 2738 O O . THR B 1 98 ? 21.13117 1.83073 33.87625 1.000 25.53990 523 THR B O 1
ATOM 2742 N N . ALA B 1 99 ? 19.76734 1.02562 35.49234 1.000 23.16330 524 ALA B N 1
ATOM 2743 C CA . ALA B 1 99 ? 18.54526 1.22866 34.72748 1.000 24.26607 524 ALA B CA 1
ATOM 2744 C C . ALA B 1 99 ? 18.09427 2.67765 34.84062 1.000 27.40592 524 ALA B C 1
ATOM 2745 O O . ALA B 1 99 ? 18.07538 3.24759 35.93966 1.000 26.44528 524 ALA B O 1
ATOM 2747 N N . TYR B 1 100 ? 17.72614 3.26272 33.69769 1.000 24.63980 525 TYR B N 1
ATOM 2748 C CA . TYR B 1 100 ? 17.25213 4.63572 33.61483 1.000 26.83216 525 TYR B CA 1
ATOM 2749 C C . TYR B 1 100 ? 15.85906 4.77575 33.02998 1.000 26.00049 525 TYR B C 1
ATOM 2750 O O . TYR B 1 100 ? 15.22508 5.81673 33.24511 1.000 28.30339 525 TYR B O 1
ATOM 2759 N N . GLY B 1 101 ? 15.37199 3.77679 32.29897 1.000 22.48954 526 GLY B N 1
ATOM 2760 C CA . GLY B 1 101 ? 14.03693 3.81882 31.72912 1.000 25.77151 526 GLY B CA 1
ATOM 2761 C C . GLY B 1 101 ? 13.46093 2.42082 31.66709 1.000 23.88181 526 GLY B C 1
ATOM 2762 O O . GLY B 1 101 ? 14.18595 1.42682 31.77496 1.000 24.23185 526 GLY B O 1
ATOM 2763 N N . CYS B 1 102 ? 12.14191 2.34382 31.49723 1.000 23.40281 527 CYS B N 1
ATOM 2764 C CA . CYS B 1 102 ? 11.50092 1.03582 31.46521 1.000 22.63956 527 CYS B CA 1
ATOM 2765 C C . CYS B 1 102 ? 10.14985 1.13985 30.78136 1.000 24.46872 527 CYS B C 1
ATOM 2766 O O . CYS B 1 102 ? 9.65581 2.22787 30.47748 1.000 25.57149 527 CYS B O 1
ATOM 2769 N N . ASN B 1 103 ? 9.55783 -0.02614 30.56836 1.000 20.89198 528 ASN B N 1
ATOM 2770 C CA . ASN B 1 103 ? 8.21877 -0.17311 30.03149 1.000 23.65810 528 ASN B CA 1
ATOM 2771 C C . ASN B 1 103 ? 7.70983 -1.52514 30.49946 1.000 22.03685 528 ASN B C 1
ATOM 2772 O O . ASN B 1 103 ? 8.49687 -2.41916 30.81032 1.000 20.38665 528 ASN B O 1
ATOM 2777 N N . GLN B 1 104 ? 6.38984 -1.66915 30.54859 1.000 23.49229 529 GLN B N 1
ATOM 2778 C CA . GLN B 1 104 ? 5.81789 -2.94918 30.94757 1.000 23.18962 529 GLN B CA 1
ATOM 2779 C C . GLN B 1 104 ? 4.41683 -3.05515 30.37871 1.000 25.91100 529 GLN B C 1
ATOM 2780 O O . GLN B 1 104 ? 3.75979 -2.04214 30.12284 1.000 23.50545 529 GLN B O 1
ATOM 2786 N N . HIS B 1 105 ? 3.96682 -4.29614 30.21069 1.000 22.02896 530 HIS B N 1
ATOM 2787 C CA . HIS B 1 105 ? 2.69475 -4.55811 29.55380 1.000 24.50557 530 HIS B CA 1
ATOM 2788 C C . HIS B 1 105 ? 2.28178 -5.99013 29.83076 1.000 25.82941 530 HIS B C 1
ATOM 2789 O O . HIS B 1 105 ? 3.12880 -6.87713 29.96262 1.000 22.74220 530 HIS B O 1
ATOM 2796 N N . ARG B 1 106 ? 0.96979 -6.20214 29.90089 1.000 26.12682 531 ARG B N 1
ATOM 2797 C CA . ARG B 1 106 ? 0.37280 -7.52915 29.92187 1.000 26.74005 531 ARG B CA 1
ATOM 2798 C C . ARG B 1 106 ? -0.62032 -7.61308 28.77497 1.000 24.89509 531 ARG B C 1
ATOM 2799 O O . ARG B 1 106 ? -1.57633 -6.83309 28.72512 1.000 29.04559 531 ARG B O 1
ATOM 2807 N N . ALA B 1 107 ? -0.37541 -8.52503 27.84289 1.000 23.41333 532 ALA B N 1
ATOM 2808 C CA . ALA B 1 107 ? -1.30653 -8.75896 26.74297 1.000 23.83444 532 ALA B CA 1
ATOM 2809 C C . ALA B 1 107 ? -2.21848 -9.91799 27.12500 1.000 23.55282 532 ALA B C 1
ATOM 2810 O O . ALA B 1 107 ? -1.73844 -10.99701 27.47688 1.000 23.44755 532 ALA B O 1
ATOM 2812 N N . ARG B 1 108 ? -3.53049 -9.69400 27.07615 1.000 24.49767 533 ARG B N 1
ATOM 2813 C CA . ARG B 1 108 ? -4.51044 -10.68703 27.49819 1.000 24.07394 533 ARG B CA 1
ATOM 2814 C C . ARG B 1 108 ? -5.35956 -11.08896 26.30226 1.000 28.36130 533 ARG B C 1
ATOM 2815 O O . ARG B 1 108 ? -5.82964 -10.22392 25.56136 1.000 26.72689 533 ARG B O 1
ATOM 2823 N N . THR B 1 109 ? -5.54457 -12.39095 26.10820 1.000 28.82977 534 THR B N 1
ATOM 2824 C CA . THR B 1 109 ? -6.43368 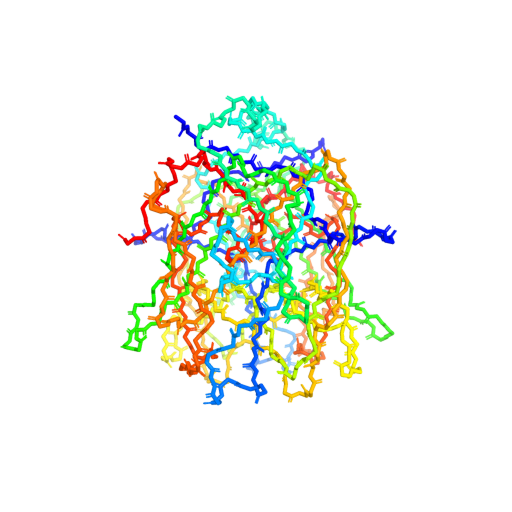-12.82589 25.03827 1.000 33.91722 534 THR B CA 1
ATOM 2825 C C . THR B 1 109 ? -7.87865 -12.51492 25.39944 1.000 39.89163 534 THR B C 1
ATOM 2826 O O . THR B 1 109 ? -8.24552 -12.39999 26.57248 1.000 36.62808 534 THR B O 1
ATOM 2830 N N . THR B 1 110 ? -8.70576 -12.39786 24.35953 1.000 48.27421 535 THR B N 1
ATOM 2831 C CA . THR B 1 110 ? -10.12374 -12.09488 24.49870 1.000 51.36405 535 THR B CA 1
ATOM 2832 C C . THR B 1 110 ? -10.99579 -13.22685 23.96572 1.000 53.43799 535 THR B C 1
ATOM 2833 O O . THR B 1 110 ? -12.18382 -13.01584 23.69686 1.000 52.88792 535 THR B O 1
ATOM 2837 N N . GLY B 1 111 ? -10.42081 -14.41883 23.79059 1.000 49.26907 536 GLY B N 1
ATOM 2838 C CA . GLY B 1 111 ? -11.17683 -15.61382 23.48860 1.000 52.60631 536 GLY B CA 1
ATOM 2839 C C . GLY B 1 111 ? -11.51570 -16.40190 24.74258 1.000 51.89043 536 GLY B C 1
ATOM 2840 O O . GLY B 1 111 ? -11.30058 -15.95997 25.87359 1.000 50.33498 536 GLY B O 1
ATOM 2841 N N . ALA B 1 112 ? -12.06771 -17.59889 24.52657 1.000 51.21140 537 ALA B N 1
ATOM 2842 C CA . ALA B 1 112 ? -12.52159 -18.41996 25.64857 1.000 52.60368 537 ALA B CA 1
ATOM 2843 C C . ALA B 1 112 ? -11.35949 -18.80801 26.55542 1.000 60.44409 537 ALA B C 1
ATOM 2844 O O . ALA B 1 112 ? -11.45136 -18.71408 27.78644 1.000 58.89654 537 ALA B O 1
ATOM 2846 N N . GLU B 1 113 ? -10.25855 -19.25697 25.96328 1.000 68.45821 538 GLU B N 1
ATOM 2847 C CA . GLU B 1 113 ? -9.06247 -19.59400 26.72313 1.000 67.11331 538 GLU B CA 1
ATOM 2848 C C . GLU B 1 113 ? -8.31744 -18.30102 27.03413 1.000 64.17875 538 GLU B C 1
ATOM 2849 O O . GLU B 1 113 ? -7.82754 -17.62296 26.12412 1.000 62.46012 538 GLU B O 1
ATOM 2855 N N . PHE B 1 114 ? -8.24731 -17.94710 28.31415 1.000 50.97980 539 PHE B N 1
ATOM 2856 C CA . PHE B 1 114 ? -7.63027 -16.70012 28.74816 1.000 46.80035 539 PHE B CA 1
ATOM 2857 C C . PHE B 1 114 ? -6.12725 -16.90212 28.91099 1.000 39.32840 539 PHE B C 1
ATOM 2858 O O . PHE B 1 114 ? -5.69216 -17.73217 29.72089 1.000 38.46251 539 PHE B O 1
ATOM 2866 N N . ARG B 1 115 ? -5.33834 -16.13307 28.15895 1.000 34.52782 540 ARG B N 1
ATOM 2867 C CA . ARG B 1 115 ? -3.88734 -16.28206 28.13779 1.000 32.89342 540 ARG B CA 1
ATOM 2868 C C . ARG B 1 115 ? -3.21334 -14.92106 28.23280 1.000 29.74830 540 ARG B C 1
ATOM 2869 O O . ARG B 1 115 ? -3.59541 -13.97502 27.54090 1.000 25.08985 540 ARG B O 1
ATOM 2877 N N . VAL B 1 116 ? -2.18225 -14.83511 29.06670 1.000 26.72162 541 VAL B N 1
ATOM 2878 C CA . VAL B 1 116 ? -1.46223 -13.59112 29.30769 1.000 24.38977 541 VAL B CA 1
ATOM 2879 C C . VAL B 1 116 ? -0.02928 -13.74408 28.81653 1.000 21.74998 541 VAL B C 1
ATOM 2880 O O . VAL B 1 116 ? 0.62576 -14.75510 29.10040 1.000 23.42649 541 VAL B O 1
ATOM 2884 N N . ILE B 1 117 ? 0.45564 -12.73404 28.10454 1.000 21.32361 542 ILE B N 1
ATOM 2885 C CA . ILE B 1 117 ? 1.88161 -12.52302 27.88341 1.000 19.01017 542 ILE B CA 1
ATOM 2886 C C . ILE B 1 117 ? 2.29570 -11.32606 28.71944 1.000 23.40017 542 ILE B C 1
ATOM 2887 O O . ILE B 1 117 ? 1.73368 -10.23406 28.58056 1.000 21.80261 542 ILE B O 1
ATOM 2892 N N . SER B 1 118 ? 3.29779 -11.51311 29.56432 1.000 19.10229 543 SER B N 1
ATOM 2893 C CA . SER B 1 118 ? 3.84486 -10.41915 30.34833 1.000 21.24728 543 SER B CA 1
ATOM 2894 C C . SER B 1 118 ? 5.14479 -9.98211 29.69222 1.000 20.74459 543 SER B C 1
ATOM 2895 O O . SER B 1 118 ? 5.94575 -10.82708 29.29308 1.000 19.12071 543 SER B O 1
ATOM 2898 N N . VAL B 1 119 ? 5.33777 -8.67310 29.53628 1.000 18.88121 544 VAL B N 1
ATOM 2899 C CA . VAL B 1 119 ? 6.58771 -8.14506 28.99918 1.000 20.06556 544 VAL B CA 1
ATOM 2900 C C . VAL B 1 119 ? 7.04280 -6.99711 29.88620 1.000 22.89222 544 VAL B C 1
ATOM 2901 O O . VAL B 1 119 ? 6.22684 -6.19614 30.35433 1.000 20.68406 544 VAL B O 1
ATOM 2905 N N . THR B 1 120 ? 8.34582 -6.94912 30.15206 1.000 19.08913 545 THR B N 1
ATOM 2906 C CA . THR B 1 120 ? 8.96389 -5.84516 30.86806 1.000 19.07597 545 THR B CA 1
ATOM 2907 C C . THR B 1 120 ? 10.23681 -5.50610 30.11895 1.000 18.52854 545 THR B C 1
ATOM 2908 O O . THR B 1 120 ? 10.99578 -6.40708 29.75582 1.000 17.68896 545 THR B O 1
ATOM 2912 N N . SER B 1 121 ? 10.45678 -4.23009 29.84801 1.000 18.06269 546 SER B N 1
ATOM 2913 C CA . SER B 1 121 ? 11.69471 -3.82304 29.21090 1.000 17.95742 546 SER B CA 1
ATOM 2914 C C . SER B 1 121 ? 12.39680 -2.81909 30.10289 1.000 20.50509 546 SER B C 1
ATOM 2915 O O . SER B 1 121 ? 11.75386 -2.01314 30.77800 1.000 22.00264 546 SER B O 1
ATOM 2918 N N . VAL B 1 122 ? 13.71980 -2.87708 30.10274 1.000 18.11007 547 VAL B N 1
ATOM 2919 C CA . VAL B 1 122 ? 14.52388 -1.97713 30.90871 1.000 18.02585 547 VAL B CA 1
ATOM 2920 C C . VAL B 1 122 ? 15.62678 -1.40907 30.03663 1.000 18.95490 547 VAL B C 1
ATOM 2921 O O . VAL B 1 122 ? 16.36672 -2.16003 29.38951 1.000 18.99175 547 VAL B O 1
ATOM 2925 N N . LEU B 1 123 ? 15.70977 -0.08407 30.00370 1.000 20.86303 548 LEU B N 1
ATOM 2926 C CA . LEU B 1 123 ? 16.77770 0.63898 29.32863 1.000 19.03649 548 LEU B CA 1
ATOM 2927 C C . LEU B 1 123 ? 17.87180 0.92592 30.34054 1.000 21.89999 548 LEU B C 1
ATOM 2928 O O . LEU B 1 123 ? 17.62890 1.62386 31.33060 1.000 23.61073 548 LEU B O 1
ATOM 2933 N N . TRP B 1 124 ? 19.07678 0.41695 30.09138 1.000 20.39718 549 TRP B N 1
ATOM 2934 C CA . TRP B 1 124 ? 20.14688 0.60689 31.05728 1.000 21.42099 549 TRP B CA 1
ATOM 2935 C C . TRP B 1 124 ? 21.46880 0.90494 30.36216 1.000 22.61061 549 TRP B C 1
ATOM 2936 O O . TRP B 1 124 ? 21.67868 0.56001 29.19711 1.000 22.15002 549 TRP B O 1
ATOM 2947 N N . ARG B 1 125 ? 22.35688 1.57290 31.09910 1.000 23.71863 550 ARG B N 1
ATOM 2948 C CA . ARG B 1 125 ? 23.68682 1.92794 30.61598 1.000 24.08447 550 ARG B CA 1
ATOM 2949 C C . ARG B 1 125 ? 24.70090 1.02490 31.30682 1.000 25.81889 550 ARG B C 1
ATOM 2950 O O . ARG B 1 125 ? 24.73503 0.95583 32.54281 1.000 24.68980 550 ARG B O 1
ATOM 2958 N N . ALA B 1 126 ? 25.51882 0.32896 30.51569 1.000 22.04212 551 ALA B N 1
ATOM 2959 C CA . ALA B 1 126 ? 26.53689 -0.54307 31.08953 1.000 25.11617 551 ALA B CA 1
ATOM 2960 C C . ALA B 1 126 ? 27.60296 0.26389 31.82047 1.000 29.04559 551 ALA B C 1
ATOM 2961 O O . ALA B 1 126 ? 27.99091 1.35292 31.39049 1.000 28.60343 551 ALA B O 1
ATOM 2963 N N . GLU B 1 127 ? 28.09008 -0.28718 32.92838 1.000 26.31631 552 GLU B N 1
ATOM 2964 C CA . GLU B 1 127 ? 29.14616 0.34678 33.69231 1.000 27.67963 552 GLU B CA 1
ATOM 2965 C C . GLU B 1 127 ? 30.40517 -0.49722 33.77413 1.000 27.20589 552 GLU B C 1
ATOM 2966 O O . GLU B 1 127 ? 31.41722 -0.02524 34.30805 1.000 30.37206 552 GLU B O 1
ATOM 2972 N N . ILE B 1 128 ? 30.37712 -1.72418 33.25306 1.000 28.17706 553 ILE B N 1
ATOM 2973 C CA . ILE B 1 128 ? 31.56011 -2.56317 33.13188 1.000 28.46920 553 ILE B CA 1
ATOM 2974 C C . ILE B 1 128 ? 31.55097 -3.15609 31.73585 1.000 30.38785 553 ILE B C 1
ATOM 2975 O O . ILE B 1 128 ? 30.52790 -3.17605 31.04895 1.000 28.43499 553 ILE B O 1
ATOM 2980 N N . SER B 1 129 ? 32.71093 -3.63405 31.31469 1.000 27.98230 554 SER B N 1
ATOM 2981 C CA . SER B 1 129 ? 32.83580 -4.35498 30.05964 1.000 30.31416 554 SER B CA 1
ATOM 2982 C C . SER B 1 129 ? 33.08184 -5.81100 30.41252 1.000 31.41166 554 SER B C 1
ATOM 2983 O O . SER B 1 129 ? 34.09191 -6.13503 31.04340 1.000 30.50892 554 SER B O 1
ATOM 2986 N N . THR B 1 130 ? 32.13981 -6.67698 30.05657 1.000 27.55594 555 THR B N 1
ATOM 2987 C CA . THR B 1 130 ? 32.22986 -8.07300 30.46348 1.000 28.50868 555 THR B CA 1
ATOM 2988 C C . THR B 1 130 ? 31.28977 -8.87996 29.58553 1.000 28.00599 555 THR B C 1
ATOM 2989 O O . THR B 1 130 ? 30.53369 -8.32991 28.77964 1.000 27.02166 555 THR B O 1
ATOM 2993 N N . GLY B 1 131 ? 31.34280 -10.19697 29.76044 1.000 26.85848 556 GLY B N 1
ATOM 2994 C CA . GLY B 1 131 ? 30.48072 -11.07793 28.99848 1.000 26.70057 556 GLY B CA 1
ATOM 2995 C C . GLY B 1 131 ? 30.20182 -12.33298 29.79143 1.000 27.01113 556 GLY B C 1
ATOM 2996 O O . GLY B 1 131 ? 30.83592 -12.60303 30.81035 1.000 24.88456 556 GLY B O 1
ATOM 2997 N N . TRP B 1 132 ? 29.23177 -13.09795 29.30649 1.000 24.47925 557 TRP B N 1
ATOM 2998 C CA . TRP B 1 132 ? 28.77285 -14.28700 30.00346 1.000 25.67939 557 TRP B CA 1
ATOM 2999 C C . TRP B 1 132 ? 28.10675 -15.18794 28.97748 1.000 27.58752 557 TRP B C 1
ATOM 3000 O O . TRP B 1 132 ? 27.70063 -14.73287 27.90255 1.000 24.19237 557 TRP B O 1
ATOM 3011 N N . ASN B 1 133 ? 28.01079 -16.47496 29.30841 1.000 22.16845 558 ASN B N 1
ATOM 3012 C CA . ASN B 1 133 ? 27.17171 -17.38092 28.53744 1.000 25.85310 558 ASN B CA 1
ATOM 3013 C C . ASN B 1 133 ? 25.94280 -17.75597 29.35655 1.000 24.87930 558 ASN B C 1
ATOM 3014 O O . ASN B 1 133 ? 25.99193 -17.82405 30.59054 1.000 24.65822 558 ASN B O 1
ATOM 3019 N N . TYR B 1 134 ? 24.83473 -17.98594 28.66365 1.000 23.23173 559 TYR B N 1
ATOM 3020 C CA . TYR B 1 134 ? 23.64580 -18.47498 29.33975 1.000 21.08674 559 TYR B CA 1
ATOM 3021 C C . TYR B 1 134 ? 23.79184 -19.97600 29.58664 1.000 21.58680 559 TYR B C 1
ATOM 3022 O O . TYR B 1 134 ? 24.71579 -20.61396 29.08951 1.000 22.80010 559 TYR B O 1
ATOM 3031 N N . ASP B 1 135 ? 22.87892 -20.53105 30.37771 1.000 21.91052 560 ASP B N 1
ATOM 3032 C CA . ASP B 1 135 ? 22.99898 -21.90908 30.83261 1.000 22.35531 560 ASP B CA 1
ATOM 3033 C C . ASP B 1 135 ? 22.53187 -22.89302 29.76260 1.000 23.29490 560 ASP B C 1
ATOM 3034 O O . ASP B 1 135 ? 21.74877 -22.55797 28.87070 1.000 24.13184 560 ASP B O 1
ATOM 3039 N N . ARG B 1 136 ? 23.02089 -24.12502 29.87147 1.000 23.36859 561 ARG B N 1
ATOM 3040 C CA . ARG B 1 136 ? 22.67780 -25.19096 28.93344 1.000 24.81087 561 ARG B CA 1
ATOM 3041 C C . ARG B 1 136 ? 21.49786 -25.99600 29.46552 1.000 24.91351 561 ARG B C 1
ATOM 3042 O O . ARG B 1 136 ? 21.59797 -26.64007 30.51647 1.000 26.15050 561 ARG B O 1
ATOM 3050 N N . PHE B 1 137 ? 20.40278 -25.99196 28.71464 1.000 22.58429 562 PHE B N 1
ATOM 3051 C CA . PHE B 1 137 ? 19.25181 -26.84399 28.96771 1.000 23.39491 562 PHE B CA 1
ATOM 3052 C C . PHE B 1 137 ? 18.46867 -26.93091 27.66878 1.000 23.95024 562 PHE B C 1
ATOM 3053 O O . PHE B 1 137 ? 18.45958 -25.98186 26.88184 1.000 20.83671 562 PHE B O 1
ATOM 3061 N N . LEU B 1 138 ? 17.82665 -28.07390 27.44578 1.000 24.49504 563 LEU B N 1
ATOM 3062 C CA . LEU B 1 138 ? 16.96953 -28.21883 26.27386 1.000 24.46083 563 LEU B CA 1
ATOM 3063 C C . LEU B 1 138 ? 15.85453 -27.18384 26.33004 1.000 24.27659 563 LEU B C 1
ATOM 3064 O O . LEU B 1 138 ? 15.19964 -27.01791 27.36112 1.000 24.29765 563 LEU B O 1
ATOM 3069 N N . ALA B 1 139 ? 15.63441 -26.47678 25.22211 1.000 20.95778 564 ALA B N 1
ATOM 3070 C CA . ALA B 1 139 ? 14.90041 -25.22579 25.30726 1.000 18.87332 564 ALA B CA 1
ATOM 3071 C C . ALA B 1 139 ? 13.95029 -25.08472 24.12537 1.000 20.49193 564 ALA B C 1
ATOM 3072 O O . ALA B 1 139 ? 14.07819 -25.77566 23.11532 1.000 19.83133 564 ALA B O 1
ATOM 3074 N N . LYS B 1 140 ? 12.97130 -24.20174 24.28653 1.000 19.99977 565 LYS B N 1
ATOM 3075 C CA . LYS B 1 140 ? 12.21318 -23.64667 23.17164 1.000 19.47865 565 LYS B CA 1
ATOM 3076 C C . LYS B 1 140 ? 12.49916 -22.15667 23.10570 1.000 18.81805 565 LYS B C 1
ATOM 3077 O O . LYS B 1 140 ? 13.11825 -21.57872 23.99667 1.000 15.36763 565 LYS B O 1
ATOM 3083 N N . LEU B 1 141 ? 12.00605 -21.53261 22.04779 1.000 17.88372 566 LEU B N 1
ATOM 3084 C CA . LEU B 1 141 ? 12.25901 -20.12959 21.77385 1.000 17.15206 566 LEU B CA 1
ATOM 3085 C C . LEU B 1 141 ? 10.97695 -19.53256 21.22602 1.000 17.91531 566 LEU B C 1
ATOM 3086 O O . LEU B 1 141 ? 10.33487 -20.15451 20.38305 1.000 17.23101 566 LEU B O 1
ATOM 3091 N N . TRP B 1 142 ? 10.60099 -18.33259 21.67813 1.000 17.04152 567 TRP B N 1
ATOM 3092 C CA . TRP B 1 142 ? 9.42592 -17.72056 21.06130 1.000 16.60462 567 TRP B CA 1
ATOM 3093 C C . TRP B 1 142 ? 9.59990 -16.21955 20.89337 1.000 16.37828 567 TRP B C 1
ATOM 3094 O O . TRP B 1 142 ? 10.36397 -15.57459 21.60533 1.000 16.73622 567 TRP B O 1
ATOM 3105 N N . ASN B 1 143 ? 8.89279 -15.67249 19.91048 1.000 14.13064 568 ASN B N 1
ATOM 3106 C CA . ASN B 1 143 ? 8.78677 -14.22948 19.75957 1.000 14.96758 568 ASN B CA 1
ATOM 3107 C C . ASN B 1 143 ? 7.37771 -13.89946 19.27874 1.000 17.91004 568 ASN B C 1
ATOM 3108 O O . ASN B 1 143 ? 6.69266 -14.74043 18.69476 1.000 19.97871 568 ASN B O 1
ATOM 3113 N N . GLY B 1 144 ? 6.93574 -12.67348 19.55686 1.000 16.82044 569 GLY B N 1
ATOM 3114 C CA . GLY B 1 144 ? 5.60669 -12.24546 19.11703 1.000 18.14691 569 GLY B CA 1
ATOM 3115 C C . GLY B 1 144 ? 5.61653 -11.87737 17.64405 1.000 16.41776 569 GLY B C 1
ATOM 3116 O O . GLY B 1 144 ? 6.51248 -11.16234 17.17200 1.000 16.94677 569 GLY B O 1
ATOM 3117 N N . THR B 1 145 ? 4.62746 -12.38533 16.90813 1.000 17.62053 570 THR B N 1
ATOM 3118 C CA . THR B 1 145 ? 4.49330 -12.15025 15.47615 1.000 17.73897 570 THR B CA 1
ATOM 3119 C C . THR B 1 145 ? 3.12927 -11.53924 15.18133 1.000 18.61013 570 THR B C 1
ATOM 3120 O O . THR B 1 145 ? 2.17435 -11.69729 15.94343 1.000 16.77570 570 THR B O 1
ATOM 3124 N N . ILE B 1 146 ? 3.04315 -10.83117 14.05739 1.000 18.74435 571 ILE B N 1
ATOM 3125 C CA . ILE B 1 146 ? 1.79410 -10.23215 13.61055 1.000 16.02824 571 ILE B CA 1
ATOM 3126 C C . ILE B 1 146 ? 1.27198 -11.08108 12.46556 1.000 15.56766 571 ILE B C 1
ATOM 3127 O O . ILE B 1 146 ? 1.99288 -11.32802 11.49547 1.000 16.24668 571 ILE B O 1
ATOM 3132 N N . LEU B 1 147 ? 0.03600 -11.55610 12.59366 1.000 15.82821 572 LEU B N 1
ATOM 3133 C CA . LEU B 1 147 ? -0.50109 -12.57905 11.71165 1.000 17.03889 572 LEU B CA 1
ATOM 3134 C C . LEU B 1 147 ? -1.76716 -12.06801 11.04982 1.000 19.07597 572 LEU B C 1
ATOM 3135 O O . LEU B 1 147 ? -2.71509 -11.67806 11.73694 1.000 19.23652 572 LEU B O 1
ATOM 3140 N N . ALA B 1 148 ? -1.79430 -12.09693 9.72082 1.000 19.71289 573 ALA B N 1
ATOM 3141 C CA . ALA B 1 148 ? -3.00838 -11.80290 8.97697 1.000 20.79986 573 ALA B CA 1
ATOM 3142 C C . ALA B 1 148 ? -3.82439 -13.08289 8.81697 1.000 18.27324 573 ALA B C 1
ATOM 3143 O O . ALA B 1 148 ? -3.29443 -14.11786 8.40186 1.000 18.83910 573 ALA B O 1
ATOM 3145 N N . GLU B 1 149 ? -5.11136 -13.01992 9.14511 1.000 18.94701 574 GLU B N 1
ATOM 3146 C CA . GLU B 1 149 ? -5.92035 -14.22892 9.17213 1.000 18.77067 574 GLU B CA 1
ATOM 3147 C C . GLU B 1 149 ? -7.34539 -13.87691 8.77530 1.000 17.24944 574 GLU B C 1
ATOM 3148 O O . GLU B 1 149 ? -7.75639 -12.71792 8.89341 1.000 18.79173 574 GLU B O 1
ATOM 3154 N N . PRO B 1 150 ? -8.11344 -14.84788 8.27832 1.000 20.86303 575 PRO B N 1
ATOM 3155 C CA . PRO B 1 150 ? -9.52747 -14.58187 7.99749 1.000 20.23664 575 PRO B CA 1
ATOM 3156 C C . PRO B 1 150 ? -10.29134 -14.28695 9.28158 1.000 21.34203 575 PRO B C 1
ATOM 3157 O O . PRO B 1 150 ? -9.84922 -14.59602 10.38552 1.000 23.05013 575 PRO B O 1
ATOM 3161 N N . THR B 1 151 ? -11.47636 -13.69595 9.11874 1.000 20.47088 576 THR B N 1
ATOM 3162 C CA . THR B 1 151 ? -12.17924 -13.08902 10.24686 1.000 22.31320 576 THR B CA 1
ATOM 3163 C C . THR B 1 151 ? -12.93115 -14.09708 11.10187 1.000 24.00288 576 THR B C 1
ATOM 3164 O O . THR B 1 151 ? -13.06002 -13.88515 12.31290 1.000 24.65559 576 THR B O 1
ATOM 3168 N N . THR B 1 152 ? -13.45720 -15.17405 10.51186 1.000 24.87140 577 THR B N 1
ATOM 3169 C CA . THR B 1 152 ? -14.16012 -16.19610 11.27788 1.000 27.88755 577 THR B CA 1
ATOM 3170 C C . THR B 1 152 ? -13.77916 -17.58406 10.77575 1.000 27.74017 577 THR B C 1
ATOM 3171 O O . THR B 1 152 ? -13.03526 -17.74300 9.80066 1.000 26.07155 577 THR B O 1
ATOM 3175 N N . SER B 1 153 ? -14.31908 -18.59711 11.45375 1.000 28.58764 578 SER B N 1
ATOM 3176 C CA . SER B 1 153 ? -14.14812 -19.97308 11.00665 1.000 29.17718 578 SER B CA 1
ATOM 3177 C C . SER B 1 153 ? -14.97825 -20.28101 9.77271 1.000 30.18257 578 SER B C 1
ATOM 3178 O O . SER B 1 153 ? -14.72132 -21.29297 9.11063 1.000 31.55378 578 SER B O 1
ATOM 3181 N N . HIS B 1 154 ? -15.96829 -19.44400 9.45487 1.000 30.09835 579 HIS B N 1
ATOM 3182 C CA . HIS B 1 154 ? -16.73542 -19.60693 8.22994 1.000 30.06939 579 HIS B CA 1
ATOM 3183 C C . HIS B 1 154 ? -15.84955 -19.34985 7.01186 1.000 29.52722 579 HIS B C 1
ATOM 3184 O O . HIS B 1 154 ? -14.79354 -18.72085 7.09479 1.000 29.25351 579 HIS B O 1
ATOM 3191 N N . GLN B 1 155 ? -16.29067 -19.86378 5.86488 1.000 29.19297 580 GLN B N 1
ATOM 3192 C CA . GLN B 1 155 ? -15.50680 -19.73070 4.64080 1.000 28.16917 580 GLN B CA 1
ATOM 3193 C C . GLN B 1 155 ? -15.30285 -18.26668 4.24687 1.000 27.73754 580 GLN B C 1
ATOM 3194 O O . GLN B 1 155 ? -14.18888 -17.85165 3.90678 1.000 28.25602 580 GLN B O 1
ATOM 3200 N N . ASP B 1 156 ? -16.36685 -17.47168 4.27403 1.000 27.17168 581 ASP B N 1
ATOM 3201 C CA . ASP B 1 156 ? -16.32491 -16.10265 3.76511 1.000 24.15816 581 ASP B CA 1
ATOM 3202 C C . ASP B 1 156 ? -15.71280 -15.17971 4.80410 1.000 25.90837 581 ASP B C 1
ATOM 3203 O O . ASP B 1 156 ? -16.22569 -15.06578 5.92116 1.000 28.73766 581 ASP B O 1
ATOM 3208 N N . SER B 1 157 ? -14.61585 -14.51968 4.44403 1.000 22.56323 582 SER B N 1
ATOM 3209 C CA . SER B 1 157 ? -13.91875 -13.64774 5.37001 1.000 22.58692 582 SER B CA 1
ATOM 3210 C C . SER B 1 157 ? -14.19280 -12.18972 5.03512 1.000 21.48679 582 SER B C 1
ATOM 3211 O O . SER B 1 157 ? -14.37692 -11.82865 3.87016 1.000 21.54469 582 SER B O 1
ATOM 3214 N N . GLY B 1 158 ? -14.20169 -11.35578 6.07217 1.000 19.19441 583 GLY B N 1
ATOM 3215 C CA . GLY B 1 158 ? -14.11072 -9.92877 5.88725 1.000 21.46047 583 GLY B CA 1
ATOM 3216 C C . GLY B 1 158 ? -12.66274 -9.53675 5.68612 1.000 19.85501 583 GLY B C 1
ATOM 3217 O O . GLY B 1 158 ? -11.78776 -10.36873 5.43698 1.000 19.98661 583 GLY B O 1
ATOM 3218 N N . ILE B 1 159 ? -12.41274 -8.23475 5.79517 1.000 17.75739 584 ILE B N 1
ATOM 3219 C CA . ILE B 1 159 ? -11.04175 -7.71774 5.74406 1.000 17.24417 584 ILE B CA 1
ATOM 3220 C C . ILE B 1 159 ? -10.19963 -8.45880 6.77493 1.000 16.60725 584 ILE B C 1
ATOM 3221 O O . ILE B 1 159 ? -10.56851 -8.50187 7.95396 1.000 19.65762 584 ILE B O 1
ATOM 3226 N N . PRO B 1 160 ? -9.08067 -9.05477 6.36677 1.000 18.86016 585 PRO B N 1
ATOM 3227 C CA . PRO B 1 160 ? -8.30557 -9.91082 7.27764 1.000 16.74938 585 PRO B CA 1
ATOM 3228 C C . PRO B 1 160 ? -7.98844 -9.23590 8.60465 1.000 18.35220 585 PRO B C 1
ATOM 3229 O O . PRO B 1 160 ? -7.65944 -8.05090 8.65868 1.000 19.96292 585 PRO B O 1
ATOM 3233 N N . LEU B 1 161 ? -8.07532 -10.01697 9.67561 1.000 17.49420 586 LEU B N 1
ATOM 3234 C CA . LEU B 1 161 ? -7.58619 -9.57704 10.97258 1.000 16.72043 586 LEU B CA 1
ATOM 3235 C C . LEU B 1 161 ? -6.06519 -9.57903 10.95342 1.000 17.21259 586 LEU B C 1
ATOM 3236 O O . LEU B 1 161 ? -5.44026 -10.35298 10.23231 1.000 19.61551 586 LEU B O 1
ATOM 3241 N N . THR B 1 162 ? -5.45611 -8.70508 11.75041 1.000 16.99677 587 THR B N 1
ATOM 3242 C CA . THR B 1 162 ? -4.00209 -8.72108 11.89926 1.000 16.42302 587 THR B CA 1
ATOM 3243 C C . THR B 1 162 ? -3.75693 -8.69217 13.40423 1.000 19.51813 587 THR B C 1
ATOM 3244 O O . THR B 1 162 ? -3.92887 -7.65321 14.04632 1.000 20.18663 587 THR B O 1
ATOM 3248 N N . ARG B 1 163 ? -3.42487 -9.85320 13.96713 1.000 18.71803 588 ARG B N 1
ATOM 3249 C CA . ARG B 1 163 ? -3.36071 -10.03029 15.41011 1.000 20.43929 588 ARG B CA 1
ATOM 3250 C C . ARG B 1 163 ? -2.00767 -10.60630 15.79693 1.000 21.06042 588 ARG B C 1
ATOM 3251 O O . ARG B 1 163 ? -1.23076 -11.06325 14.95282 1.000 18.99438 588 ARG B O 1
ATOM 3259 N N . GLY B 1 164 ? -1.72953 -10.56838 17.09691 1.000 21.53679 589 GLY B N 1
ATOM 3260 C CA . GLY B 1 164 ? -0.49548 -11.10941 17.61674 1.000 18.97333 589 GLY B CA 1
ATOM 3261 C C . GLY B 1 164 ? -0.63644 -12.59542 17.90367 1.000 17.28628 589 GLY B C 1
ATOM 3262 O O . GLY B 1 164 ? -1.68839 -13.06446 18.34375 1.000 19.27600 589 GLY B O 1
ATOM 3263 N N . GLY B 1 165 ? 0.42553 -13.33640 17.58551 1.000 18.66803 590 GLY B N 1
ATOM 3264 C CA . GLY B 1 165 ? 0.52158 -14.74842 17.90842 1.000 17.38103 590 GLY B CA 1
ATOM 3265 C C . GLY B 1 165 ? 1.96861 -15.07543 18.20324 1.000 18.41800 590 GLY B C 1
ATOM 3266 O O . GLY B 1 165 ? 2.85958 -14.26341 17.97020 1.000 21.40783 590 GLY B O 1
ATOM 3267 N N . LEU B 1 166 ? 2.19967 -16.28646 18.70915 1.000 20.00240 591 LEU B N 1
ATOM 3268 C CA . LEU B 1 166 ? 3.53771 -16.71147 19.10398 1.000 20.42087 591 LEU B CA 1
ATOM 3269 C C . LEU B 1 166 ? 4.18960 -17.53340 18.00186 1.000 18.56012 591 LEU B C 1
ATOM 3270 O O . LEU B 1 166 ? 3.58855 -18.47737 17.47987 1.000 22.38163 591 LEU B O 1
ATOM 3275 N N . ASN B 1 167 ? 5.40356 -17.15037 17.62375 1.000 16.58094 592 ASN B N 1
ATOM 3276 C CA . ASN B 1 167 ? 6.29849 -18.04532 16.90161 1.000 19.54445 592 ASN B CA 1
ATOM 3277 C C . ASN B 1 167 ? 7.05460 -18.83338 17.95948 1.000 17.85740 592 ASN B C 1
ATOM 3278 O O . ASN B 1 167 ? 7.83968 -18.25643 18.71143 1.000 17.70212 592 ASN B O 1
ATOM 3283 N N . TRP B 1 168 ? 6.80162 -20.14139 18.03743 1.000 16.63621 593 TRP B N 1
ATOM 3284 C CA . TRP B 1 168 ? 7.28274 -20.99145 19.13132 1.000 20.23664 593 TRP B CA 1
ATOM 3285 C C . TRP B 1 168 ? 8.00568 -22.16541 18.49318 1.000 19.82606 593 TRP B C 1
ATOM 3286 O O . TRP B 1 168 ? 7.36062 -23.00538 17.86019 1.000 20.74196 593 TRP B O 1
ATOM 3297 N N . VAL B 1 169 ? 9.33669 -22.20441 18.62203 1.000 18.89174 594 VAL B N 1
ATOM 3298 C CA . VAL B 1 169 ? 10.17861 -23.10936 17.84489 1.000 20.17874 594 VAL B CA 1
ATOM 3299 C C . VAL B 1 169 ? 11.14672 -23.81741 18.78074 1.000 21.05252 594 VAL B C 1
ATOM 3300 O O . VAL B 1 169 ? 11.46583 -23.32548 19.86274 1.000 20.73670 594 VAL B O 1
ATOM 3304 N N . ARG B 1 170 ? 11.62668 -24.98138 18.35862 1.000 22.83432 595 ARG B N 1
ATOM 3305 C CA . ARG B 1 170 ? 11.33956 -25.81431 17.19160 1.000 23.44755 595 ARG B CA 1
ATOM 3306 C C . ARG B 1 170 ? 11.10662 -27.21935 17.70954 1.000 25.65044 595 ARG B C 1
ATOM 3307 O O . ARG B 1 170 ? 11.32975 -27.49142 18.89150 1.000 25.14249 595 ARG B O 1
ATOM 3315 N N . SER B 1 171 ? 10.68554 -28.13230 16.83453 1.000 25.86100 596 SER B N 1
ATOM 3316 C CA . SER B 1 171 ? 10.47259 -29.50033 17.29247 1.000 25.84257 596 SER B CA 1
ATOM 3317 C C . SER B 1 171 ? 11.79063 -30.18934 17.63529 1.000 27.43224 596 SER B C 1
ATOM 3318 O O . SER B 1 171 ? 11.83073 -31.02139 18.54624 1.000 29.64303 596 SER B O 1
ATOM 3321 N N . GLU B 1 172 ? 12.87456 -29.84429 16.94620 1.000 26.27157 597 GLU B N 1
ATOM 3322 C CA . GLU B 1 172 ? 14.16359 -30.46930 17.19602 1.000 24.39766 597 GLU B CA 1
ATOM 3323 C C . GLU B 1 172 ? 14.81472 -29.90037 18.45799 1.000 24.59769 597 GLU B C 1
ATOM 3324 O O . GLU B 1 172 ? 14.47776 -28.81140 18.92809 1.000 24.93457 597 GLU B O 1
ATOM 3330 N N . ASN B 1 173 ? 15.77578 -30.65040 18.99584 1.000 23.35806 598 ASN B N 1
ATOM 3331 C CA . ASN B 1 173 ? 16.48990 -30.19847 20.19179 1.000 25.76625 598 ASN B CA 1
ATOM 3332 C C . ASN B 1 173 ? 17.23487 -28.88545 19.95979 1.000 27.33486 598 ASN B C 1
ATOM 3333 O O . ASN B 1 173 ? 17.92576 -28.71839 18.95273 1.000 26.59003 598 ASN B O 1
ATOM 3338 N N . THR B 1 174 ? 17.13697 -27.97251 20.93886 1.000 22.50270 599 THR B N 1
ATOM 3339 C CA . THR B 1 174 ? 17.84896 -26.70450 20.90186 1.000 21.62101 599 THR B CA 1
ATOM 3340 C C . THR B 1 174 ? 18.34410 -26.33959 22.29083 1.000 22.40795 599 THR B C 1
ATOM 3341 O O . THR B 1 174 ? 17.61521 -26.48565 23.27590 1.000 21.85525 599 THR B O 1
ATOM 3345 N N . VAL B 1 175 ? 19.58611 -25.86058 22.35273 1.000 20.33665 600 VAL B N 1
ATOM 3346 C CA . VAL B 1 175 ? 20.16923 -25.26265 23.54571 1.000 20.63668 600 VAL B CA 1
ATOM 3347 C C . VAL B 1 175 ? 20.57718 -23.83763 23.20075 1.000 19.54182 600 VAL B C 1
ATOM 3348 O O . VAL B 1 175 ? 21.02806 -23.57256 22.08272 1.000 22.37637 600 VAL B O 1
ATOM 3352 N N . TYR B 1 176 ? 20.35828 -22.91569 24.13583 1.000 21.26308 601 TYR B N 1
ATOM 3353 C CA . TYR B 1 176 ? 20.65825 -21.50367 23.91988 1.000 19.47076 601 TYR B CA 1
ATOM 3354 C C . TYR B 1 176 ? 21.70135 -21.03773 24.92480 1.000 20.98409 601 TYR B C 1
ATOM 3355 O O . TYR B 1 176 ? 21.44543 -20.15778 25.74888 1.000 21.53153 601 TYR B O 1
ATOM 3364 N N . ALA B 1 177 ? 22.87435 -21.65072 24.88864 1.000 20.34718 602 ALA B N 1
ATOM 3365 C CA . ALA B 1 177 ? 23.93945 -21.27477 25.81455 1.000 20.92883 602 ALA B CA 1
ATOM 3366 C C . ALA B 1 177 ? 24.89137 -20.29772 25.14151 1.000 21.02884 602 ALA B C 1
ATOM 3367 O O . ALA B 1 177 ? 26.11437 -20.45072 25.18837 1.000 23.06856 602 ALA B O 1
ATOM 3369 N N . TYR B 1 178 ? 24.30629 -19.29569 24.47563 1.000 19.20493 603 TYR B N 1
ATOM 3370 C CA . TYR B 1 178 ? 25.07120 -18.35463 23.68361 1.000 21.13148 603 TYR B CA 1
ATOM 3371 C C . TYR B 1 178 ? 25.67629 -17.27668 24.57161 1.000 22.15266 603 TYR B C 1
ATOM 3372 O O . TYR B 1 178 ? 25.34742 -17.14076 25.75465 1.000 21.02094 603 TYR B O 1
ATOM 3381 N N . ARG B 1 179 ? 26.55822 -16.48664 23.96356 1.000 22.21582 604 ARG B N 1
ATOM 3382 C CA . ARG B 1 179 ? 27.32329 -15.47168 24.66054 1.000 23.49755 604 ARG B CA 1
ATOM 3383 C C . ARG B 1 179 ? 26.68726 -14.10467 24.46969 1.000 23.35806 604 ARG B C 1
ATOM 3384 O O . ARG B 1 179 ? 26.17015 -13.79161 23.39177 1.000 21.38151 604 ARG B O 1
ATOM 3392 N N . ASN B 1 180 ? 26.68837 -13.31174 25.53874 1.000 22.15792 605 ASN B N 1
ATOM 3393 C CA . ASN B 1 180 ? 26.42436 -11.88373 25.46286 1.000 22.92117 605 ASN B CA 1
ATOM 3394 C C . ASN B 1 180 ? 27.65041 -11.15376 25.98677 1.000 24.63190 605 ASN B C 1
ATOM 3395 O O . ASN B 1 180 ? 28.36150 -11.65281 26.86767 1.000 23.80022 605 ASN B O 1
ATOM 3400 N N . GLN B 1 181 ? 27.89834 -9.97372 25.43082 1.000 25.32146 606 GLN B N 1
ATOM 3401 C CA . GLN B 1 181 ? 29.05638 -9.16674 25.79574 1.000 27.08746 606 GLN B CA 1
ATOM 3402 C C . GLN B 1 181 ? 28.62936 -7.71074 25.75788 1.000 27.75333 606 GLN B C 1
ATOM 3403 O O . GLN B 1 181 ? 27.93726 -7.29169 24.82498 1.000 26.49002 606 GLN B O 1
ATOM 3409 N N . ILE B 1 182 ? 29.01647 -6.95280 26.78088 1.000 24.88456 607 ILE B N 1
ATOM 3410 C CA . ILE B 1 182 ? 28.65047 -5.55181 26.89601 1.000 25.56359 607 ILE B CA 1
ATOM 3411 C C . ILE B 1 182 ? 29.91348 -4.71581 27.03792 1.000 27.71122 607 ILE B C 1
ATOM 3412 O O . ILE B 1 182 ? 30.95853 -5.18283 27.50279 1.000 27.01903 607 ILE B O 1
ATOM 3417 N N . THR B 1 183 ? 29.79943 -3.45479 26.63401 1.000 26.76374 608 THR B N 1
ATOM 3418 C CA . THR B 1 183 ? 30.87344 -2.48079 26.76796 1.000 29.62460 608 THR B CA 1
ATOM 3419 C C . THR B 1 183 ? 30.40053 -1.34785 27.66708 1.000 30.01149 608 THR B C 1
ATOM 3420 O O . THR B 1 183 ? 29.28551 -0.84084 27.49722 1.000 27.78754 608 THR B O 1
ATOM 3424 N N . ALA B 1 184 ? 31.23763 -0.97690 28.63801 1.000 28.15864 609 ALA B N 1
ATOM 3425 C CA . ALA B 1 184 ? 30.89372 0.11104 29.54111 1.000 28.96400 609 ALA B CA 1
ATOM 3426 C C . ALA B 1 184 ? 30.60063 1.38509 28.75722 1.000 31.62221 609 ALA B C 1
ATOM 3427 O O . ALA B 1 184 ? 31.31253 1.73015 27.81017 1.000 32.35125 609 ALA B O 1
ATOM 3429 N N . GLY B 1 185 ? 29.53967 2.08206 29.15238 1.000 29.18771 610 GLY B N 1
ATOM 3430 C CA . GLY B 1 185 ? 29.13860 3.31910 28.52949 1.000 27.90861 610 GLY B CA 1
ATOM 3431 C C . GLY B 1 185 ? 28.08548 3.15816 27.45359 1.000 31.50904 610 GLY B C 1
ATOM 3432 O O . GLY B 1 185 ? 27.44444 4.14617 27.08072 1.000 30.53524 610 GLY B O 1
ATOM 3433 N N . LYS B 1 186 ? 27.87944 1.94418 26.96154 1.000 28.84030 611 LYS B N 1
ATOM 3434 C CA . LYS B 1 186 ? 26.90033 1.71324 25.91263 1.000 24.95562 611 LYS B CA 1
ATOM 3435 C C . LYS B 1 186 ? 25.51839 1.43320 26.50476 1.000 27.27959 611 LYS B C 1
ATOM 3436 O O . LYS B 1 186 ? 25.38452 0.98913 27.64675 1.000 26.72952 611 LYS B O 1
ATOM 3442 N N . TRP B 1 187 ? 24.48431 1.70124 25.70089 1.000 25.99259 612 TRP B N 1
ATOM 3443 C CA . TRP B 1 187 ? 23.08935 1.58121 26.11403 1.000 23.60283 612 TRP B CA 1
ATOM 3444 C C . TRP B 1 187 ? 22.50631 0.24823 25.66601 1.000 24.05815 612 TRP B C 1
ATOM 3445 O O . TRP B 1 187 ? 22.75720 -0.20770 24.54795 1.000 21.66576 612 TRP B O 1
ATOM 3456 N N . TYR B 1 188 ? 21.71341 -0.36882 26.54305 1.000 23.22384 613 TYR B N 1
ATOM 3457 C CA . TYR B 1 188 ? 21.12539 -1.67081 26.26904 1.000 19.36285 613 TYR B CA 1
ATOM 3458 C C . TYR B 1 188 ? 19.66743 -1.67684 26.69119 1.000 18.51275 613 TYR B C 1
ATOM 3459 O O . TYR B 1 188 ? 19.27952 -0.97890 27.62627 1.000 19.76816 613 TYR B O 1
ATOM 3468 N N . VAL B 1 189 ? 18.86436 -2.49781 26.01622 1.000 16.43355 614 VAL B N 1
ATOM 3469 C CA . VAL B 1 189 ? 17.53942 -2.85685 26.51234 1.000 18.14691 614 VAL B CA 1
ATOM 3470 C C . VAL B 1 189 ? 17.51745 -4.35486 26.79225 1.000 18.69171 614 VAL B C 1
ATOM 3471 O O . VAL B 1 189 ? 18.01338 -5.15581 25.99315 1.000 19.21546 614 VAL B O 1
ATOM 3475 N N . THR B 1 190 ? 16.96558 -4.72994 27.94029 1.000 17.12047 615 THR B N 1
ATOM 3476 C CA . THR B 1 190 ? 16.73862 -6.13096 28.26623 1.000 14.60175 615 THR B CA 1
ATOM 3477 C C . THR B 1 190 ? 15.24163 -6.36897 28.33437 1.000 16.60725 615 THR B C 1
ATOM 3478 O O . THR B 1 190 ? 14.50168 -5.54901 28.88950 1.000 16.49145 615 THR B O 1
ATOM 3482 N N . PHE B 1 191 ? 14.79457 -7.46893 27.72635 1.000 16.29406 616 PHE B N 1
ATOM 3483 C CA . PHE B 1 191 ? 13.38356 -7.81994 27.65448 1.000 17.18627 616 PHE B CA 1
ATOM 3484 C C . PHE B 1 191 ? 13.13366 -9.05099 28.51043 1.000 16.95730 616 PHE B C 1
ATOM 3485 O O . PHE B 1 191 ? 13.76965 -10.08898 28.30830 1.000 18.65750 616 PHE B O 1
ATOM 3493 N N . TRP B 1 192 ? 12.20776 -8.93605 29.44954 1.000 15.93612 617 TRP B N 1
ATOM 3494 C CA . TRP B 1 192 ? 11.70385 -10.07110 30.20952 1.000 18.92859 617 TRP B CA 1
ATOM 3495 C C . TRP B 1 192 ? 10.32079 -10.35608 29.65365 1.000 20.59457 617 TRP B C 1
ATOM 3496 O O . TRP B 1 192 ? 9.39881 -9.56109 29.84879 1.000 20.73670 617 TRP B O 1
ATOM 3507 N N . MET B 1 193 ? 10.18272 -11.45603 28.92760 1.000 19.06544 618 MET B N 1
ATOM 3508 C CA . MET B 1 193 ? 8.91465 -11.78800 28.29571 1.000 20.31033 618 MET B CA 1
ATOM 3509 C C . MET B 1 193 ? 8.55770 -13.21103 28.66066 1.000 19.34442 618 MET B C 1
ATOM 3510 O O . MET B 1 193 ? 9.40069 -14.10501 28.54852 1.000 20.01556 618 MET B O 1
ATOM 3515 N N . THR B 1 194 ? 7.31475 -13.41706 29.08578 1.000 18.47853 619 THR B N 1
ATOM 3516 C CA . THR B 1 194 ? 6.88181 -14.71309 29.58275 1.000 18.14165 619 THR B CA 1
ATOM 3517 C C . THR B 1 194 ? 5.46976 -14.98607 29.10688 1.000 19.35495 619 THR B C 1
ATOM 3518 O O . THR B 1 194 ? 4.59077 -14.13608 29.26602 1.000 19.77606 619 THR B O 1
ATOM 3522 N N . TYR B 1 195 ? 5.24871 -16.17704 28.56783 1.000 19.34179 620 TYR B N 1
ATOM 3523 C CA . TYR B 1 195 ? 3.91667 -16.61302 28.17294 1.000 21.14201 620 TYR B CA 1
ATOM 3524 C C . TYR B 1 195 ? 3.29379 -17.44909 29.28496 1.000 22.37110 620 TYR B C 1
ATOM 3525 O O . TYR B 1 195 ? 3.92685 -18.37212 29.81184 1.000 22.68167 620 TYR B O 1
ATOM 3534 N N . ASP B 1 196 ? 2.07583 -17.09112 29.66411 1.000 20.88935 621 ASP B N 1
ATOM 3535 C CA . ASP B 1 196 ? 1.26993 -17.82119 30.63215 1.000 24.36871 621 ASP B CA 1
ATOM 3536 C C . ASP B 1 196 ? 1.97108 -17.96426 31.98507 1.000 23.72127 621 ASP B C 1
ATOM 3537 O O . ASP B 1 196 ? 2.01914 -19.07230 32.54200 1.000 22.51059 621 ASP B O 1
ATOM 3542 N N . PRO B 1 197 ? 2.50013 -16.88230 32.55808 1.000 22.69746 622 PRO B N 1
ATOM 3543 C CA . PRO B 1 197 ? 3.18927 -17.00737 33.84800 1.000 23.98445 622 PRO B CA 1
ATOM 3544 C C . PRO B 1 197 ? 2.22539 -17.32244 34.97708 1.000 27.96388 622 PRO B C 1
ATOM 3545 O O . PRO B 1 197 ? 1.02338 -17.06145 34.91122 1.000 27.09799 622 PRO B O 1
ATOM 3549 N N . ASP B 1 198 ? 2.78850 -17.90350 36.03498 1.000 26.25841 623 ASP B N 1
ATOM 3550 C CA . ASP B 1 198 ? 2.07964 -18.11758 37.28305 1.000 27.60594 623 ASP B CA 1
ATOM 3551 C C . ASP B 1 198 ? 2.36574 -17.03364 38.30908 1.000 30.13256 623 ASP B C 1
ATOM 3552 O O . ASP B 1 198 ? 1.50783 -16.74670 39.15219 1.000 29.46143 623 ASP B O 1
ATOM 3557 N N . GLU B 1 199 ? 3.54573 -16.42263 38.24099 1.000 26.33210 624 GLU B N 1
ATOM 3558 C CA . GLU B 1 199 ? 4.05684 -15.57970 39.30999 1.000 30.04308 624 GLU B CA 1
ATOM 3559 C C . GLU B 1 199 ? 4.75577 -14.36666 38.71799 1.000 26.30579 624 GLU B C 1
ATOM 3560 O O . GLU B 1 199 ? 5.34265 -14.43659 37.63793 1.000 25.13196 624 GLU B O 1
ATOM 3566 N N . TRP B 1 200 ? 4.68084 -13.25270 39.44207 1.000 28.19812 625 TRP B N 1
ATOM 3567 C CA . TRP B 1 200 ? 5.43880 -12.04868 39.14406 1.000 26.04786 625 TRP B CA 1
ATOM 3568 C C . TRP B 1 200 ? 6.23193 -11.63375 40.37400 1.000 26.16103 625 TRP B C 1
ATOM 3569 O O . TRP B 1 200 ? 5.78905 -11.83182 41.50904 1.000 28.11127 625 TRP B O 1
ATOM 3580 N N . VAL B 1 201 ? 7.39090 -11.02573 40.14192 1.000 22.58165 626 VAL B N 1
ATOM 3581 C CA . VAL B 1 201 ? 8.11001 -10.31779 41.19288 1.000 24.88719 626 VAL B CA 1
ATOM 3582 C C . VAL B 1 201 ? 8.09996 -8.83877 40.84197 1.000 27.26906 626 VAL B C 1
ATOM 3583 O O . VAL B 1 201 ? 7.87584 -8.44170 39.69202 1.000 26.19525 626 VAL B O 1
ATOM 3587 N N . TRP B 1 202 ? 8.32706 -8.01083 41.85700 1.000 26.61372 627 TRP B N 1
ATOM 3588 C CA . TRP B 1 202 ? 8.20804 -6.57182 41.70910 1.000 26.78742 627 TRP B CA 1
ATOM 3589 C C . TRP B 1 202 ? 9.42410 -5.87185 42.28601 1.000 30.84317 627 TRP B C 1
ATOM 3590 O O . TRP B 1 202 ? 10.04020 -6.34790 43.24392 1.000 27.48487 627 TRP B O 1
ATOM 3601 N N . LEU B 1 203 ? 9.75003 -4.72681 41.69605 1.000 28.60080 628 LEU B N 1
ATOM 3602 C CA . LEU B 1 203 ? 10.49610 -3.68685 42.39403 1.000 31.32481 628 LEU B CA 1
ATOM 3603 C C . LEU B 1 203 ? 9.44115 -2.74789 42.96020 1.000 34.76996 628 LEU B C 1
ATOM 3604 O O . LEU B 1 203 ? 8.93507 -1.87085 42.25531 1.000 34.29622 628 LEU B O 1
ATOM 3609 N N . ASP B 1 204 ? 9.10029 -2.94597 44.23923 1.000 36.06485 629 ASP B N 1
ATOM 3610 C CA . ASP B 1 204 ? 7.93635 -2.28501 44.82739 1.000 38.32565 629 ASP B CA 1
ATOM 3611 C C . ASP B 1 204 ? 8.06033 -0.77201 44.80147 1.000 38.32828 629 ASP B C 1
ATOM 3612 O O . ASP B 1 204 ? 7.05132 -0.07001 44.67362 1.000 41.99451 629 ASP B O 1
ATOM 3617 N N . GLN B 1 205 ? 9.28135 -0.25601 44.92937 1.000 36.80178 630 GLN B N 1
ATOM 3618 C CA . GLN B 1 205 ? 9.50234 1.18599 44.92543 1.000 39.60738 630 GLN B CA 1
ATOM 3619 C C . GLN B 1 205 ? 9.00420 1.83007 43.63653 1.000 39.84425 630 GLN B C 1
ATOM 3620 O O . GLN B 1 205 ? 8.63719 3.01107 43.62764 1.000 40.64961 630 GLN B O 1
ATOM 3626 N N . PHE B 1 206 ? 8.97209 1.07213 42.54548 1.000 37.47818 631 PHE B N 1
ATOM 3627 C CA . PHE B 1 206 ? 8.61595 1.59921 41.23955 1.000 36.14907 631 PHE B CA 1
ATOM 3628 C C . PHE B 1 206 ? 7.37389 0.94924 40.64564 1.000 36.93338 631 PHE B C 1
ATOM 3629 O O . PHE B 1 206 ? 6.98877 1.31331 39.52971 1.000 37.50976 631 PHE B O 1
ATOM 3637 N N . LYS B 1 207 ? 6.72097 0.03719 41.37366 1.000 34.98051 632 LYS B N 1
ATOM 3638 C CA . LYS B 1 207 ? 5.64992 -0.83978 40.86672 1.000 36.04906 632 LYS B CA 1
ATOM 3639 C C . LYS B 1 207 ? 5.97078 -1.37170 39.46765 1.000 31.82750 632 LYS B C 1
ATOM 3640 O O . LYS B 1 207 ? 5.17068 -1.29364 38.52874 1.000 32.53022 632 LYS B O 1
ATOM 3646 N N . LEU B 1 208 ? 7.16177 -1.95068 39.34549 1.000 31.89067 633 LEU B N 1
ATOM 3647 C CA . LEU B 1 208 ? 7.65064 -2.51760 38.09341 1.000 29.24298 633 LEU B CA 1
ATOM 3648 C C . LEU B 1 208 ? 7.65466 -4.03461 38.21731 1.000 29.88779 633 LEU B C 1
ATOM 3649 O O . LEU B 1 208 ? 8.35375 -4.59166 39.07421 1.000 27.83492 633 LEU B O 1
ATOM 3654 N N . GLN B 1 209 ? 6.87257 -4.68956 37.36436 1.000 27.11904 634 GLN B N 1
ATOM 3655 C CA . GLN B 1 209 ? 6.64458 -6.12957 37.39429 1.000 27.69806 634 GLN B CA 1
ATOM 3656 C C . GLN B 1 209 ? 7.68150 -6.87651 36.56614 1.000 23.63441 634 GLN B C 1
ATOM 3657 O O . GLN B 1 209 ? 8.20339 -6.35545 35.57611 1.000 24.48715 634 GLN B O 1
ATOM 3663 N N . PHE B 1 210 ? 7.94155 -8.12553 36.95903 1.000 21.09990 635 PHE B N 1
ATOM 3664 C CA . PHE B 1 210 ? 8.73847 -9.06348 36.16989 1.000 21.43941 635 PHE B CA 1
ATOM 3665 C C . PHE B 1 210 ? 8.08549 -10.42949 36.29288 1.000 24.01077 635 PHE B C 1
ATOM 3666 O O . PHE B 1 210 ? 8.08661 -11.01656 37.37384 1.000 23.65020 635 PHE B O 1
ATOM 3674 N N . ALA B 1 211 ? 7.53238 -10.94543 35.20091 1.000 21.30255 636 ALA B N 1
ATOM 3675 C CA . ALA B 1 211 ? 6.96439 -12.28044 35.27889 1.000 22.14476 636 ALA B CA 1
ATOM 3676 C C . ALA B 1 211 ? 8.07941 -13.31044 35.39771 1.000 21.97895 636 ALA B C 1
ATOM 3677 O O . ALA B 1 211 ? 9.18336 -13.13040 34.87460 1.000 23.34754 636 ALA B O 1
ATOM 3679 N N . LEU B 1 212 ? 7.79149 -14.38448 36.11967 1.000 21.57101 637 LEU B N 1
ATOM 3680 C CA . LEU B 1 212 ? 8.72751 -15.48649 36.25751 1.000 21.80525 637 LEU B CA 1
ATOM 3681 C C . LEU B 1 212 ? 8.36442 -16.60443 35.28748 1.000 23.06856 637 LEU B C 1
ATOM 3682 O O . LEU B 1 212 ? 7.20438 -16.77841 34.92959 1.000 21.20781 637 LEU B O 1
ATOM 3687 N N . HIS B 1 213 ? 9.36538 -17.36340 34.87732 1.000 20.77881 638 HIS B N 1
ATOM 3688 C CA . HIS B 1 213 ? 9.14929 -18.50835 33.99828 1.000 20.72880 638 HIS B CA 1
ATOM 3689 C C . HIS B 1 213 ? 8.27737 -19.54839 34.70031 1.000 22.61850 638 HIS B C 1
ATOM 3690 O O . HIS B 1 213 ? 8.65449 -20.02746 35.78024 1.000 22.42111 638 HIS B O 1
ATOM 3697 N N . PRO B 1 214 ? 7.12532 -19.91937 34.14641 1.000 21.49468 639 PRO B N 1
ATOM 3698 C CA . PRO B 1 214 ? 6.24839 -20.87241 34.83044 1.000 24.08973 639 PRO B CA 1
ATOM 3699 C C . PRO B 1 214 ? 6.75539 -22.29840 34.68930 1.000 24.63190 639 PRO B C 1
ATOM 3700 O O . PRO B 1 214 ? 7.52929 -22.62634 33.78920 1.000 24.33450 639 PRO B O 1
ATOM 3704 N N . ALA B 1 215 ? 6.29849 -23.15246 35.61230 1.000 27.63226 640 ALA B N 1
ATOM 3705 C CA . ALA B 1 215 ? 6.62849 -24.57145 35.52718 1.000 30.19836 640 ALA B CA 1
ATOM 3706 C C . ALA B 1 215 ? 5.86537 -25.24039 34.39022 1.000 33.10397 640 ALA B C 1
ATOM 3707 O O . ALA B 1 215 ? 6.39231 -26.14034 33.72411 1.000 33.05396 640 ALA B O 1
ATOM 3709 N N . ASN B 1 216 ? 4.62334 -24.82138 34.16137 1.000 28.70871 641 ASN B N 1
ATOM 3710 C CA . ASN B 1 216 ? 3.80223 -25.35432 33.08843 1.000 28.90347 641 ASN B CA 1
ATOM 3711 C C . ASN B 1 216 ? 3.05516 -24.21028 32.41957 1.000 27.47435 641 ASN B C 1
ATOM 3712 O O . ASN B 1 216 ? 2.89621 -23.13032 32.98666 1.000 26.56898 641 ASN B O 1
ATOM 3717 N N . TRP B 1 217 ? 2.59203 -24.45921 31.19761 1.000 27.47435 642 TRP B N 1
ATOM 3718 C CA . TRP B 1 217 ? 1.85695 -23.44917 30.44675 1.000 27.55330 642 TRP B CA 1
ATOM 3719 C C . TRP B 1 217 ? 0.92685 -24.14612 29.46680 1.000 30.19573 642 TRP B C 1
ATOM 3720 O O . TRP B 1 217 ? 1.10682 -25.32310 29.13171 1.000 27.11904 642 TRP B O 1
ATOM 3731 N N . SER B 1 218 ? -0.08620 -23.40310 29.02695 1.000 28.30339 643 SER B N 1
ATOM 3732 C CA . SER B 1 218 ? -1.04830 -23.90404 28.06203 1.000 29.77199 643 SER B CA 1
ATOM 3733 C C . SER B 1 218 ? -0.43545 -23.91695 26.66696 1.000 30.07729 643 SER B C 1
ATOM 3734 O O . SER B 1 218 ? 0.68452 -23.44993 26.45187 1.000 28.02178 643 SER B O 1
ATOM 3737 N N . ASP B 1 219 ? -1.19355 -24.45090 25.70701 1.000 26.92165 644 ASP B N 1
ATOM 3738 C CA . ASP B 1 219 ? -0.71669 -24.49381 24.32995 1.000 28.08231 644 ASP B CA 1
ATOM 3739 C C . ASP B 1 219 ? -0.36675 -23.08778 23.85700 1.000 26.05839 644 ASP B C 1
ATOM 3740 O O . ASP B 1 219 ? -1.19374 -22.17279 23.97415 1.000 28.26655 644 ASP B O 1
ATOM 3745 N N . PRO B 1 220 ? 0.84819 -22.86375 23.34989 1.000 26.07418 645 PRO B N 1
ATOM 3746 C CA . PRO B 1 220 ? 1.22614 -21.52871 22.87093 1.000 25.55833 645 PRO B CA 1
ATOM 3747 C C . PRO B 1 220 ? 0.87998 -21.24063 21.41698 1.000 26.20314 645 PRO B C 1
ATOM 3748 O O . PRO B 1 220 ? 1.02593 -20.08260 20.98904 1.000 24.96878 645 PRO B O 1
ATOM 3752 N N . ILE B 1 221 ? 0.45291 -22.25158 20.65397 1.000 25.76625 646 ILE B N 1
ATOM 3753 C CA . ILE B 1 221 ? 0.28675 -22.10550 19.20799 1.000 28.76398 646 ILE B CA 1
ATOM 3754 C C . ILE B 1 221 ? -1.05329 -21.46048 18.86617 1.000 27.20853 646 ILE B C 1
ATOM 3755 O O . ILE B 1 221 ? -1.12438 -20.51644 18.07124 1.000 26.82164 646 ILE B O 1
ATOM 3760 N N . ALA B 1 222 ? -2.13322 -21.96453 19.45026 1.000 29.09296 647 ALA B N 1
ATOM 3761 C CA . ALA B 1 222 ? -3.49126 -21.52951 19.13243 1.000 28.02441 647 ALA B CA 1
ATOM 3762 C C . ALA B 1 222 ? -3.83323 -20.08654 19.51655 1.000 27.02692 647 ALA B C 1
ATOM 3763 O O . ALA B 1 222 ? -4.54431 -19.41850 18.75267 1.000 25.10827 647 ALA B O 1
ATOM 3765 N N . PRO B 1 223 ? -3.39611 -19.57061 20.67354 1.000 24.41872 648 PRO B N 1
ATOM 3766 C CA . PRO B 1 223 ? -3.88507 -18.25764 21.11467 1.000 22.66851 648 PRO B CA 1
ATOM 3767 C C . PRO B 1 223 ? -3.55218 -17.13458 20.14770 1.000 21.08148 648 PRO B C 1
ATOM 3768 O O . PRO B 1 223 ? -2.52625 -17.14353 19.46359 1.000 20.15242 648 PRO B O 1
ATOM 3772 N N . ARG B 1 224 ? -4.44318 -16.15058 20.11485 1.000 22.62377 649 ARG B N 1
ATOM 3773 C CA . ARG B 1 224 ? -4.27927 -14.92753 19.34491 1.000 21.81314 649 ARG B CA 1
ATOM 3774 C C . ARG B 1 224 ? -4.59918 -13.73959 20.24002 1.000 21.99211 649 ARG B C 1
ATOM 3775 O O . ARG B 1 224 ? -5.52510 -13.80164 21.05511 1.000 25.35304 649 ARG B O 1
ATOM 3783 N N . TRP B 1 225 ? -3.85021 -12.65757 20.07300 1.000 21.64996 650 TRP B N 1
ATOM 3784 C CA . TRP B 1 225 ? -4.03113 -11.43662 20.84710 1.000 21.75787 650 TRP B CA 1
ATOM 3785 C C . TRP B 1 225 ? -4.37324 -10.29657 19.90420 1.000 23.82654 650 TRP B C 1
ATOM 3786 O O . TRP B 1 225 ? -3.62934 -10.03950 18.95614 1.000 21.78682 650 TRP B O 1
ATOM 3797 N N . ASP B 1 226 ? -5.48021 -9.60659 20.17136 1.000 21.81577 651 ASP B N 1
ATOM 3798 C CA . ASP B 1 226 ? -5.70829 -8.33055 19.50946 1.000 24.21606 651 ASP B CA 1
ATOM 3799 C C . ASP B 1 226 ? -4.57326 -7.37756 19.85440 1.000 25.67413 651 ASP B C 1
ATOM 3800 O O . ASP B 1 226 ? -4.13814 -7.29363 21.00536 1.000 23.07908 651 ASP B O 1
ATOM 3805 N N . ILE B 1 227 ? -4.07437 -6.67450 18.85139 1.000 25.65044 652 ILE B N 1
ATOM 3806 C CA . ILE B 1 227 ? -2.95935 -5.75451 19.04333 1.000 23.66336 652 ILE B CA 1
ATOM 3807 C C . ILE B 1 227 ? -3.52632 -4.40854 19.48347 1.000 26.08997 652 ILE B C 1
ATOM 3808 O O . ILE B 1 227 ? -4.29040 -3.76550 18.75159 1.000 25.75572 652 ILE B O 1
ATOM 3813 N N . THR B 1 228 ? -3.18019 -4.00261 20.69946 1.000 24.95299 653 THR B N 1
ATOM 3814 C CA . THR B 1 228 ? -3.70313 -2.80065 21.32759 1.000 27.01903 653 THR B CA 1
ATOM 3815 C C . THR B 1 228 ? -2.68515 -1.66864 21.21855 1.000 31.33534 653 THR B C 1
ATOM 3816 O O . THR B 1 228 ? -1.49217 -1.89362 21.00141 1.000 28.98242 653 THR B O 1
ATOM 3820 N N . GLU B 1 229 ? -3.16814 -0.43165 21.37067 1.000 30.70368 654 GLU B N 1
ATOM 3821 C CA . GLU B 1 229 ? -2.24816 0.69336 21.25264 1.000 33.56718 654 GLU B CA 1
ATOM 3822 C C . GLU B 1 229 ? -1.22904 0.70430 22.38454 1.000 30.50629 654 GLU B C 1
ATOM 3823 O O . GLU B 1 229 ? -0.07406 1.09032 22.16644 1.000 30.67736 654 GLU B O 1
ATOM 3829 N N . ASP B 1 230 ? -1.60591 0.25323 23.57655 1.000 31.71696 655 ASP B N 1
ATOM 3830 C CA . ASP B 1 230 ? -0.63079 0.24117 24.66345 1.000 33.31189 655 ASP B CA 1
ATOM 3831 C C . ASP B 1 230 ? 0.31921 -0.95483 24.60827 1.000 31.20374 655 ASP B C 1
ATOM 3832 O O . ASP B 1 230 ? 1.21530 -1.05287 25.45417 1.000 30.55630 655 ASP B O 1
ATOM 3837 N N . SER B 1 231 ? 0.15911 -1.85777 23.64224 1.000 29.08770 656 SER B N 1
ATOM 3838 C CA . SER B 1 231 ? 1.17209 -2.87375 23.38407 1.000 26.44001 656 SER B CA 1
ATOM 3839 C C . SER B 1 231 ? 2.27199 -2.36968 22.46698 1.000 25.33988 656 SER B C 1
ATOM 3840 O O . SER B 1 231 ? 3.35599 -2.96268 22.42583 1.000 24.51873 656 SER B O 1
ATOM 3843 N N . LEU B 1 232 ? 1.99590 -1.32264 21.69707 1.000 26.47423 657 LEU B N 1
ATOM 3844 C CA . LEU B 1 232 ? 3.00581 -0.73658 20.83500 1.000 24.06078 657 LEU B CA 1
ATOM 3845 C C . LEU B 1 232 ? 4.12189 -0.14163 21.68292 1.000 24.94773 657 LEU B C 1
ATOM 3846 O O . LEU B 1 232 ? 3.87800 0.42931 22.74998 1.000 25.50569 657 LEU B O 1
ATOM 3851 N N . GLY B 1 233 ? 5.35884 -0.29759 21.21878 1.000 24.83719 658 GLY B N 1
ATOM 3852 C CA . GLY B 1 233 ? 6.50092 0.24937 21.91969 1.000 22.58692 658 GLY B CA 1
ATOM 3853 C C . GLY B 1 233 ? 7.07504 -0.63069 23.01258 1.000 24.46083 658 GLY B C 1
ATOM 3854 O O . GLY B 1 233 ? 8.10909 -0.27272 23.58049 1.000 23.32122 658 GLY B O 1
ATOM 3855 N N . THR B 1 234 ? 6.44707 -1.76771 23.31558 1.000 21.60259 659 THR B N 1
ATOM 3856 C CA . THR B 1 234 ? 6.88619 -2.64078 24.40648 1.000 22.71588 659 THR B CA 1
ATOM 3857 C C . THR B 1 234 ? 7.92816 -3.67075 23.98931 1.000 22.15266 659 THR B C 1
ATOM 3858 O O . THR B 1 234 ? 8.54325 -4.30780 24.86820 1.000 19.78132 659 THR B O 1
ATOM 3862 N N . GLY B 1 235 ? 8.10902 -3.88967 22.69127 1.000 20.69195 660 GLY B N 1
ATOM 3863 C CA . GLY B 1 235 ? 8.96098 -4.95363 22.21312 1.000 21.91842 660 GLY B CA 1
ATOM 3864 C C . GLY B 1 235 ? 8.23995 -6.25462 21.91812 1.000 20.28664 660 GLY B C 1
ATOM 3865 O O . GLY B 1 235 ? 8.84690 -7.16958 21.34500 1.000 18.96280 660 GLY B O 1
ATOM 3866 N N . LEU B 1 236 ? 6.95299 -6.35565 22.25625 1.000 19.98397 661 LEU B N 1
ATOM 3867 C CA . LEU B 1 236 ? 6.26398 -7.63664 22.16424 1.000 18.49959 661 LEU B CA 1
ATOM 3868 C C . LEU B 1 236 ? 6.01283 -8.03356 20.71024 1.000 20.44456 661 LEU B C 1
ATOM 3869 O O . LEU B 1 236 ? 6.42079 -9.11253 20.28013 1.000 17.45999 661 LEU B O 1
ATOM 3874 N N . TRP B 1 237 ? 5.35775 -7.17151 19.92836 1.000 19.51550 662 TRP B N 1
ATOM 3875 C CA . TRP B 1 237 ? 5.00461 -7.57543 18.56938 1.000 18.08375 662 TRP B CA 1
ATOM 3876 C C . TRP B 1 237 ? 6.01349 -7.13136 17.52530 1.000 23.96603 662 TRP B C 1
ATOM 3877 O O . TRP B 1 237 ? 5.94137 -7.60130 16.37828 1.000 23.63178 662 TRP B O 1
ATOM 3888 N N . SER B 1 238 ? 6.93653 -6.24538 17.88925 1.000 19.69447 663 SER B N 1
ATOM 3889 C CA . SER B 1 238 ? 7.99043 -5.74632 17.01417 1.000 22.45269 663 SER B CA 1
ATOM 3890 C C . SER B 1 238 ? 8.92252 -4.90337 17.86613 1.000 23.33701 663 SER B C 1
ATOM 3891 O O . SER B 1 238 ? 8.64264 -4.62344 19.03617 1.000 24.18711 663 SER B O 1
ATOM 3894 N N . LEU B 1 239 ? 10.03645 -4.49533 17.26403 1.000 18.72593 664 LEU B N 1
ATOM 3895 C CA . LEU B 1 239 ? 10.95351 -3.56536 17.89999 1.000 22.86064 664 LEU B CA 1
ATOM 3896 C C . LEU B 1 239 ? 10.72745 -2.14833 17.39010 1.000 27.67700 664 LEU B C 1
ATOM 3897 O O . LEU B 1 239 ? 11.58247 -1.28134 17.57507 1.000 30.14046 664 LEU B O 1
ATOM 3902 N N . GLN B 1 240 ? 9.58138 -1.92530 16.74924 1.000 27.79281 665 GLN B N 1
ATOM 3903 C CA . GLN B 1 240 ? 9.19532 -0.61927 16.23336 1.000 31.18795 665 GLN B CA 1
ATOM 3904 C C . GLN B 1 240 ? 8.85643 0.34566 17.36045 1.000 31.65116 665 GLN B C 1
ATOM 3905 O O . GLN B 1 240 ? 8.05653 0.02560 18.24752 1.000 30.39838 665 GLN B O 1
ATOM 3911 N N . ASP B 1 241 ? 9.41142 1.55267 17.26947 1.000 30.05887 666 ASP B N 1
ATOM 3912 C CA . ASP B 1 241 ? 9.12351 2.63961 18.19756 1.000 32.12227 666 ASP B CA 1
ATOM 3913 C C . ASP B 1 241 ? 9.22566 2.14253 19.63152 1.000 26.97165 666 ASP B C 1
ATOM 3914 O O . ASP B 1 241 ? 8.30275 2.29447 20.43263 1.000 27.81649 666 ASP B O 1
ATOM 3919 N N . LEU B 1 242 ? 10.34470 1.48551 19.93036 1.000 27.29538 667 LEU B N 1
ATOM 3920 C CA . LEU B 1 242 ? 10.64285 1.12243 21.30931 1.000 26.28999 667 LEU B CA 1
ATOM 3921 C C . LEU B 1 242 ? 10.51293 2.34738 22.19540 1.000 25.64255 667 LEU B C 1
ATOM 3922 O O . LEU B 1 242 ? 11.15390 3.37340 21.95239 1.000 28.71660 667 LEU B O 1
ATOM 3927 N N . THR B 1 243 ? 9.66204 2.24131 23.20848 1.000 24.91088 668 THR B N 1
ATOM 3928 C CA . THR B 1 243 ? 9.27312 3.36326 24.04459 1.000 25.84520 668 THR B CA 1
ATOM 3929 C C . THR B 1 243 ? 9.66828 3.08017 25.48353 1.000 25.71887 668 THR B C 1
ATOM 3930 O O . THR B 1 243 ? 9.47333 1.96714 25.97848 1.000 23.51071 668 THR B O 1
ATOM 3934 N N . PHE B 1 244 ? 10.22134 4.08714 26.14353 1.000 26.66899 669 PHE B N 1
ATOM 3935 C CA . PHE B 1 244 ? 10.64149 3.96605 27.53148 1.000 26.05049 669 PHE B CA 1
ATOM 3936 C C . PHE B 1 244 ? 10.11457 5.14200 28.34061 1.000 28.10337 669 PHE B C 1
ATOM 3937 O O . PHE B 1 244 ? 9.93851 6.25603 27.82670 1.000 28.81661 669 PHE B O 1
ATOM 3945 N N . TYR B 1 245 ? 9.84270 4.86692 29.61262 1.000 27.65068 670 TYR B N 1
ATOM 3946 C CA . TYR B 1 245 ? 9.37380 5.80486 30.61373 1.000 29.09296 670 TYR B CA 1
ATOM 3947 C C . TYR B 1 245 ? 10.41492 5.91980 31.71363 1.000 28.11127 670 TYR B C 1
ATOM 3948 O O . TYR B 1 245 ? 11.09795 4.93579 32.01449 1.000 26.82427 670 TYR B O 1
ATOM 3957 N N . PRO B 1 246 ? 10.56098 7.08976 32.33468 1.000 29.16139 671 PRO B N 1
ATOM 3958 C CA . PRO B 1 246 ? 11.36611 7.16169 33.55660 1.000 30.77211 671 PRO B CA 1
ATOM 3959 C C . PRO B 1 246 ? 10.86022 6.13563 34.55659 1.000 32.85394 671 PRO B C 1
ATOM 3960 O O . PRO B 1 246 ? 9.65423 5.91861 34.68771 1.000 33.59877 671 PRO B O 1
ATOM 3964 N N . VAL B 1 247 ? 11.80129 5.47559 35.23745 1.000 30.34048 672 VAL B N 1
ATOM 3965 C CA . VAL B 1 247 ? 11.44139 4.39054 36.14042 1.000 31.38271 672 VAL B CA 1
ATOM 3966 C C . VAL B 1 247 ? 10.50950 4.91247 37.22455 1.000 32.82236 672 VAL B C 1
ATOM 3967 O O . VAL B 1 247 ? 10.80657 5.90243 37.90658 1.000 33.05660 672 VAL B O 1
ATOM 3971 N N . GLY B 1 248 ? 9.37153 4.24045 37.38763 1.000 31.07478 673 GLY B N 1
ATOM 3972 C CA . GLY B 1 248 ? 8.33362 4.66739 38.30377 1.000 35.17001 673 GLY B CA 1
ATOM 3973 C C . GLY B 1 248 ? 7.20955 5.44242 37.65193 1.000 39.21523 673 GLY B C 1
ATOM 3974 O O . GLY B 1 248 ? 6.17761 5.67038 38.29806 1.000 39.07047 673 GLY B O 1
ATOM 3975 N N . HIS B 1 249 ? 7.38041 5.84950 36.39494 1.000 35.02788 674 HIS B N 1
ATOM 3976 C CA . HIS B 1 249 ? 6.36233 6.56754 35.64009 1.000 35.78850 674 HIS B CA 1
ATOM 3977 C C . HIS B 1 249 ? 5.82021 5.74461 34.48210 1.000 34.48045 674 HIS B C 1
ATOM 3978 O O . HIS B 1 249 ? 5.07012 6.27265 33.65321 1.000 33.14345 674 HIS B O 1
ATOM 3985 N N . GLN B 1 250 ? 6.18521 4.46861 34.40698 1.000 33.57771 675 GLN B N 1
ATOM 3986 C CA . GLN B 1 250 ? 5.71010 3.59767 33.35098 1.000 33.41453 675 GLN B CA 1
ATOM 3987 C C . GLN B 1 250 ? 4.23713 3.24465 33.57911 1.000 32.35388 675 GLN B C 1
ATOM 3988 O O . GLN B 1 250 ? 3.70924 3.44158 34.67118 1.000 33.37242 675 GLN B O 1
ATOM 3994 N N . PRO B 1 251 ? 3.54402 2.73271 32.55716 1.000 33.85932 676 PRO B N 1
ATOM 3995 C CA . PRO B 1 251 ? 2.13005 2.37869 32.74828 1.000 35.36477 676 PRO B CA 1
ATOM 3996 C C . PRO B 1 251 ? 1.96916 1.28563 33.79424 1.000 35.32266 676 PRO B C 1
ATOM 3997 O O . PRO B 1 251 ? 2.84819 0.43962 33.98109 1.000 34.55414 676 PRO B O 1
ATOM 4001 N N . ALA B 1 252 ? 0.83024 1.32058 34.48636 1.000 36.49648 677 ALA B N 1
ATOM 4002 C CA . ALA B 1 252 ? 0.52035 0.29652 35.47633 1.000 41.72606 677 ALA B CA 1
ATOM 4003 C C . ALA B 1 252 ? 0.41928 -1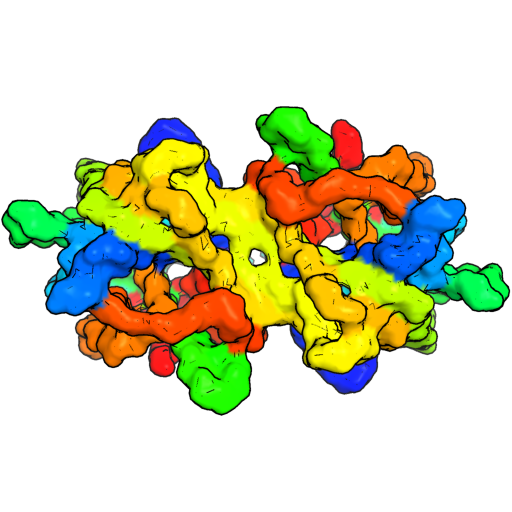.07144 34.81526 1.000 46.15027 677 ALA B C 1
ATOM 4004 O O . ALA B 1 252 ? -0.05784 -1.19738 33.68330 1.000 44.93697 677 ALA B O 1
ATOM 4006 N N . ALA B 1 253 ? 0.86536 -2.10448 35.53415 1.000 50.71924 678 ALA B N 1
ATOM 4007 C CA . ALA B 1 253 ? 0.90031 -3.44845 34.96006 1.000 50.09022 678 ALA B CA 1
ATOM 4008 C C . ALA B 1 253 ? -0.49970 -4.03645 34.83817 1.000 53.01425 678 ALA B C 1
ATOM 4009 O O . ALA B 1 253 ? -0.88381 -4.53539 33.77318 1.000 52.85634 678 ALA B O 1
ATOM 4011 N N . ALA B 1 254 ? -1.26958 -3.99952 35.92026 1.000 57.44110 679 ALA B N 1
ATOM 4012 C CA . ALA B 1 254 ? -2.62258 -4.54453 35.92037 1.000 60.56516 679 ALA B CA 1
ATOM 4013 C C . ALA B 1 254 ? -3.55568 -3.69248 35.07052 1.000 62.08639 679 ALA B C 1
ATOM 4014 O O . ALA B 1 254 ? -4.22863 -2.79952 35.58264 1.000 66.12109 679 ALA B O 1
#

Secondary structure (DSSP, 8-state):
---EEEES--EESSTTT--B-----EEEE-SSTTTS----SEEEETT-TTS-B-EEEE--SEEEETTEEE-HHHH--B-EEEEEEETTTTEEEEEEEEEEEEEEEEE-SSSS--EEEEEEEEEEE-S-EEEEPPP-BEEEEEEEEEEE-SSSSSB--SPEEEEEEEEE-SS--B---EEEE-TT-EEEEEEEEES-S-EEEEGGGTEEEEPPPS----SSS--BPPPGGGTTSSSS-STT-EEEEBT-SPP-/---EEEES-EEES-TTT--EE----EEEE-SSTTTS----SEEEETT-TTS-B-EEEE--SEEEETTEEE-HHHH--B-EEEEEEETTTTEEEEEEEEEEEEEEEEE--SSS--EEEEEEEEEEE-S-EEEEPPP-BEEEEEEEEEEE-SSSSSB--SPEEEEEEEEE-SS--B---EEEE-TT-EEEEEEEEES-S-EEEEGGGTEEEEPPPS----SSS--BPPPGGGTTSSSS-STT-EEEEBT-SPP--

Radius of gyration: 23.41 Å; Cα contacts (8 Å, |Δi|>4): 1426; chains: 2; bounding box: 51×50×63 Å

InterPro domains:
  IPR004337 Astrovirus capsid protein, inner core domain [PF03115] (73-254)
  IPR029053 Viral coat protein subunit [G3DSA:2.60.120.20] (78-258)

Foldseek 3Di:
DDKKWADDFWFAQDPDPSDGDKAWKFKAFPFCLQVDHDQWWAKDWAPPSLQHFPTKTFRPTFIDDVVHTDDLVVQADDKTFTWTAHPVVRDTGTFWMFRWKAWDWFWFDDPPIKIKTKIKTKTFGAAWDKAWIDWHWIKMKAKEWDWAFDDPDPDGDRTATWIAIDIDDPDTDTRRDMGTHHGGTMMMTMQIEIRADDWDAPVVQLGIHGGRHSDHDDRGPTITHDDPSVPLRRRHIVPGNMIHHRSPYDHD/DDKKWADDFWFAQDPPPRHGDKAWKFKAFPFCLQVDFDQWKAKDWAPPSLQHFPTKTFRQTFIDDVPDTDDLQVQADDKGFTWTAHPVVRDTGTFWMFRWKAWEWFWFPDPDTKIKTKIKTKTFGAAWFKAWIDWHFIKMKAKEWDWAFDDPDPDGDRTATWIAIDIDDPDTDTRRDMGTHHGGTMMMTMQIEIRADDWDAPVVQLGIRGGHHSDHDDRGPTTTHDDPSNPLRRRHIVPRNMIHHRSPYDHHD

Organism: NCBI:txid1141625